Protein AF-A0A921NIU5-F1 (afdb_monomer)

Mean predicted aligned error: 7.01 Å

Foldseek 3Di:
DPPPDPPPPPDVVVVVVVVVVVVPDDFDWDWDDDPQKTKIKTKDKDWDWDFDQAAQALCPDPVLRVGVHPFHQQVLLRQQHGHGGILWTKIKMKMWMWIDHVQKIWIKIKMWMATCNLPPDDTPHDHFDPPQFDQLQDNTHMDTADTKMKGWDDDVPKIKMKIFFFAADDDFDDPDDPPFQRQQWAFSPSQVPHPPRDPSRTTRTATKIKMKIDPDPFKIKIKMFFQFDAAHAAHGRSRNRHGQPPTGPSWFSGFHDALVCVVLQVLCVVLVLHFDGDSNHTGAGADEAADDDRGDWMKMKMWGHDDFKIKIKIKIWFKGNFWDKDKFWAPDDPVSLVSQLVVSCVVPNPCSVVSSVSSGRRRMHMHTYIGGGWIKIKMKMWGQDPVRDTDIDMDIDTPDDDDDDPVVVVD

Organism: NCBI:txid1615674

pLDDT: mean 90.57, std 12.08, range [31.25, 98.75]

Secondary structure (DSSP, 8-state):
-----------HHHHHHHHHHHTT---EEEEEEETTEEEEEEEEEEEEEEE--SPPPGGGSBGGGTSSBS--TTHHHHHS--TT-EEEEEEEEEEEEEEEETTEEEEEEEEEEEEHHHHTSPPSSS----TT--GGGSSEEEEEEEEEEEEEEEETTEEEEEEEEEE----S--SS-SSSS--SS-BBHHHHHSTT--HHHHB--EEEEEEEEESSSSEEEEEEEES---PPBPPPTTSTT--TTTSTT--S--EES-GGGGGGHHHHHHTT----B-SS-EEPEE---BPPPSSSEEEEEEEEE-SSEEEEEEEEEE--SS-EEEEE-----HHHHHHHHHHHHHHSTT-HHHHHHHHHHHH-EEEEE----EEEEEEEEEEE-TTS-EEEEEEEE-TT---PPPGGG--

Structure (mmCIF, N/CA/C/O backbone):
data_AF-A0A921NIU5-F1
#
_entry.id   AF-A0A921NIU5-F1
#
loop_
_atom_site.group_PDB
_atom_site.id
_atom_site.type_symbol
_atom_site.label_atom_id
_atom_site.label_alt_id
_atom_site.label_comp_id
_atom_site.label_asym_id
_atom_site.label_entity_id
_atom_site.label_seq_id
_atom_site.pdbx_PDB_ins_code
_atom_site.Cartn_x
_atom_site.Cartn_y
_atom_site.Cartn_z
_atom_site.occupancy
_atom_site.B_iso_or_equiv
_atom_site.auth_seq_id
_atom_site.auth_comp_id
_atom_site.auth_asym_id
_atom_site.auth_atom_id
_atom_site.pdbx_PDB_model_num
ATOM 1 N N . MET A 1 1 ? -13.227 11.193 -39.107 1.00 36.66 1 MET A N 1
ATOM 2 C CA . MET A 1 1 ? -13.828 11.749 -37.877 1.00 36.66 1 MET A CA 1
ATOM 3 C C . MET A 1 1 ? -12.710 12.307 -37.023 1.00 36.66 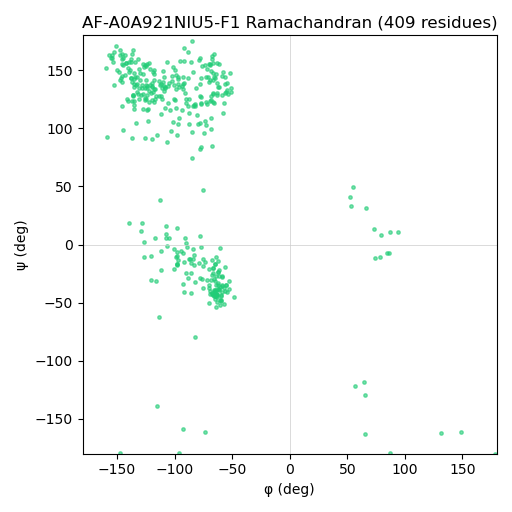1 MET A C 1
ATOM 5 O O . MET A 1 1 ? -11.956 11.543 -36.440 1.00 36.66 1 MET A O 1
ATOM 9 N N . THR A 1 2 ? -12.549 13.622 -37.013 1.00 35.38 2 THR A N 1
ATOM 10 C CA . THR A 1 2 ? -11.685 14.334 -36.071 1.00 35.38 2 THR A CA 1
ATOM 11 C C . THR A 1 2 ? -12.384 14.333 -34.712 1.00 35.38 2 THR A C 1
ATOM 13 O O . THR A 1 2 ? -13.397 15.004 -34.538 1.00 35.38 2 THR A O 1
ATOM 16 N N . LYS A 1 3 ? -11.901 13.522 -33.763 1.00 31.25 3 LYS A N 1
ATOM 17 C CA . LYS A 1 3 ? -12.318 13.632 -32.361 1.00 31.25 3 LYS A CA 1
ATOM 18 C C . LYS A 1 3 ? -11.672 14.893 -31.795 1.00 31.25 3 LYS A C 1
ATOM 20 O O . LYS A 1 3 ? -10.482 14.900 -31.501 1.00 31.25 3 LYS A O 1
ATOM 25 N N . THR A 1 4 ? -12.447 15.960 -31.669 1.00 37.03 4 THR A N 1
ATOM 26 C CA . THR A 1 4 ? -12.055 17.122 -30.872 1.00 37.03 4 THR A CA 1
ATOM 27 C C . THR A 1 4 ? -12.210 16.726 -29.406 1.00 37.03 4 THR A C 1
ATOM 29 O O . THR A 1 4 ? -13.319 16.727 -28.879 1.00 37.03 4 THR A O 1
ATOM 32 N N . ILE A 1 5 ? -11.122 16.300 -28.762 1.00 43.59 5 ILE A N 1
ATOM 33 C CA . ILE A 1 5 ? -11.118 16.035 -27.320 1.00 43.59 5 ILE A CA 1
ATOM 34 C C . ILE A 1 5 ? -11.024 17.398 -26.630 1.00 43.59 5 ILE A C 1
ATOM 36 O O . ILE A 1 5 ? -9.982 18.051 -26.654 1.00 43.59 5 ILE A O 1
ATOM 40 N N . MET A 1 6 ? -12.140 17.870 -26.074 1.00 37.22 6 MET A N 1
ATOM 41 C CA . MET A 1 6 ? -12.127 19.021 -25.174 1.00 37.22 6 MET A CA 1
ATOM 42 C C . MET A 1 6 ? -11.423 18.588 -23.887 1.00 37.22 6 MET A C 1
ATOM 44 O O . MET A 1 6 ? -11.989 17.818 -23.119 1.00 37.22 6 MET A O 1
ATOM 48 N N . ARG A 1 7 ? -10.203 19.085 -23.642 1.00 44.78 7 ARG A N 1
ATOM 49 C CA . ARG A 1 7 ? -9.603 19.040 -22.301 1.00 44.78 7 ARG A CA 1
ATOM 50 C C . ARG A 1 7 ? -10.565 19.775 -21.367 1.00 44.78 7 ARG A C 1
ATOM 52 O O . ARG A 1 7 ? -10.783 20.974 -21.546 1.00 44.78 7 ARG A O 1
ATOM 59 N N . ALA A 1 8 ? -11.199 19.072 -20.432 1.00 45.22 8 ALA A N 1
ATOM 60 C CA . ALA A 1 8 ? -12.084 19.701 -19.462 1.00 45.22 8 ALA A CA 1
ATOM 61 C C . ALA A 1 8 ? -11.216 20.553 -18.528 1.00 45.22 8 ALA A C 1
ATOM 63 O O . ALA A 1 8 ? -10.544 20.044 -17.630 1.00 45.22 8 ALA A O 1
ATOM 64 N N . ILE A 1 9 ? -11.175 21.864 -18.780 1.00 51.19 9 ILE A N 1
ATOM 65 C CA . ILE A 1 9 ? -10.364 22.792 -17.996 1.00 51.19 9 ILE A CA 1
ATOM 66 C C . ILE A 1 9 ? -11.094 23.064 -16.677 1.00 51.19 9 ILE A C 1
ATOM 68 O O . ILE A 1 9 ? -11.777 24.074 -16.516 1.00 51.19 9 ILE A O 1
ATOM 72 N N . PHE A 1 10 ? -10.940 22.164 -15.708 1.00 53.28 10 PHE A N 1
ATOM 73 C CA . PHE A 1 10 ? -11.134 22.511 -14.304 1.00 53.28 10 PHE A CA 1
ATOM 74 C C . PHE A 1 10 ? -10.008 23.478 -13.915 1.00 53.28 10 PHE A C 1
ATOM 76 O O . PHE A 1 10 ? -8.948 23.072 -13.446 1.00 53.28 10 PHE A O 1
ATOM 83 N N . THR A 1 11 ? -10.190 24.775 -14.180 1.00 64.69 11 THR A N 1
ATOM 84 C CA . THR A 1 11 ? -9.303 25.802 -13.622 1.00 64.69 11 THR A CA 1
ATOM 85 C C . THR A 1 11 ? -9.538 25.902 -12.110 1.00 64.69 11 THR A C 1
ATOM 87 O O . THR A 1 11 ? -10.647 25.620 -11.642 1.00 64.69 11 THR A O 1
ATOM 90 N N . PRO A 1 12 ? -8.555 26.370 -11.320 1.00 60.25 12 PRO A N 1
ATOM 91 C CA . PRO A 1 12 ? -8.748 26.614 -9.887 1.00 60.25 12 PRO A CA 1
ATOM 92 C C . PRO A 1 12 ? -9.970 27.501 -9.577 1.00 60.25 12 PRO A C 1
ATOM 94 O O . PRO A 1 12 ? -10.637 27.314 -8.565 1.00 60.25 12 PRO A O 1
ATOM 97 N N . GLN A 1 13 ? -10.311 28.425 -10.485 1.00 67.31 13 GLN A N 1
ATOM 98 C CA . GLN A 1 13 ? -11.495 29.287 -10.392 1.00 67.31 13 GLN A CA 1
ATOM 99 C C . GLN A 1 13 ? -12.811 28.514 -10.592 1.00 67.31 13 GLN A C 1
ATOM 101 O O . GLN A 1 13 ? -13.795 28.785 -9.903 1.00 67.31 13 GLN A O 1
ATOM 106 N N . ALA A 1 14 ? -12.832 27.524 -11.489 1.00 62.94 14 ALA A N 1
ATOM 107 C CA . ALA A 1 14 ? -13.989 26.656 -11.693 1.00 62.94 14 ALA A CA 1
ATOM 108 C C . ALA A 1 14 ? -14.214 25.730 -10.486 1.00 62.94 14 ALA A C 1
ATOM 110 O O . ALA A 1 14 ? -15.353 25.579 -10.048 1.00 62.94 14 ALA A O 1
ATOM 111 N N . LEU A 1 15 ? -13.142 25.190 -9.884 1.00 61.09 15 LEU A N 1
ATOM 112 C CA . LEU A 1 15 ? -13.256 24.417 -8.642 1.00 61.09 15 LEU A CA 1
ATOM 113 C C . LEU A 1 15 ? -13.735 25.294 -7.477 1.00 61.09 15 LEU A C 1
ATOM 115 O O . LEU A 1 15 ? -14.644 24.889 -6.766 1.00 61.09 15 LEU A O 1
ATOM 119 N N . ALA A 1 16 ? -13.195 26.505 -7.304 1.00 62.97 16 ALA A N 1
ATOM 120 C CA . ALA A 1 16 ? -13.666 27.434 -6.271 1.00 62.97 16 ALA A CA 1
ATOM 121 C C . ALA A 1 16 ? -15.166 27.750 -6.419 1.00 62.97 16 ALA A C 1
ATOM 123 O O . ALA A 1 16 ? -15.891 27.813 -5.429 1.00 62.97 16 ALA A O 1
ATOM 124 N N . THR A 1 17 ? -15.645 27.874 -7.660 1.00 65.38 17 THR A N 1
ATOM 125 C CA . THR A 1 17 ? -17.072 28.065 -7.959 1.00 65.38 17 THR A CA 1
ATOM 126 C C . THR A 1 17 ? -17.893 26.817 -7.618 1.00 65.38 17 THR A C 1
ATOM 128 O O . THR A 1 17 ? -18.952 26.927 -7.007 1.00 65.38 17 THR A O 1
ATOM 131 N N . ALA A 1 18 ? -17.394 25.621 -7.947 1.00 62.53 18 ALA A N 1
ATOM 132 C CA . ALA A 1 18 ? -18.043 24.357 -7.601 1.00 62.53 18 ALA A CA 1
ATOM 133 C C . ALA A 1 18 ? -18.094 24.116 -6.081 1.00 62.53 18 ALA A C 1
ATOM 135 O O . ALA A 1 18 ? -19.123 23.687 -5.570 1.00 62.53 18 ALA A O 1
ATOM 136 N N . VAL A 1 19 ? -17.028 24.454 -5.346 1.00 62.56 19 VAL A N 1
ATOM 137 C CA . VAL A 1 19 ? -16.985 24.403 -3.875 1.00 62.56 19 VAL A CA 1
ATOM 138 C C . VAL A 1 19 ? -17.981 25.398 -3.277 1.00 62.56 19 VAL A C 1
ATOM 140 O O . VAL A 1 19 ? -18.745 25.025 -2.393 1.00 62.56 19 VAL A O 1
ATOM 143 N N . ALA A 1 20 ? -18.051 26.626 -3.806 1.00 61.25 20 ALA A N 1
ATOM 144 C CA . ALA A 1 20 ? -19.026 27.626 -3.369 1.00 61.25 20 ALA A CA 1
ATOM 145 C C . ALA A 1 20 ? -20.486 27.188 -3.607 1.00 61.25 20 ALA A C 1
ATOM 147 O O . ALA A 1 20 ? -21.360 27.514 -2.808 1.00 61.25 20 ALA A O 1
ATOM 148 N N . LEU A 1 21 ? -20.751 26.420 -4.671 1.00 57.97 21 LEU A N 1
ATOM 149 C CA . LEU A 1 21 ? -22.062 25.813 -4.938 1.00 57.97 21 LEU A CA 1
ATOM 150 C C . LEU A 1 21 ? -22.323 24.555 -4.083 1.00 57.97 21 LEU A C 1
ATOM 152 O O . LEU A 1 21 ? -23.472 24.256 -3.765 1.00 57.97 21 LEU A O 1
ATOM 156 N N . GLY A 1 22 ? -21.269 23.831 -3.693 1.00 53.16 22 GLY A N 1
ATOM 157 C CA . GLY A 1 22 ? -21.322 22.607 -2.888 1.00 53.16 22 GLY A CA 1
ATOM 158 C C . GLY A 1 22 ? -21.529 22.826 -1.386 1.00 53.16 22 GLY A C 1
ATOM 159 O O . GLY A 1 22 ? -21.950 21.898 -0.700 1.00 53.16 22 GLY A O 1
ATOM 160 N N . CYS A 1 23 ? -21.333 24.047 -0.872 1.00 49.94 23 CYS A N 1
ATOM 161 C CA . CYS A 1 23 ? -21.585 24.401 0.534 1.00 49.94 23 CYS A CA 1
ATOM 162 C C . CYS A 1 23 ? -23.050 24.212 0.994 1.00 49.94 23 CYS A C 1
ATOM 164 O O . CYS A 1 23 ? -23.345 24.415 2.170 1.00 49.94 23 CYS A O 1
ATOM 166 N N . CYS A 1 24 ? -23.958 23.813 0.097 1.00 45.12 24 CYS A N 1
ATOM 167 C CA . CYS A 1 24 ? -25.368 23.552 0.387 1.00 45.12 24 CYS A CA 1
ATOM 168 C C . CYS A 1 24 ? -25.749 22.056 0.405 1.00 45.12 24 CYS A C 1
ATOM 170 O O . CYS A 1 24 ? -26.914 21.742 0.648 1.00 45.12 24 CYS A O 1
ATOM 172 N N . ALA A 1 25 ? -24.822 21.125 0.144 1.00 47.28 25 ALA A N 1
ATOM 173 C CA . ALA A 1 25 ? -25.120 19.694 0.202 1.00 47.28 25 ALA A CA 1
ATOM 174 C C . ALA A 1 25 ? -25.096 19.203 1.661 1.00 47.28 25 ALA A C 1
ATOM 176 O O . ALA A 1 25 ? -24.040 19.037 2.265 1.00 47.28 25 ALA A O 1
ATOM 177 N N . GLN A 1 26 ? -26.277 18.994 2.241 1.00 45.19 26 GLN A N 1
ATOM 178 C CA . GLN A 1 26 ? -26.422 18.356 3.549 1.00 45.19 26 GLN A CA 1
ATOM 179 C C . GLN A 1 26 ? -25.982 16.889 3.450 1.00 45.19 26 GLN A C 1
ATOM 181 O O . GLN A 1 26 ? -26.466 16.169 2.575 1.00 45.19 26 GLN A O 1
ATOM 186 N N . ALA A 1 27 ? -25.116 16.432 4.357 1.00 53.94 27 ALA A N 1
ATOM 187 C CA . ALA A 1 27 ? -24.922 15.002 4.577 1.00 53.94 27 ALA A CA 1
ATOM 188 C C . ALA A 1 27 ? -26.283 14.383 4.945 1.00 53.94 27 ALA A C 1
ATOM 190 O O . ALA A 1 27 ? -26.937 14.840 5.884 1.00 53.94 27 ALA A O 1
ATOM 191 N N . GLN A 1 28 ? -26.739 13.403 4.164 1.00 58.59 28 GLN A N 1
ATOM 192 C CA . GLN A 1 28 ? -27.990 12.690 4.417 1.00 58.59 28 GLN A CA 1
ATOM 193 C C . GLN A 1 28 ? -27.646 11.400 5.162 1.00 58.59 28 GLN A C 1
ATOM 195 O O . GLN A 1 28 ? -27.065 10.485 4.580 1.00 58.59 28 GLN A O 1
ATOM 200 N N . ALA A 1 29 ? -27.996 11.357 6.443 1.00 72.44 29 ALA A N 1
ATOM 201 C CA . ALA A 1 29 ? -28.081 10.131 7.222 1.00 72.44 29 ALA A CA 1
ATOM 202 C C . ALA A 1 29 ? -29.558 9.732 7.277 1.00 72.44 29 ALA A C 1
ATOM 204 O O . ALA A 1 29 ? -30.402 10.545 7.667 1.00 72.44 29 ALA A O 1
ATOM 205 N N . VAL A 1 30 ? -29.886 8.513 6.855 1.00 84.38 30 VAL A N 1
ATOM 206 C CA . VAL A 1 30 ? -31.256 7.993 6.922 1.00 84.38 30 VAL A CA 1
ATOM 207 C C . VAL A 1 30 ? -31.288 6.876 7.949 1.00 84.38 30 VAL A C 1
ATOM 209 O O . VAL A 1 30 ? -30.718 5.809 7.729 1.00 84.38 30 VAL A O 1
ATOM 212 N N . SER A 1 31 ? -31.980 7.119 9.059 1.00 87.38 31 SER A N 1
ATOM 213 C CA . SER A 1 31 ? -32.364 6.068 9.993 1.00 87.38 31 SER A CA 1
ATOM 214 C C . SER A 1 31 ? -33.744 5.525 9.631 1.00 87.38 31 SER A C 1
ATOM 216 O O . SER A 1 31 ? -34.653 6.267 9.250 1.00 87.38 31 SER A O 1
ATOM 218 N N . PHE A 1 32 ? -33.905 4.210 9.712 1.00 90.00 32 PHE A N 1
ATOM 219 C CA . PHE A 1 32 ? -35.156 3.530 9.403 1.00 90.00 32 PHE A CA 1
ATOM 220 C C . PHE A 1 32 ? -35.338 2.314 10.304 1.00 90.00 32 PHE A C 1
ATOM 222 O O . PHE A 1 32 ? -34.371 1.741 10.782 1.00 90.00 32 PHE A O 1
ATOM 229 N N . ASN A 1 33 ? -36.586 1.901 10.514 1.00 90.69 33 ASN A N 1
ATOM 230 C CA . ASN A 1 33 ? -36.903 0.710 11.296 1.00 90.69 33 ASN A CA 1
ATOM 231 C C . ASN A 1 33 ? -37.715 -0.268 10.443 1.00 90.69 33 ASN A C 1
ATOM 233 O O . ASN A 1 33 ? -38.694 0.131 9.807 1.00 90.69 33 ASN A O 1
ATOM 237 N N . ILE A 1 34 ? -37.327 -1.544 10.439 1.00 89.25 34 ILE A N 1
ATOM 238 C CA . ILE A 1 34 ? -38.062 -2.639 9.792 1.00 89.25 34 ILE A CA 1
ATOM 239 C C . ILE A 1 34 ? -38.439 -3.647 10.877 1.00 89.25 34 ILE A C 1
ATOM 241 O O . ILE A 1 34 ? -37.679 -4.559 11.199 1.00 89.25 34 ILE A O 1
ATOM 245 N N . GLY A 1 35 ? -39.620 -3.465 11.470 1.00 92.06 35 GLY A N 1
ATOM 246 C CA . GLY A 1 35 ? -40.017 -4.229 12.652 1.00 92.06 35 GLY A CA 1
ATOM 247 C C . GLY A 1 35 ? -39.099 -3.907 13.831 1.00 92.06 35 GLY A C 1
ATOM 248 O O . GLY A 1 35 ? -39.040 -2.762 14.263 1.00 92.06 35 GLY A O 1
ATOM 249 N N . GLU A 1 36 ? -38.385 -4.918 14.321 1.00 93.44 36 GLU A N 1
ATOM 250 C CA . GLU A 1 36 ? -37.409 -4.816 15.418 1.00 93.44 36 GLU A CA 1
ATOM 251 C C . GLU A 1 36 ? -35.982 -4.495 14.934 1.00 93.44 36 GLU A C 1
ATOM 253 O O . GLU A 1 36 ? -35.070 -4.371 15.748 1.00 93.44 36 GLU A O 1
ATOM 258 N N . ILE A 1 37 ? -35.767 -4.390 13.617 1.00 95.31 37 ILE A N 1
ATOM 259 C CA . ILE A 1 37 ? -34.461 -4.056 13.044 1.00 95.31 37 ILE A CA 1
ATOM 260 C C . ILE A 1 37 ? -34.330 -2.536 12.951 1.00 95.31 37 ILE A C 1
ATOM 262 O O . ILE A 1 37 ? -35.092 -1.899 12.219 1.00 95.31 37 ILE A O 1
ATOM 266 N N . GLU A 1 38 ? -33.335 -1.983 13.640 1.00 96.69 38 GLU A N 1
ATOM 267 C CA . GLU A 1 38 ? -32.892 -0.592 13.523 1.00 96.69 38 GLU A CA 1
ATOM 268 C C . GLU A 1 38 ? -31.849 -0.499 12.402 1.00 96.69 38 GLU A C 1
ATOM 270 O O . GLU A 1 38 ? -30.863 -1.233 12.399 1.00 96.69 38 GLU A O 1
ATOM 275 N N . GLY A 1 39 ? -32.064 0.373 11.422 1.00 96.19 39 GLY A N 1
ATOM 276 C CA . GLY A 1 39 ? -31.174 0.570 10.284 1.00 96.19 39 GLY A CA 1
ATOM 277 C C . GLY A 1 39 ? -30.649 1.998 10.210 1.00 96.19 39 GLY A C 1
ATOM 278 O O . GLY A 1 39 ? -31.408 2.951 10.393 1.00 96.19 39 GLY A O 1
ATOM 279 N N . GLN A 1 40 ? -29.367 2.147 9.892 1.00 96.19 40 GLN A N 1
ATOM 280 C CA . GLN A 1 40 ? -28.731 3.429 9.606 1.00 96.19 40 GLN A CA 1
ATOM 281 C C . GLN A 1 40 ? -27.977 3.342 8.283 1.00 96.19 40 GLN A C 1
ATOM 283 O O . GLN A 1 40 ? -27.178 2.432 8.069 1.00 96.19 40 GLN A O 1
ATOM 288 N N . PHE A 1 41 ? -28.242 4.294 7.391 1.00 95.56 41 PHE A N 1
ATOM 289 C CA . PHE A 1 41 ? -27.525 4.445 6.134 1.00 95.56 41 PHE A CA 1
ATOM 290 C C . PHE A 1 41 ? -26.916 5.841 6.034 1.00 95.56 41 PHE A C 1
ATOM 292 O O . PHE A 1 41 ? -27.645 6.835 5.965 1.00 95.56 41 PHE A O 1
ATOM 299 N N . ASP A 1 42 ? -25.588 5.895 5.974 1.00 93.88 42 ASP A N 1
ATOM 300 C CA . ASP A 1 42 ? -24.818 7.123 5.819 1.00 93.88 42 ASP A CA 1
ATOM 301 C C . ASP A 1 42 ? -24.156 7.160 4.443 1.00 93.88 42 ASP A C 1
ATOM 303 O O . ASP A 1 42 ? -23.555 6.187 3.988 1.00 93.88 42 ASP A O 1
ATOM 307 N N . SER A 1 43 ? -24.245 8.306 3.769 1.00 91.88 43 SER A N 1
ATOM 308 C CA . SER A 1 43 ? -23.716 8.489 2.418 1.00 91.88 43 SER A CA 1
ATOM 309 C C . SER A 1 43 ? -22.864 9.751 2.320 1.00 91.88 43 SER A C 1
ATOM 311 O O . SER A 1 43 ? -23.347 10.854 2.570 1.00 91.88 43 SER A O 1
ATOM 313 N N . SER A 1 44 ? -21.622 9.595 1.862 1.00 90.88 44 SER A N 1
ATOM 314 C CA . SER A 1 44 ? -20.691 10.682 1.544 1.00 90.88 44 SER A CA 1
ATOM 315 C C . SER A 1 44 ? -20.364 10.650 0.053 1.00 90.88 44 SER A C 1
ATOM 317 O O . SER A 1 44 ? -19.936 9.626 -0.479 1.00 90.88 44 SER A O 1
ATOM 319 N N . LEU A 1 45 ? -20.579 11.770 -0.636 1.00 91.44 45 LEU A N 1
ATOM 320 C CA . LEU A 1 45 ? -20.189 11.959 -2.032 1.00 91.44 45 LEU A CA 1
ATOM 321 C C . LEU A 1 45 ? -19.181 13.102 -2.101 1.00 91.44 45 LEU A C 1
ATOM 323 O O . LEU A 1 45 ? -19.409 14.163 -1.522 1.00 91.44 45 LEU A O 1
ATOM 327 N N . SER A 1 46 ? -18.088 12.911 -2.835 1.00 89.38 46 SER A N 1
ATOM 328 C CA . SER A 1 46 ? -17.056 13.934 -3.001 1.00 89.38 46 SER A CA 1
ATOM 329 C C . SER A 1 46 ? -16.621 14.077 -4.454 1.00 89.38 46 SER A C 1
ATOM 331 O O . SER A 1 46 ? -16.545 13.111 -5.213 1.00 89.38 46 SER A O 1
ATOM 333 N N . VAL A 1 47 ? -16.334 15.318 -4.839 1.00 91.56 47 VAL A N 1
ATOM 334 C CA . VAL A 1 47 ? -15.670 15.668 -6.095 1.00 91.56 47 VAL A CA 1
ATOM 335 C C . VAL A 1 47 ? -14.439 16.482 -5.731 1.00 91.56 47 VAL A C 1
ATOM 337 O O . VAL A 1 47 ? -14.521 17.389 -4.902 1.00 91.56 47 VAL A O 1
ATOM 340 N N . GLY A 1 48 ? -13.301 16.188 -6.346 1.00 91.31 48 GLY A N 1
ATOM 341 C CA . GLY A 1 48 ? -12.078 16.938 -6.099 1.00 91.31 48 GLY A CA 1
ATOM 342 C C . GLY A 1 48 ? -11.111 16.886 -7.269 1.00 91.31 48 GLY A C 1
ATOM 343 O O . GLY A 1 48 ? -11.219 16.045 -8.156 1.00 91.31 48 GLY A O 1
ATOM 344 N N . ALA A 1 49 ? -10.153 17.805 -7.270 1.00 94.44 49 ALA A N 1
ATOM 345 C CA . ALA A 1 49 ? -9.086 17.844 -8.258 1.00 94.44 49 ALA A CA 1
ATOM 346 C C . ALA A 1 49 ? -7.756 18.208 -7.593 1.00 94.44 49 ALA A C 1
ATOM 348 O O . ALA A 1 49 ? -7.728 18.795 -6.508 1.00 94.44 49 ALA A O 1
ATOM 349 N N . SER A 1 50 ? -6.644 17.837 -8.221 1.00 94.56 50 SER A N 1
ATOM 350 C CA . SER A 1 50 ? -5.296 18.196 -7.770 1.00 94.56 50 SER A CA 1
ATOM 351 C C . SER A 1 50 ? -4.391 18.547 -8.940 1.00 94.56 50 SER A C 1
ATOM 353 O O . SER A 1 50 ? -4.544 17.993 -10.027 1.00 94.56 50 SER A O 1
ATOM 355 N N . TRP A 1 51 ? -3.451 19.465 -8.702 1.00 94.44 51 TRP A N 1
ATOM 356 C CA . TRP A 1 51 ? -2.572 20.049 -9.718 1.00 94.44 51 TRP A CA 1
ATOM 357 C C . TRP A 1 51 ? -1.100 19.887 -9.358 1.00 94.44 51 TRP A C 1
ATOM 359 O O . TRP A 1 51 ? -0.703 20.071 -8.204 1.00 94.44 51 TRP A O 1
ATOM 369 N N . GLY A 1 52 ? -0.274 19.618 -10.367 1.00 92.88 52 GLY A N 1
ATOM 370 C CA . GLY A 1 52 ? 1.176 19.692 -10.240 1.00 92.88 52 GLY A CA 1
ATOM 371 C C . GLY A 1 52 ? 1.615 21.153 -10.172 1.00 92.88 52 GLY A C 1
ATOM 372 O O . GLY A 1 52 ? 1.335 21.931 -11.076 1.00 92.88 52 GLY A O 1
ATOM 373 N N . MET A 1 53 ? 2.316 21.566 -9.116 1.00 93.56 53 MET A N 1
ATOM 374 C CA . MET A 1 53 ? 2.696 22.983 -8.936 1.00 93.56 53 MET A CA 1
ATOM 375 C C . MET A 1 53 ? 4.120 23.313 -9.393 1.00 93.56 53 MET A C 1
ATOM 377 O O . MET A 1 53 ? 4.522 24.481 -9.414 1.00 93.56 53 MET A O 1
ATOM 381 N N . ARG A 1 54 ? 4.897 22.295 -9.765 1.00 91.88 54 ARG A N 1
ATOM 382 C CA . ARG A 1 54 ? 6.292 22.410 -10.191 1.00 91.88 54 ARG A CA 1
ATOM 383 C C . ARG A 1 54 ? 6.556 21.462 -11.349 1.00 91.88 54 ARG A C 1
ATOM 385 O O . ARG A 1 54 ? 5.905 20.429 -11.453 1.00 91.88 54 ARG A O 1
ATOM 392 N N . ASP A 1 55 ? 7.518 21.832 -12.180 1.00 91.81 55 ASP A N 1
ATOM 393 C CA . ASP A 1 55 ? 8.041 20.952 -13.218 1.00 91.81 55 ASP A CA 1
ATOM 394 C C . ASP A 1 55 ? 8.852 19.811 -12.595 1.00 91.81 55 ASP A C 1
ATOM 396 O O . ASP A 1 55 ? 9.388 19.950 -11.488 1.00 91.81 55 ASP A O 1
ATOM 400 N N . ALA A 1 56 ? 8.956 18.699 -13.326 1.00 92.31 56 ALA A N 1
ATOM 401 C CA . ALA A 1 56 ? 9.801 17.579 -12.943 1.00 92.31 56 ALA A CA 1
ATOM 402 C C . ALA A 1 56 ? 11.255 18.036 -12.752 1.00 92.31 56 ALA A C 1
ATOM 404 O O . ALA A 1 56 ? 11.845 18.699 -13.610 1.00 92.31 56 ALA A O 1
ATOM 405 N N . ASP A 1 57 ? 11.845 17.665 -11.616 1.00 93.69 57 ASP A N 1
ATOM 406 C CA . ASP A 1 57 ? 13.255 17.925 -11.357 1.00 93.69 57 ASP A CA 1
ATOM 407 C C . ASP A 1 57 ? 14.112 17.009 -12.237 1.00 93.69 57 ASP A C 1
ATOM 409 O O . ASP A 1 57 ? 14.025 15.784 -12.135 1.00 93.69 57 ASP A O 1
ATOM 413 N N . LYS A 1 58 ? 14.966 17.596 -13.083 1.00 94.50 58 LYS A N 1
ATOM 414 C CA . LYS A 1 58 ? 15.832 16.840 -13.998 1.00 94.50 58 LYS A CA 1
ATOM 415 C C . LYS A 1 58 ? 16.771 15.885 -13.269 1.00 94.50 58 LYS A C 1
ATOM 417 O O . LYS A 1 58 ? 17.119 14.860 -13.839 1.00 94.50 58 LYS A O 1
ATOM 422 N N . SER A 1 59 ? 17.156 16.175 -12.026 1.00 94.25 59 SER A N 1
ATOM 423 C CA . SER A 1 59 ? 17.983 15.266 -11.222 1.00 94.25 59 SER A CA 1
ATOM 424 C C . SER A 1 59 ? 17.274 13.963 -10.847 1.00 94.25 59 SER A C 1
ATOM 426 O O . SER A 1 59 ? 17.940 12.970 -10.564 1.00 94.25 59 SER A O 1
ATOM 428 N N . LEU A 1 60 ? 15.940 13.953 -10.903 1.00 90.69 60 LEU A N 1
ATOM 429 C CA . LEU A 1 60 ? 15.083 12.803 -10.621 1.00 90.69 60 LEU A CA 1
ATOM 430 C C . LEU A 1 60 ? 14.494 12.170 -11.888 1.00 90.69 60 LEU A C 1
ATOM 432 O O . LEU A 1 60 ? 13.649 11.291 -11.765 1.00 90.69 60 LEU A O 1
ATOM 436 N N . VAL A 1 61 ? 14.903 12.642 -13.069 1.00 94.00 61 VAL A N 1
ATOM 437 C CA . VAL A 1 61 ? 14.518 12.078 -14.366 1.00 94.00 61 VAL A CA 1
ATOM 438 C C . VAL A 1 61 ? 15.733 11.393 -14.976 1.00 94.00 61 VAL A C 1
ATOM 440 O O . VAL A 1 61 ? 16.816 11.984 -15.024 1.00 94.00 61 VAL A O 1
ATOM 443 N N . GLY A 1 62 ? 15.565 10.167 -15.460 1.00 91.94 62 GLY A N 1
ATOM 444 C CA . GLY A 1 62 ? 16.630 9.396 -16.086 1.00 91.94 62 GLY A CA 1
ATOM 445 C C . GLY A 1 62 ? 17.282 10.126 -17.266 1.00 91.94 62 GLY A C 1
ATOM 446 O O . GLY A 1 62 ? 16.625 10.811 -18.054 1.00 91.94 62 GLY A O 1
ATOM 447 N N . THR A 1 63 ? 18.595 9.950 -17.440 1.00 92.31 63 THR A N 1
ATOM 448 C CA . THR A 1 63 ? 19.334 10.504 -18.597 1.00 92.31 63 THR A CA 1
ATOM 449 C C . THR A 1 63 ? 18.742 10.082 -19.945 1.00 92.31 63 THR A C 1
ATOM 451 O O . THR A 1 63 ? 18.704 10.883 -20.879 1.00 92.31 63 THR A O 1
ATOM 454 N N . VAL A 1 64 ? 18.214 8.857 -20.034 1.00 91.19 64 VAL A N 1
ATOM 455 C CA . VAL A 1 64 ? 17.527 8.326 -21.225 1.00 91.19 64 VAL A CA 1
ATOM 456 C C . VAL A 1 64 ? 16.259 9.105 -21.592 1.00 91.19 64 VAL A C 1
ATOM 458 O O . VAL A 1 64 ? 15.889 9.137 -22.762 1.00 91.19 64 VAL A O 1
ATOM 461 N N . ASN A 1 65 ? 15.655 9.794 -20.621 1.00 93.50 65 ASN A N 1
ATOM 462 C CA . ASN A 1 65 ? 14.452 10.609 -20.775 1.00 93.50 65 ASN A CA 1
ATOM 463 C C . ASN A 1 65 ? 14.749 12.124 -20.714 1.00 93.50 65 ASN A C 1
ATOM 465 O O . ASN A 1 65 ? 13.847 12.944 -20.559 1.00 93.50 65 ASN A O 1
ATOM 469 N N . GLY A 1 66 ? 16.020 12.523 -20.867 1.00 93.12 66 GLY A N 1
ATOM 470 C CA . GLY A 1 66 ? 16.430 13.930 -20.966 1.00 93.12 66 GLY A CA 1
ATOM 471 C C . GLY A 1 66 ? 16.688 14.639 -19.631 1.00 93.12 66 GLY A C 1
ATOM 472 O O . GLY A 1 66 ? 16.848 15.866 -19.611 1.00 93.12 66 GLY A O 1
ATOM 473 N N . GLY A 1 67 ? 16.738 13.892 -18.525 1.00 95.06 67 GLY A N 1
ATOM 474 C CA . GLY A 1 67 ? 17.184 14.382 -17.223 1.00 95.06 67 GLY A CA 1
ATOM 475 C C . GLY A 1 67 ? 18.678 14.154 -16.964 1.00 95.06 67 GLY A C 1
ATOM 476 O O . GLY A 1 67 ? 19.483 13.995 -17.881 1.00 95.06 67 GLY A O 1
ATOM 477 N N . THR A 1 68 ? 19.058 14.162 -15.689 1.00 94.56 68 THR A N 1
ATOM 478 C CA . THR A 1 68 ? 20.423 13.918 -15.189 1.00 94.56 68 THR A CA 1
ATOM 479 C C . THR A 1 68 ? 20.470 12.818 -14.122 1.00 94.56 68 THR A C 1
ATOM 481 O O . THR A 1 68 ? 21.538 12.542 -13.575 1.00 94.56 68 THR A O 1
ATOM 484 N N . GLY A 1 69 ? 19.328 12.205 -13.805 1.00 88.88 69 GLY A N 1
ATOM 485 C CA . GLY A 1 69 ? 19.206 11.068 -12.900 1.00 88.88 69 GLY A CA 1
ATOM 486 C C . GLY A 1 69 ? 19.725 9.768 -13.519 1.00 88.88 69 GLY A C 1
ATOM 487 O O . GLY A 1 69 ? 19.768 9.602 -14.741 1.00 88.88 69 GLY A O 1
ATOM 488 N N . GLN A 1 70 ? 20.142 8.833 -12.664 1.00 81.94 70 GLN A N 1
ATOM 489 C CA . GLN A 1 70 ? 20.715 7.551 -13.097 1.00 81.94 70 GLN A CA 1
ATOM 490 C C . GLN A 1 70 ? 19.654 6.500 -13.450 1.00 81.94 70 GLN A C 1
ATOM 492 O O . GLN A 1 70 ? 19.879 5.690 -14.345 1.00 81.94 70 GLN A O 1
ATOM 497 N N . ALA A 1 71 ? 18.502 6.524 -12.778 1.00 83.12 71 ALA A N 1
ATOM 498 C CA . ALA A 1 71 ? 17.408 5.581 -12.988 1.00 83.12 71 ALA A CA 1
ATOM 499 C C . ALA A 1 71 ? 16.212 6.269 -13.656 1.00 83.12 71 ALA A C 1
ATOM 501 O O . ALA A 1 71 ? 15.973 7.449 -13.414 1.00 83.12 71 ALA A O 1
ATOM 502 N N . SER A 1 72 ? 15.459 5.511 -14.455 1.00 87.94 72 SER A N 1
ATOM 503 C CA . SER A 1 72 ? 14.208 5.949 -15.091 1.00 87.94 72 SER A CA 1
ATOM 504 C C . SER A 1 72 ? 12.956 5.313 -14.470 1.00 87.94 72 SER A C 1
ATOM 506 O O . SER A 1 72 ? 11.861 5.440 -14.998 1.00 87.94 72 SER A O 1
ATOM 508 N N . THR A 1 73 ? 13.102 4.602 -13.348 1.00 86.88 73 THR A N 1
ATOM 509 C CA . THR A 1 73 ? 12.060 3.778 -12.702 1.00 86.88 73 THR A CA 1
ATOM 510 C C . THR A 1 73 ? 11.014 4.569 -11.903 1.00 86.88 73 THR A C 1
ATOM 512 O O . THR A 1 73 ? 10.198 3.986 -11.183 1.00 86.88 73 THR A O 1
ATOM 515 N N . GLY A 1 74 ? 11.052 5.895 -11.996 1.00 88.50 74 GLY A N 1
ATOM 516 C CA . GLY A 1 74 ? 10.016 6.796 -11.495 1.00 88.50 74 GLY A CA 1
ATOM 517 C C . GLY A 1 74 ? 9.749 7.950 -12.461 1.00 88.50 74 GLY A C 1
ATOM 518 O O . GLY A 1 74 ? 9.245 8.995 -12.040 1.00 88.50 74 GLY A O 1
ATOM 519 N N . ASP A 1 75 ? 10.153 7.811 -13.721 1.00 93.06 75 ASP A N 1
ATOM 520 C CA . ASP A 1 75 ? 10.005 8.868 -14.712 1.00 93.06 75 ASP A CA 1
ATOM 521 C C . ASP A 1 75 ? 8.557 8.970 -15.186 1.00 93.06 75 ASP A C 1
ATOM 523 O O . ASP A 1 75 ? 8.118 10.080 -15.492 1.00 93.06 75 ASP A O 1
ATOM 527 N N . ASP A 1 76 ? 7.795 7.865 -15.196 1.00 94.06 76 ASP A N 1
ATOM 528 C CA . ASP A 1 76 ? 6.490 7.843 -15.859 1.00 94.06 76 ASP A CA 1
ATOM 529 C C . ASP A 1 76 ? 5.547 8.880 -15.238 1.00 94.06 76 ASP A C 1
ATOM 531 O O . ASP A 1 76 ? 5.020 9.751 -15.930 1.00 94.06 76 ASP A O 1
ATOM 535 N N . GLY A 1 77 ? 5.399 8.844 -13.911 1.00 93.38 77 GLY A N 1
ATOM 536 C CA . GLY A 1 77 ? 4.590 9.808 -13.165 1.00 93.38 77 GLY A CA 1
ATOM 537 C C . GLY A 1 77 ? 5.122 11.242 -13.226 1.00 93.38 77 GLY A C 1
ATOM 538 O O . GLY A 1 77 ? 4.340 12.186 -13.223 1.00 93.38 77 GLY A O 1
ATOM 539 N N . ARG A 1 78 ? 6.441 11.437 -13.323 1.00 92.88 78 ARG A N 1
ATOM 540 C CA . ARG A 1 78 ? 7.056 12.778 -13.373 1.00 92.88 78 ARG A CA 1
ATOM 541 C C . ARG A 1 78 ? 6.873 13.451 -14.729 1.00 92.88 78 ARG A C 1
ATOM 543 O O . ARG A 1 78 ? 6.704 14.663 -14.787 1.00 92.88 78 ARG A O 1
ATOM 550 N N . LEU A 1 79 ? 6.939 12.674 -15.806 1.00 95.06 79 LEU A N 1
ATOM 551 C CA . LEU A 1 79 ? 6.860 13.167 -17.180 1.00 95.06 79 LEU A CA 1
ATOM 552 C C . LEU A 1 79 ? 5.428 13.179 -17.725 1.00 95.06 79 LEU A C 1
ATOM 554 O O . LEU A 1 79 ? 5.169 13.842 -18.724 1.00 95.06 79 LEU A O 1
ATOM 558 N N . ASN A 1 80 ? 4.491 12.490 -17.068 1.00 95.00 80 ASN A N 1
ATOM 559 C CA . ASN A 1 80 ? 3.080 12.477 -17.455 1.00 95.00 80 ASN A CA 1
ATOM 560 C C . ASN A 1 80 ? 2.300 13.747 -17.097 1.00 95.00 80 ASN A C 1
ATOM 562 O O . ASN A 1 80 ? 1.219 13.938 -17.653 1.00 95.00 80 ASN A O 1
ATOM 566 N N . PHE A 1 81 ? 2.800 14.576 -16.175 1.00 94.06 81 PHE A N 1
ATOM 567 C CA . PHE A 1 81 ? 2.088 15.760 -15.692 1.00 94.06 81 PHE A CA 1
ATOM 568 C C . PHE A 1 81 ? 3.022 16.964 -15.619 1.00 94.06 81 PHE A C 1
ATOM 570 O O . PHE A 1 81 ? 4.040 16.938 -14.922 1.00 94.06 81 PHE A O 1
ATOM 577 N N . LYS A 1 82 ? 2.660 18.051 -16.300 1.00 92.25 82 LYS A N 1
ATOM 578 C CA . LYS A 1 82 ? 3.411 19.308 -16.237 1.00 92.25 82 LYS A CA 1
ATOM 579 C C . LYS A 1 82 ? 2.943 20.203 -15.101 1.00 92.25 82 LYS A C 1
ATOM 581 O O . LYS A 1 82 ? 1.853 20.065 -14.541 1.00 92.25 82 LYS A O 1
ATOM 586 N N . LYS A 1 83 ? 3.763 21.211 -14.803 1.00 94.38 83 LYS A N 1
ATOM 587 C CA . LYS A 1 83 ? 3.357 22.313 -13.937 1.00 94.38 83 LYS A CA 1
ATOM 588 C C . LYS A 1 83 ? 2.061 22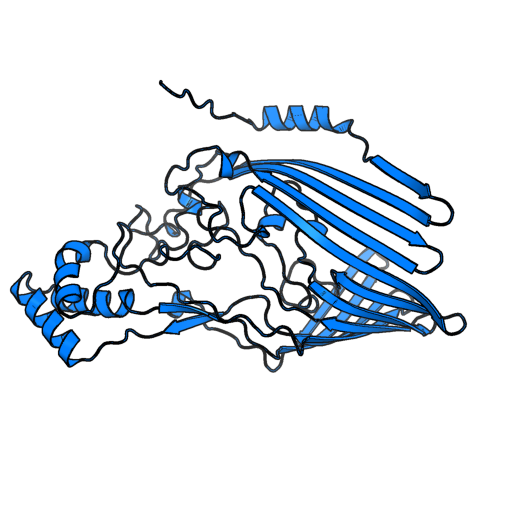.955 -14.445 1.00 94.38 83 LYS A C 1
ATOM 590 O O . LYS A 1 83 ? 1.970 23.382 -15.592 1.00 94.38 83 LYS A O 1
ATOM 595 N N . GLY A 1 84 ? 1.098 23.103 -13.546 1.00 92.44 84 GLY A N 1
ATOM 596 C CA . GLY A 1 84 ? -0.211 23.693 -13.797 1.00 92.44 84 GLY A CA 1
ATOM 597 C C . GLY A 1 84 ? -1.240 22.717 -14.364 1.00 92.44 84 GLY A C 1
ATOM 598 O O . GLY A 1 84 ? -2.411 23.084 -14.439 1.00 92.44 84 GLY A O 1
ATOM 599 N N . GLU A 1 85 ? -0.848 21.494 -14.725 1.00 92.81 85 GLU A N 1
ATOM 600 C CA . GLU A 1 85 ? -1.784 20.462 -15.166 1.00 92.81 85 GLU A CA 1
ATOM 601 C C . GLU A 1 85 ? -2.383 19.721 -13.970 1.00 92.81 85 GLU A C 1
ATOM 603 O O . GLU A 1 85 ? -1.763 19.577 -12.908 1.00 92.81 85 GLU A O 1
ATOM 608 N N . THR A 1 86 ? -3.627 19.279 -14.136 1.00 94.81 86 THR A N 1
ATOM 609 C CA . THR A 1 86 ? -4.275 18.386 -13.183 1.00 94.81 86 THR A CA 1
ATOM 610 C C . THR A 1 86 ? -3.641 17.011 -13.257 1.00 94.81 86 THR A C 1
ATOM 612 O O . THR A 1 86 ? -3.363 16.514 -14.340 1.00 94.81 86 THR A O 1
ATOM 615 N N . PHE A 1 87 ? -3.446 16.376 -12.106 1.00 94.94 87 PHE A N 1
ATOM 616 C CA . PHE A 1 87 ? -3.067 14.966 -12.051 1.00 94.94 87 PHE A CA 1
ATOM 617 C C . PHE A 1 87 ? -4.154 14.056 -11.480 1.00 94.94 87 PHE A C 1
ATOM 619 O O . PHE A 1 87 ? -4.003 12.839 -11.474 1.00 94.94 87 PHE A O 1
ATOM 626 N N . SER A 1 88 ? -5.246 14.645 -10.997 1.00 95.62 88 SER A N 1
ATOM 627 C CA . SER A 1 88 ? -6.439 13.932 -10.561 1.00 95.62 88 SER A CA 1
ATOM 628 C C . SER A 1 88 ? -7.647 14.847 -10.720 1.00 95.62 88 SER A C 1
ATOM 630 O O . SER A 1 88 ? -7.577 16.035 -10.383 1.00 95.62 88 SER A O 1
ATOM 632 N N . LYS A 1 89 ? -8.746 14.292 -11.230 1.00 95.50 89 LYS A N 1
ATOM 633 C CA . LYS A 1 89 ? -10.086 14.889 -11.281 1.00 95.50 89 LYS A CA 1
ATOM 634 C C . LYS A 1 89 ? -11.056 13.785 -10.895 1.00 95.50 89 LYS A C 1
ATOM 636 O O . LYS A 1 89 ? -11.476 13.012 -11.746 1.00 95.50 89 LYS A O 1
ATOM 641 N N . ILE A 1 90 ? -11.375 13.670 -9.616 1.00 94.75 90 ILE A N 1
ATOM 642 C CA . ILE A 1 90 ? -12.031 12.484 -9.079 1.00 94.75 90 ILE A CA 1
ATOM 643 C C . ILE A 1 90 ? -13.443 12.769 -8.584 1.00 94.75 90 ILE A C 1
ATOM 645 O O . ILE A 1 90 ? -13.700 13.789 -7.946 1.00 94.75 90 ILE A O 1
ATOM 649 N N . PHE A 1 91 ? -14.34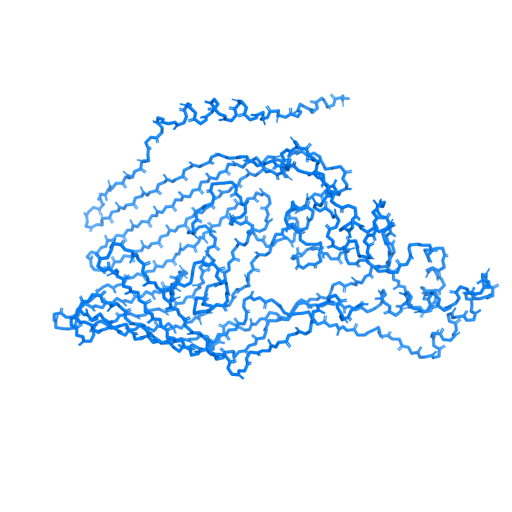1 11.826 -8.848 1.00 95.12 91 PHE A N 1
ATOM 650 C CA . PHE A 1 91 ? -15.599 11.654 -8.133 1.00 95.12 91 PHE A CA 1
ATOM 651 C C . PHE A 1 91 ? -15.520 10.385 -7.286 1.00 95.12 91 PHE A C 1
ATOM 653 O O . PHE A 1 91 ? -15.051 9.353 -7.769 1.00 95.12 91 PHE A O 1
ATOM 660 N N . LYS A 1 92 ? -15.984 10.450 -6.038 1.00 94.56 92 LYS A N 1
ATOM 661 C CA . LYS A 1 92 ? -16.037 9.310 -5.121 1.00 94.56 92 LYS A CA 1
ATOM 662 C C . LYS A 1 92 ? -17.373 9.263 -4.394 1.00 94.56 92 LYS A C 1
ATOM 664 O O . LYS A 1 92 ? -17.945 10.304 -4.072 1.00 94.56 92 LYS A O 1
ATOM 669 N N . GLY A 1 93 ? -17.824 8.054 -4.092 1.00 93.69 93 GLY A N 1
ATOM 670 C CA . GLY A 1 93 ? -18.926 7.806 -3.173 1.00 93.69 93 GLY A CA 1
ATOM 671 C C . GLY A 1 93 ? -18.540 6.767 -2.135 1.00 93.69 93 GLY A C 1
ATOM 672 O O . GLY A 1 93 ? -17.831 5.807 -2.444 1.00 93.69 93 GLY A O 1
ATOM 673 N N . LEU A 1 94 ? -18.994 6.982 -0.908 1.00 94.06 94 LEU A N 1
ATOM 674 C CA . LEU A 1 94 ? -18.770 6.112 0.232 1.00 94.06 94 LEU A CA 1
ATOM 675 C C . LEU A 1 94 ? -20.075 5.963 1.007 1.00 94.06 94 LEU A C 1
ATOM 677 O O . LEU A 1 94 ? -20.703 6.958 1.372 1.00 94.06 94 LEU A O 1
ATOM 681 N N . HIS A 1 95 ? -20.463 4.720 1.256 1.00 95.50 95 HIS A N 1
ATOM 682 C CA . HIS A 1 95 ? -21.735 4.383 1.871 1.00 95.50 95 HIS A CA 1
ATOM 683 C C . HIS A 1 95 ? -21.529 3.397 3.007 1.00 95.50 95 HIS A C 1
ATOM 685 O O . HIS A 1 95 ? -20.907 2.352 2.801 1.00 95.50 95 HIS A O 1
ATOM 691 N N . ASP A 1 96 ? -22.097 3.718 4.162 1.00 96.00 96 ASP A N 1
ATOM 692 C CA . ASP A 1 96 ? -22.077 2.893 5.361 1.00 96.00 96 ASP A CA 1
ATOM 693 C C . ASP A 1 96 ? -23.522 2.448 5.635 1.00 96.00 96 ASP A C 1
ATOM 695 O O . ASP A 1 96 ? -24.436 3.270 5.656 1.00 96.00 96 ASP A O 1
ATOM 699 N N . LEU A 1 97 ? -23.736 1.145 5.799 1.00 97.62 97 LEU A N 1
ATOM 700 C CA . LEU A 1 97 ? -25.010 0.550 6.186 1.00 97.62 97 LEU A CA 1
ATOM 701 C C . LEU A 1 97 ? -24.809 -0.246 7.470 1.00 97.62 97 LEU A C 1
ATOM 703 O O . LEU A 1 97 ? -24.032 -1.201 7.499 1.00 97.62 97 LEU A O 1
ATOM 707 N N . GLU A 1 98 ? -25.569 0.103 8.495 1.00 97.88 98 GLU A N 1
ATOM 708 C CA . GLU A 1 98 ? -25.678 -0.661 9.727 1.00 97.88 98 GLU A CA 1
ATOM 709 C C . GLU A 1 98 ? -27.110 -1.161 9.900 1.00 97.88 98 GLU A C 1
ATOM 711 O O . GLU A 1 98 ? -28.067 -0.408 9.722 1.00 97.88 98 GLU A O 1
ATOM 716 N N . LEU A 1 99 ? -27.254 -2.439 10.241 1.00 97.94 99 LEU A N 1
ATOM 717 C CA . LEU A 1 99 ? -28.521 -3.062 10.611 1.00 97.94 99 LEU A CA 1
ATOM 718 C C . LEU A 1 99 ? -28.348 -3.730 11.970 1.00 97.94 99 LEU A C 1
ATOM 720 O O . LEU A 1 99 ? -27.482 -4.589 12.123 1.00 97.94 99 LEU A O 1
ATOM 724 N N . LYS A 1 100 ? -29.185 -3.375 12.937 1.00 97.81 100 LYS A N 1
ATOM 725 C CA . LYS A 1 100 ? -29.087 -3.816 14.325 1.00 97.81 100 LYS A CA 1
ATOM 726 C C . LYS A 1 100 ? -30.385 -4.477 14.780 1.00 97.81 100 LYS A C 1
ATOM 728 O O . LYS A 1 100 ? -31.476 -3.993 14.499 1.00 97.81 100 LYS A O 1
ATOM 733 N N . TYR A 1 101 ? -30.250 -5.582 15.501 1.00 97.44 101 TYR A N 1
ATOM 734 C CA . TYR A 1 101 ? -31.325 -6.325 16.146 1.00 97.44 101 TYR A CA 1
ATOM 735 C C . TYR A 1 101 ? -30.906 -6.659 17.583 1.00 97.44 101 TYR A C 1
ATOM 737 O O . TYR A 1 101 ? -30.062 -7.533 17.811 1.00 97.44 101 TYR A O 1
ATOM 745 N N . GLY A 1 102 ? -31.468 -5.940 18.558 1.00 95.94 102 GLY A N 1
ATOM 746 C CA . GLY A 1 102 ? -31.036 -6.032 19.956 1.00 95.94 102 GLY A CA 1
ATOM 747 C C . GLY A 1 102 ? -29.543 -5.721 20.095 1.00 95.94 102 GLY A C 1
ATOM 748 O O . GLY A 1 102 ? -29.087 -4.660 19.672 1.00 95.94 102 GLY A O 1
ATOM 749 N N . ASP A 1 103 ? -28.775 -6.662 20.642 1.00 97.19 103 ASP A N 1
ATOM 750 C CA . ASP A 1 103 ? -27.327 -6.515 20.850 1.00 97.19 103 ASP A CA 1
ATOM 751 C C . ASP A 1 103 ? -26.465 -7.003 19.672 1.00 97.19 103 ASP A C 1
ATOM 753 O O . ASP A 1 103 ? -25.236 -6.976 19.740 1.00 97.19 103 ASP A O 1
ATOM 757 N N . THR A 1 104 ? -27.088 -7.469 18.587 1.00 98.44 104 THR A N 1
ATOM 758 C CA . THR A 1 104 ? -26.391 -7.983 17.399 1.00 98.44 104 THR A CA 1
ATOM 759 C C . THR A 1 104 ? -26.573 -7.030 16.232 1.00 98.44 104 THR A C 1
ATOM 761 O O . THR A 1 104 ? -27.678 -6.544 16.004 1.00 98.44 104 THR A O 1
ATOM 764 N N . GLY A 1 105 ? -25.526 -6.807 15.444 1.00 98.06 105 GLY A N 1
ATOM 765 C CA . GLY A 1 105 ? -25.631 -5.993 14.240 1.00 98.06 105 GLY A CA 1
ATOM 766 C C . GLY A 1 105 ? -24.735 -6.454 13.103 1.00 98.06 105 GLY A C 1
ATOM 767 O O . GLY A 1 105 ? -23.806 -7.241 13.279 1.00 98.06 105 GLY A O 1
ATOM 768 N N . VAL A 1 106 ? -25.048 -5.960 11.913 1.00 98.38 106 VAL A N 1
ATOM 769 C CA . VAL A 1 106 ? -24.282 -6.143 10.683 1.00 98.38 106 VAL A CA 1
ATOM 770 C C . VAL A 1 106 ? -23.873 -4.769 10.186 1.00 98.38 106 VAL A C 1
ATOM 772 O O . VAL A 1 106 ? -24.720 -3.887 10.053 1.00 98.38 106 VAL A O 1
ATOM 775 N N . PHE A 1 107 ? -22.592 -4.608 9.875 1.00 98.12 107 PHE A N 1
ATOM 776 C CA . PHE A 1 107 ? -22.044 -3.390 9.296 1.00 98.12 107 PHE A CA 1
ATOM 777 C C . PHE A 1 107 ? -21.443 -3.685 7.925 1.00 98.12 107 PHE A C 1
ATOM 779 O O . PHE A 1 107 ? -20.650 -4.618 7.780 1.00 98.12 107 PHE A O 1
ATOM 786 N N . VAL A 1 108 ? -21.801 -2.878 6.926 1.00 98.31 108 VAL A N 1
ATOM 787 C CA . VAL A 1 108 ? -21.260 -2.948 5.566 1.00 98.31 108 VAL A CA 1
ATOM 788 C C . VAL A 1 108 ? -20.864 -1.553 5.102 1.00 98.31 108 VAL A C 1
ATOM 790 O O . VAL A 1 108 ? -21.660 -0.623 5.170 1.00 98.31 108 VAL A O 1
ATOM 793 N N . ARG A 1 109 ? -19.655 -1.420 4.559 1.00 97.44 109 ARG A N 1
ATOM 794 C CA . ARG A 1 109 ? -19.152 -0.193 3.943 1.00 97.44 109 ARG A CA 1
ATOM 795 C C . ARG A 1 109 ? -18.718 -0.448 2.511 1.00 97.44 109 ARG A C 1
ATOM 797 O O . ARG A 1 109 ? -17.899 -1.328 2.251 1.00 97.44 109 ARG A O 1
ATOM 804 N N . GLY A 1 110 ? -19.206 0.365 1.582 1.00 96.31 110 GLY A N 1
ATOM 805 C CA . GLY A 1 110 ? -18.830 0.317 0.171 1.00 96.31 110 GLY A CA 1
ATOM 806 C C . GLY A 1 110 ? -18.296 1.655 -0.324 1.00 96.31 110 GLY A C 1
ATOM 807 O O . GLY A 1 110 ? -18.887 2.692 -0.037 1.00 96.31 110 GLY A O 1
ATOM 808 N N . LYS A 1 111 ? -17.209 1.629 -1.102 1.00 95.06 111 LYS A N 1
ATOM 809 C CA . LYS A 1 111 ? -16.679 2.793 -1.824 1.00 95.06 111 LYS A CA 1
ATOM 810 C C . LYS A 1 111 ? -16.695 2.571 -3.331 1.00 95.06 111 LYS A C 1
ATOM 812 O O . LYS A 1 111 ? -16.500 1.451 -3.800 1.00 95.06 111 LYS A O 1
ATOM 817 N N . TYR A 1 112 ? -16.837 3.644 -4.095 1.00 96.12 112 TYR A N 1
ATOM 818 C CA . TYR A 1 112 ? -16.565 3.666 -5.530 1.00 96.12 112 TYR A CA 1
ATOM 819 C C . TYR A 1 112 ? -15.928 4.990 -5.935 1.00 96.12 112 TYR A C 1
ATOM 821 O O . TYR A 1 112 ? -16.086 6.005 -5.256 1.00 96.12 112 TYR A O 1
ATOM 829 N N . TRP A 1 113 ? -15.195 4.987 -7.044 1.00 96.44 113 TRP A N 1
ATOM 830 C CA . TRP A 1 113 ? -14.534 6.183 -7.549 1.00 96.44 113 TRP A CA 1
ATOM 831 C C . TRP A 1 113 ? -14.323 6.146 -9.060 1.00 96.44 113 TRP A C 1
ATOM 833 O O . TRP A 1 113 ? -14.248 5.082 -9.679 1.00 96.44 113 TRP A O 1
ATOM 843 N N . TYR A 1 114 ? -14.180 7.334 -9.641 1.00 97.25 114 TYR A N 1
ATOM 844 C CA . TYR A 1 114 ? -13.819 7.535 -11.038 1.00 97.25 114 TYR A CA 1
ATOM 845 C C . TYR A 1 114 ? -12.953 8.787 -11.176 1.00 97.25 114 TYR A C 1
ATOM 847 O O . TYR A 1 114 ? -13.401 9.882 -10.830 1.00 97.25 114 TYR A O 1
ATOM 855 N N . ASP A 1 115 ? -11.720 8.630 -11.658 1.00 97.19 115 ASP A N 1
ATOM 856 C CA . ASP A 1 115 ? -10.809 9.741 -11.938 1.00 97.19 115 ASP A CA 1
ATOM 857 C C . ASP A 1 115 ? -10.766 10.055 -13.439 1.00 97.19 115 ASP A C 1
ATOM 859 O O . ASP A 1 115 ? -10.157 9.328 -14.224 1.00 97.19 115 ASP A O 1
ATOM 863 N N . PHE A 1 116 ? -11.408 11.153 -13.833 1.00 96.31 116 PHE A N 1
ATOM 864 C CA . PHE A 1 116 ? -11.505 11.603 -15.222 1.00 96.31 116 PHE A CA 1
ATOM 865 C C . PHE A 1 116 ? -10.130 11.940 -15.820 1.00 96.31 116 PHE A C 1
ATOM 867 O O . PHE A 1 116 ? -9.891 11.664 -16.993 1.00 96.31 116 PHE A O 1
ATOM 874 N N . GLU A 1 117 ? -9.204 12.484 -15.020 1.00 95.38 117 GLU A N 1
ATOM 875 C CA . GLU A 1 117 ? -7.855 12.833 -15.489 1.00 95.38 117 GLU A CA 1
ATOM 876 C C . GLU A 1 117 ? -7.066 11.583 -15.882 1.00 95.38 117 GLU A C 1
ATOM 878 O O . GLU A 1 117 ? -6.335 11.583 -16.868 1.00 95.38 117 GLU A O 1
ATOM 883 N N . LEU A 1 118 ? -7.218 10.505 -15.113 1.00 95.50 118 LEU A N 1
ATOM 884 C CA . LEU A 1 118 ? -6.453 9.279 -15.316 1.00 95.50 118 LEU A CA 1
ATOM 885 C C . LEU A 1 118 ? -7.142 8.283 -16.265 1.00 95.50 118 LEU A C 1
ATOM 887 O O . LEU A 1 118 ? -6.459 7.441 -16.847 1.00 95.50 118 LEU A O 1
ATOM 891 N N . LYS A 1 119 ? -8.475 8.345 -16.409 1.00 95.31 119 LYS A N 1
ATOM 892 C CA . LYS A 1 119 ? -9.260 7.436 -17.266 1.00 95.31 119 LYS A CA 1
ATOM 893 C C . LYS A 1 119 ? -9.474 7.944 -18.683 1.00 95.31 119 LYS A C 1
ATOM 895 O O . LYS A 1 119 ? -9.433 7.132 -19.608 1.00 95.31 119 LYS A O 1
ATOM 900 N N . ASP A 1 120 ? -9.738 9.239 -18.836 1.00 94.44 120 ASP A N 1
ATOM 901 C CA . ASP A 1 120 ? -10.288 9.781 -20.081 1.00 94.44 120 ASP A CA 1
ATOM 902 C C . ASP A 1 120 ? -9.303 10.678 -20.836 1.00 94.44 120 ASP A C 1
ATOM 904 O O . ASP A 1 120 ? -9.454 10.869 -22.044 1.00 94.44 120 ASP A O 1
ATOM 908 N N . GLU A 1 121 ? -8.302 11.233 -20.150 1.00 92.88 121 GLU A N 1
ATOM 909 C CA . GLU A 1 121 ? -7.345 12.162 -20.747 1.00 92.88 121 GLU A CA 1
ATOM 910 C C . GLU A 1 121 ? -6.012 11.487 -21.110 1.00 92.88 121 GLU A C 1
ATOM 912 O O . GLU A 1 121 ? -5.414 10.749 -20.325 1.00 92.88 121 GLU A O 1
ATOM 917 N N . ASP A 1 122 ? -5.490 11.813 -22.293 1.00 90.56 122 ASP A N 1
ATOM 918 C CA . ASP A 1 122 ? -4.211 11.288 -22.777 1.00 90.56 122 ASP A CA 1
ATOM 919 C C . ASP A 1 122 ? -3.024 11.783 -21.941 1.00 90.56 122 ASP A C 1
ATOM 921 O O . ASP A 1 122 ? -3.019 12.908 -21.441 1.00 90.56 122 ASP A O 1
ATOM 925 N N . ARG A 1 123 ? -1.992 10.944 -21.822 1.00 92.25 123 ARG A N 1
ATOM 926 C CA . ARG A 1 123 ? -0.751 11.262 -21.102 1.00 92.25 123 ARG A CA 1
ATOM 927 C C . ARG A 1 123 ? 0.372 11.624 -22.064 1.00 92.25 123 ARG A C 1
ATOM 929 O O . ARG A 1 123 ? 0.479 11.043 -23.142 1.00 92.25 123 ARG A O 1
ATOM 936 N N . GLU A 1 124 ? 1.232 12.552 -21.653 1.00 89.38 124 GLU A N 1
ATOM 937 C CA . GLU A 1 124 ? 2.324 13.034 -22.505 1.00 89.38 124 GLU A CA 1
ATOM 938 C C . GLU A 1 124 ? 3.450 12.019 -22.711 1.00 89.38 124 GLU A C 1
ATOM 940 O O . GLU A 1 124 ? 4.096 12.038 -23.759 1.00 89.38 124 GLU A O 1
ATOM 945 N N . PHE A 1 125 ? 3.694 11.148 -21.728 1.00 93.12 125 PHE A N 1
ATOM 946 C CA . PHE A 1 125 ? 4.833 10.238 -21.754 1.00 93.12 125 PHE A CA 1
ATOM 947 C C . PHE A 1 125 ? 4.410 8.772 -21.879 1.00 93.12 125 PHE A C 1
ATOM 949 O O . PHE A 1 125 ? 4.709 8.138 -22.893 1.00 93.12 125 PHE A O 1
ATOM 956 N N . LYS A 1 126 ? 3.671 8.229 -20.903 1.00 91.94 126 LYS A N 1
ATOM 957 C CA . LYS A 1 126 ? 3.145 6.856 -20.955 1.00 91.94 126 LYS A CA 1
ATOM 958 C C . LYS A 1 126 ? 1.684 6.772 -20.513 1.00 91.94 126 LYS A C 1
ATOM 960 O O . LYS A 1 126 ? 1.318 7.379 -19.505 1.00 91.94 126 LYS A O 1
ATOM 965 N N . PRO A 1 127 ? 0.844 5.989 -21.220 1.00 92.88 127 PRO A N 1
ATOM 966 C CA . PRO A 1 127 ? -0.545 5.796 -20.827 1.00 92.88 127 PRO A CA 1
ATOM 967 C C . PRO A 1 127 ? -0.638 5.052 -19.492 1.00 92.88 127 PRO A C 1
ATOM 969 O O . PRO A 1 127 ? 0.132 4.131 -19.218 1.00 92.88 127 PRO A O 1
ATOM 972 N N . ILE A 1 128 ? -1.630 5.424 -18.686 1.00 94.25 128 ILE A N 1
ATOM 973 C CA . ILE A 1 128 ? -1.957 4.750 -17.428 1.00 94.25 128 ILE A CA 1
ATOM 974 C C . ILE A 1 128 ? -3.028 3.698 -17.724 1.00 94.25 128 ILE A C 1
ATOM 976 O O . ILE A 1 128 ? -3.950 3.932 -18.501 1.00 94.25 128 ILE A O 1
ATOM 980 N N . SER A 1 129 ? -2.893 2.510 -17.137 1.00 92.81 129 SER A N 1
ATOM 981 C CA . SER A 1 129 ? -3.799 1.381 -17.369 1.00 92.81 129 SER A CA 1
ATOM 982 C C . SER A 1 129 ? -4.382 0.860 -16.052 1.00 92.81 129 SER A C 1
ATOM 984 O O . SER A 1 129 ? -3.760 0.954 -15.001 1.00 92.81 129 SER A O 1
ATOM 986 N N . ASP A 1 130 ? -5.565 0.256 -16.092 1.00 95.06 130 ASP A N 1
ATOM 987 C CA . ASP A 1 130 ? -6.144 -0.454 -14.936 1.00 95.06 130 ASP A CA 1
ATOM 988 C C . ASP A 1 130 ? -5.974 -1.978 -15.038 1.00 95.06 130 ASP A C 1
ATOM 990 O O . ASP A 1 130 ? -6.335 -2.728 -14.128 1.00 95.06 130 ASP A O 1
ATOM 994 N N . HIS A 1 131 ? -5.422 -2.457 -16.154 1.00 94.06 131 HIS A N 1
ATOM 995 C CA . HIS A 1 131 ? -5.245 -3.879 -16.417 1.00 94.06 131 HIS A CA 1
ATOM 996 C C . HIS A 1 131 ? -4.226 -4.506 -15.458 1.00 94.06 131 HIS A C 1
ATOM 998 O O . HIS A 1 131 ? -3.107 -4.010 -15.326 1.00 94.06 131 HIS A O 1
ATOM 1004 N N . ASN A 1 132 ? -4.612 -5.622 -14.830 1.00 93.81 132 ASN A N 1
ATOM 1005 C CA . ASN A 1 132 ? -3.817 -6.352 -13.834 1.00 93.81 132 ASN A CA 1
ATOM 1006 C C . ASN A 1 132 ? -3.309 -5.477 -12.673 1.00 93.81 132 ASN A C 1
ATOM 1008 O O . ASN A 1 132 ? -2.222 -5.711 -12.151 1.00 93.81 132 ASN A O 1
ATOM 1012 N N . ARG A 1 133 ? -4.091 -4.467 -12.276 1.00 94.31 133 ARG A N 1
ATOM 1013 C CA . ARG A 1 133 ? -3.828 -3.634 -11.098 1.00 94.31 133 ARG A CA 1
ATOM 1014 C C . ARG A 1 133 ? -4.652 -4.110 -9.907 1.00 94.31 133 ARG A C 1
ATOM 1016 O O . ARG A 1 133 ? -5.799 -4.529 -10.084 1.00 94.31 133 ARG A O 1
ATOM 1023 N N . LYS A 1 134 ? -4.091 -3.995 -8.697 1.00 95.00 134 LYS A N 1
ATOM 1024 C CA . LYS A 1 134 ? -4.874 -4.093 -7.455 1.00 95.00 134 LYS A CA 1
ATOM 1025 C C . LYS A 1 134 ? -6.009 -3.085 -7.525 1.00 95.00 134 LYS A C 1
ATOM 1027 O O . LYS A 1 134 ? -5.808 -1.966 -7.991 1.00 95.00 134 LYS A O 1
ATOM 1032 N N . GLU A 1 135 ? -7.193 -3.485 -7.070 1.00 95.31 135 GLU A N 1
ATOM 1033 C CA . GLU A 1 135 ? -8.402 -2.680 -7.242 1.00 95.31 135 GLU A CA 1
ATOM 1034 C C . GLU A 1 135 ? -8.204 -1.262 -6.684 1.00 95.31 135 GLU A C 1
ATOM 1036 O O . GLU A 1 135 ? -8.544 -0.311 -7.368 1.00 95.31 135 GLU A O 1
ATOM 1041 N N . GLY A 1 136 ? -7.546 -1.098 -5.527 1.00 94.19 136 GLY A N 1
ATOM 1042 C CA . GLY A 1 136 ? -7.306 0.218 -4.912 1.00 94.19 136 GLY A CA 1
ATOM 1043 C C . GLY A 1 136 ? -6.413 1.142 -5.744 1.00 94.19 136 GLY A C 1
ATOM 1044 O O . GLY A 1 136 ? -6.596 2.352 -5.708 1.00 94.19 136 GLY A O 1
ATOM 1045 N N . ALA A 1 137 ? -5.526 0.589 -6.575 1.00 95.56 137 ALA A N 1
ATOM 1046 C CA . ALA A 1 137 ? -4.606 1.348 -7.422 1.00 95.56 137 ALA A CA 1
ATOM 1047 C C . ALA A 1 137 ? -5.237 1.800 -8.752 1.00 95.56 137 ALA A C 1
ATOM 1049 O O . ALA A 1 137 ? -4.664 2.619 -9.472 1.00 95.56 137 ALA A O 1
ATOM 1050 N N . LYS A 1 138 ? -6.409 1.269 -9.119 1.00 96.56 138 LYS A N 1
ATOM 1051 C CA . LYS A 1 138 ? -7.071 1.615 -10.383 1.00 96.56 138 LYS A CA 1
ATOM 1052 C C . LYS A 1 138 ? -7.562 3.060 -10.384 1.00 96.56 138 LYS A C 1
ATOM 1054 O O . LYS A 1 138 ? -7.976 3.604 -9.358 1.00 96.56 138 LYS A O 1
ATOM 1059 N N . SER A 1 139 ? -7.584 3.668 -11.562 1.00 95.81 139 SER A N 1
ATOM 1060 C CA . SER A 1 139 ? -8.096 5.022 -11.791 1.00 95.81 139 SER A CA 1
ATOM 1061 C C . SER A 1 139 ? -9.623 5.113 -11.655 1.00 95.81 139 SER A C 1
ATOM 1063 O O . SER A 1 139 ? -10.162 6.182 -11.382 1.00 95.81 139 SER A O 1
ATOM 1065 N N . SER A 1 140 ? -10.328 3.989 -11.779 1.00 96.38 140 SER A N 1
ATOM 1066 C CA . SER A 1 140 ? -11.757 3.860 -11.471 1.00 96.38 140 SER A CA 1
ATOM 1067 C C . SER A 1 140 ? -12.055 2.475 -10.912 1.00 96.38 140 SER A C 1
ATOM 1069 O O . SER A 1 140 ? -11.462 1.502 -11.383 1.00 96.38 140 SER A O 1
ATOM 1071 N N . GLY A 1 141 ? -12.997 2.369 -9.980 1.00 95.88 141 GLY A N 1
ATOM 1072 C CA . GLY A 1 141 ? -13.332 1.087 -9.367 1.00 95.88 141 GLY A CA 1
ATOM 1073 C C . GLY A 1 141 ? -14.409 1.181 -8.296 1.00 95.88 141 GLY A C 1
ATOM 1074 O O . GLY A 1 141 ? -14.933 2.258 -8.002 1.00 95.88 141 GLY A O 1
ATOM 1075 N N . ALA A 1 142 ? -14.734 0.028 -7.717 1.00 96.38 142 ALA A N 1
ATOM 1076 C CA . ALA A 1 142 ? -15.644 -0.093 -6.585 1.00 96.38 142 ALA A CA 1
ATOM 1077 C C . ALA A 1 142 ? -15.206 -1.241 -5.670 1.00 96.38 142 ALA A C 1
ATOM 1079 O O . ALA A 1 142 ? -14.718 -2.269 -6.134 1.00 96.38 142 ALA A O 1
ATOM 1080 N N . GLN A 1 143 ? -15.370 -1.066 -4.360 1.00 95.00 143 GLN A N 1
ATOM 1081 C CA . GLN A 1 143 ? -14.927 -2.020 -3.347 1.00 95.00 143 GLN A CA 1
ATOM 1082 C C . GLN A 1 143 ? -15.856 -2.033 -2.141 1.00 95.00 143 GLN A C 1
ATOM 1084 O O . GLN A 1 143 ? -16.266 -0.982 -1.652 1.00 95.00 143 GLN A O 1
ATOM 1089 N N . ILE A 1 144 ? -16.088 -3.226 -1.595 1.00 95.75 144 ILE A N 1
ATOM 1090 C CA . ILE A 1 144 ? -16.555 -3.374 -0.217 1.00 95.75 144 ILE A CA 1
ATOM 1091 C C . ILE A 1 144 ? -15.337 -3.273 0.698 1.00 95.75 144 ILE A C 1
ATOM 1093 O O . ILE A 1 144 ? -14.393 -4.064 0.578 1.00 95.75 144 ILE A O 1
ATOM 1097 N N . LEU A 1 145 ? -15.355 -2.276 1.574 1.00 94.94 145 LEU A N 1
ATOM 1098 C CA . LEU A 1 145 ? -14.335 -2.054 2.584 1.00 94.94 145 LEU A CA 1
ATOM 1099 C C . LEU A 1 145 ? -14.631 -2.957 3.778 1.00 94.94 145 LEU A C 1
ATOM 1101 O O . LEU A 1 145 ? -14.018 -4.013 3.890 1.00 94.94 145 LEU A O 1
ATOM 1105 N N . ASP A 1 146 ? -15.572 -2.566 4.633 1.00 97.00 146 ASP A N 1
ATOM 1106 C CA . ASP A 1 146 ? -15.961 -3.317 5.823 1.00 97.00 146 ASP A CA 1
ATOM 1107 C C . ASP A 1 146 ? -17.210 -4.161 5.534 1.00 97.00 146 ASP A C 1
ATOM 1109 O O . ASP A 1 146 ? -18.113 -3.736 4.814 1.00 97.00 146 ASP A O 1
ATOM 1113 N N . ALA A 1 147 ? -17.261 -5.364 6.094 1.00 98.25 147 ALA A N 1
ATOM 1114 C CA . ALA A 1 147 ? -18.406 -6.265 6.058 1.00 98.25 147 ALA A CA 1
ATOM 1115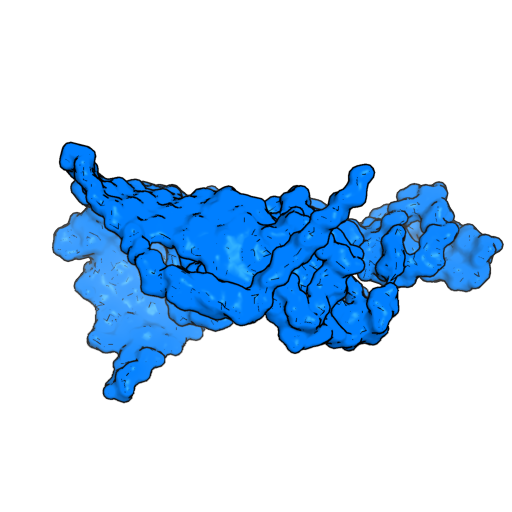 C C . ALA A 1 147 ? -18.278 -7.259 7.218 1.00 98.25 147 ALA A C 1
ATOM 1117 O O . ALA A 1 147 ? -17.613 -8.290 7.090 1.00 98.25 147 ALA A O 1
ATOM 1118 N N . PHE A 1 148 ? -18.876 -6.944 8.365 1.00 98.56 148 PHE A N 1
ATOM 1119 C CA . PHE A 1 148 ? -18.760 -7.771 9.564 1.00 98.56 148 PHE A CA 1
ATOM 1120 C C . PHE A 1 148 ? -20.062 -7.835 10.357 1.00 98.56 148 PHE A C 1
ATOM 1122 O O . PHE A 1 148 ? -20.912 -6.949 10.285 1.00 98.56 148 PHE A O 1
ATOM 1129 N N . VAL A 1 149 ? -20.188 -8.904 11.137 1.00 98.69 149 VAL A N 1
ATOM 1130 C CA . VAL A 1 149 ? -21.225 -9.068 12.156 1.00 98.69 149 VAL A CA 1
ATOM 1131 C C . VAL A 1 149 ? -20.599 -8.788 13.511 1.00 98.69 149 VAL A C 1
ATOM 1133 O O . VAL A 1 149 ? -19.461 -9.196 13.763 1.00 98.69 149 VAL A O 1
ATOM 1136 N N . TYR A 1 150 ? -21.331 -8.112 14.386 1.00 98.62 150 TYR A N 1
ATOM 1137 C CA . TYR A 1 150 ? -20.931 -7.888 15.764 1.00 98.62 150 TYR A CA 1
ATOM 1138 C C . TYR A 1 150 ? -22.016 -8.334 16.740 1.00 98.62 150 TYR A C 1
ATOM 1140 O O . TYR A 1 150 ? -23.203 -8.332 16.413 1.00 98.62 150 TYR A O 1
ATOM 1148 N N . HIS A 1 151 ? -21.598 -8.698 17.948 1.00 98.56 151 HIS A N 1
ATOM 1149 C CA . HIS A 1 151 ? -22.489 -8.962 19.069 1.00 98.56 151 HIS A CA 1
ATOM 1150 C C . HIS A 1 151 ? -21.915 -8.329 20.332 1.00 98.56 151 HIS A C 1
ATOM 1152 O O . HIS A 1 151 ? -20.773 -8.607 20.712 1.00 98.56 151 HIS A O 1
ATOM 1158 N N . ASN A 1 152 ? -22.711 -7.477 20.964 1.00 98.31 152 ASN A N 1
ATOM 1159 C CA . ASN A 1 152 ? -22.392 -6.864 22.241 1.00 98.31 152 ASN A CA 1
ATOM 1160 C C . ASN A 1 152 ? -22.969 -7.719 23.369 1.00 98.31 152 ASN A C 1
ATOM 1162 O O . ASN A 1 152 ? -24.027 -8.324 23.233 1.00 98.31 152 ASN A O 1
ATOM 1166 N N . TYR A 1 153 ? -22.258 -7.791 24.483 1.00 97.81 153 TYR A N 1
ATOM 1167 C CA . TYR A 1 153 ? -22.677 -8.557 25.649 1.00 97.81 153 TYR A CA 1
ATOM 1168 C C . TYR A 1 153 ? -22.112 -7.915 26.916 1.00 97.81 153 TYR A C 1
ATOM 1170 O O . TYR A 1 153 ? -21.256 -7.033 26.850 1.00 97.81 153 TYR A O 1
ATOM 1178 N N . SER A 1 154 ? -22.565 -8.381 28.078 1.00 97.31 154 SER A N 1
ATOM 1179 C CA . SER A 1 154 ? -22.045 -7.933 29.372 1.00 97.31 154 SER A CA 1
ATOM 1180 C C . SER A 1 154 ? -21.702 -9.127 30.256 1.00 97.31 154 SER A C 1
ATOM 1182 O O . SER A 1 154 ? -22.482 -10.074 30.369 1.00 97.31 154 SER A O 1
ATOM 1184 N N . LEU A 1 155 ? -20.534 -9.083 30.899 1.00 95.62 155 LEU A N 1
ATOM 1185 C CA . LEU A 1 155 ? -20.139 -10.018 31.954 1.00 95.62 155 LEU A CA 1
ATOM 1186 C C . LEU A 1 155 ? -20.287 -9.314 33.305 1.00 95.62 155 LEU A C 1
ATOM 1188 O O . LEU A 1 155 ? -19.425 -8.538 33.716 1.00 95.62 155 LEU A O 1
ATOM 1192 N N . GLY A 1 156 ? -21.410 -9.555 33.983 1.00 94.19 156 GLY A N 1
ATOM 1193 C CA . GLY A 1 156 ? -21.840 -8.676 35.073 1.00 94.19 156 GLY A CA 1
ATOM 1194 C C . GLY A 1 156 ? -22.171 -7.291 34.513 1.00 94.19 156 GLY A C 1
ATOM 1195 O O . GLY A 1 156 ? -22.876 -7.198 33.512 1.00 94.19 156 GLY A O 1
ATOM 1196 N N . ASP A 1 157 ? -21.607 -6.242 35.109 1.00 93.88 157 ASP A N 1
ATOM 1197 C CA . ASP A 1 157 ? -21.772 -4.854 34.645 1.00 93.88 157 ASP A CA 1
ATOM 1198 C C . ASP A 1 157 ? -20.688 -4.420 33.637 1.00 93.88 157 ASP A C 1
ATOM 1200 O O . ASP A 1 157 ? -20.618 -3.253 33.254 1.00 93.88 157 ASP A O 1
ATOM 1204 N N . LEU A 1 158 ? -19.812 -5.342 33.217 1.00 97.38 158 LEU A N 1
ATOM 1205 C CA . LEU A 1 158 ? -18.664 -5.041 32.364 1.00 97.38 158 LEU A CA 1
ATOM 1206 C C . LEU A 1 158 ? -18.970 -5.360 30.892 1.00 97.38 158 LEU A C 1
ATOM 1208 O O . LEU A 1 158 ? -19.186 -6.535 30.565 1.00 97.38 158 LEU A O 1
ATOM 1212 N N . PRO A 1 159 ? -18.956 -4.360 29.994 1.00 97.25 159 PRO A N 1
ATOM 1213 C CA . PRO A 1 159 ? -19.298 -4.565 28.594 1.00 97.25 159 PRO A CA 1
ATOM 1214 C C . PRO A 1 159 ? -18.207 -5.335 27.840 1.00 97.25 159 PRO A C 1
ATOM 1216 O O . PRO A 1 159 ? -17.012 -5.250 28.140 1.00 97.25 159 PRO A O 1
ATOM 1219 N N . GLY A 1 160 ? -18.637 -6.067 26.820 1.00 97.56 160 GLY A N 1
ATOM 1220 C CA . GLY A 1 160 ? -17.791 -6.752 25.859 1.00 97.56 160 GLY A CA 1
ATOM 1221 C C . GLY A 1 160 ? -18.413 -6.756 24.464 1.00 97.56 160 GLY A C 1
ATOM 1222 O O . GLY A 1 160 ? -19.612 -6.536 24.284 1.00 97.56 160 GLY A O 1
ATOM 1223 N N . THR A 1 161 ? -17.582 -6.985 23.454 1.00 98.38 161 THR A N 1
ATOM 1224 C CA . THR A 1 161 ? -18.012 -7.080 22.058 1.00 98.38 161 THR A CA 1
ATOM 1225 C C . THR A 1 161 ? -17.175 -8.103 21.308 1.00 98.38 161 THR A C 1
ATOM 1227 O O . THR A 1 161 ? -15.958 -8.193 21.491 1.00 98.38 161 THR A O 1
ATOM 1230 N N . VAL A 1 162 ? -17.827 -8.879 20.450 1.00 98.75 162 VAL A N 1
ATOM 1231 C CA . VAL A 1 162 ? -17.170 -9.753 19.475 1.00 98.75 162 VAL A CA 1
ATOM 1232 C C . VAL A 1 162 ? -17.555 -9.325 18.070 1.00 98.75 162 VAL A C 1
ATOM 1234 O O . VAL A 1 162 ? -18.701 -8.959 17.816 1.00 98.75 162 VAL A O 1
ATOM 1237 N N . ARG A 1 163 ? -16.596 -9.379 17.144 1.00 98.62 163 ARG A N 1
ATOM 1238 C CA . ARG A 1 163 ? -16.783 -9.044 15.730 1.00 98.62 163 ARG A CA 1
ATOM 1239 C C . ARG A 1 163 ? -16.174 -10.121 14.847 1.00 98.62 163 ARG A C 1
ATOM 1241 O O . ARG A 1 163 ? -15.056 -10.568 15.102 1.00 98.62 163 ARG A O 1
ATOM 1248 N N . ALA A 1 164 ? -16.873 -10.492 13.783 1.00 98.69 164 ALA A N 1
ATOM 1249 C CA . ALA A 1 164 ? -16.400 -11.456 12.799 1.00 98.69 164 ALA A CA 1
ATOM 1250 C C . ALA A 1 164 ? -16.702 -10.972 11.379 1.00 98.69 164 ALA A C 1
ATOM 1252 O O . ALA A 1 164 ? -17.840 -10.626 11.060 1.00 98.69 164 ALA A O 1
ATOM 1253 N N . GLY A 1 165 ? -15.680 -10.974 10.527 1.00 98.38 165 GLY A N 1
ATOM 1254 C CA . GLY A 1 165 ? -15.781 -10.564 9.128 1.00 98.38 165 GLY A CA 1
ATOM 1255 C C . GLY A 1 165 ? -14.683 -9.587 8.735 1.00 98.38 165 GLY A C 1
ATOM 1256 O O . GLY A 1 165 ? -13.656 -9.481 9.411 1.00 98.38 165 GLY A O 1
ATOM 1257 N N . LYS A 1 166 ? -14.903 -8.886 7.627 1.00 97.75 166 LYS A N 1
ATOM 1258 C CA . LYS A 1 166 ? -13.958 -7.948 7.031 1.00 97.75 166 LYS A CA 1
ATOM 1259 C C . LYS A 1 166 ? -14.022 -6.613 7.773 1.00 97.75 166 LYS A C 1
ATOM 1261 O O . LYS A 1 166 ? -15.045 -5.936 7.723 1.00 97.75 166 LYS A O 1
ATOM 1266 N N . GLN A 1 167 ? -12.966 -6.261 8.498 1.00 96.62 167 GLN A N 1
ATOM 1267 C CA . GLN A 1 167 ? -12.963 -5.100 9.396 1.00 96.62 167 GLN A CA 1
ATOM 1268 C C . GLN A 1 167 ? -11.557 -4.516 9.578 1.00 96.62 167 GLN A C 1
ATOM 1270 O O . GLN A 1 167 ? -10.554 -5.150 9.244 1.00 96.62 167 GLN A O 1
ATOM 1275 N N . VAL A 1 168 ? -11.497 -3.302 10.122 1.00 94.00 168 VAL A N 1
ATOM 1276 C CA . VAL A 1 168 ? -10.265 -2.626 10.550 1.00 94.00 168 VAL A CA 1
ATOM 1277 C C . VAL A 1 168 ? -10.164 -2.658 12.073 1.00 94.00 168 VAL A C 1
ATOM 1279 O O . VAL A 1 168 ? -11.146 -2.419 12.783 1.00 94.00 168 VAL A O 1
ATOM 1282 N N . VAL A 1 169 ? -8.959 -2.906 12.586 1.00 92.38 169 VAL A N 1
ATOM 1283 C CA . VAL A 1 169 ? -8.640 -2.797 14.018 1.00 92.38 169 VAL A CA 1
ATOM 1284 C C . VAL A 1 169 ? -7.494 -1.816 14.196 1.00 92.38 169 VAL A C 1
ATOM 1286 O O . VAL A 1 169 ? -6.354 -2.131 13.871 1.00 92.38 169 VAL A O 1
ATOM 1289 N N . SER A 1 170 ? -7.786 -0.621 14.703 1.00 87.69 170 SER A N 1
ATOM 1290 C CA . SER A 1 170 ? -6.779 0.424 14.914 1.00 87.69 170 SER A CA 1
ATOM 1291 C C . SER A 1 170 ? -6.222 0.370 16.335 1.00 87.69 170 SER A C 1
ATOM 1293 O O . SER A 1 170 ? -6.947 0.612 17.303 1.00 87.69 170 SER A O 1
ATOM 1295 N N . TRP A 1 171 ? -4.925 0.082 16.446 1.00 92.62 171 TRP A N 1
ATOM 1296 C CA . TRP A 1 171 ? -4.149 0.113 17.690 1.00 92.62 171 TRP A CA 1
ATOM 1297 C C . TRP A 1 171 ? -3.009 1.133 17.597 1.00 92.62 171 TRP A C 1
ATOM 1299 O O . TRP A 1 171 ? -2.436 1.311 16.522 1.00 92.62 171 TRP A O 1
ATOM 1309 N N . GLY A 1 172 ? -2.642 1.740 18.729 1.00 89.50 172 GLY A N 1
ATOM 1310 C CA . GLY A 1 172 ? -1.613 2.782 18.806 1.00 89.50 172 GLY A CA 1
ATOM 1311 C C . GLY A 1 172 ? -2.130 4.203 18.565 1.00 89.50 172 GLY A C 1
ATOM 1312 O O . GLY A 1 172 ? -3.315 4.419 18.331 1.00 89.50 172 GLY A O 1
ATOM 1313 N N . GLU A 1 173 ? -1.201 5.156 18.611 1.00 88.00 173 GLU A N 1
ATOM 1314 C CA . GLU A 1 173 ? -1.433 6.608 18.588 1.00 88.00 173 GLU A CA 1
ATOM 1315 C C . GLU A 1 173 ? -0.749 7.309 17.401 1.00 88.00 173 GLU A C 1
ATOM 1317 O O . GLU A 1 173 ? -0.964 8.501 17.169 1.00 88.00 173 GLU A O 1
ATOM 1322 N N . SER A 1 174 ? 0.125 6.614 16.65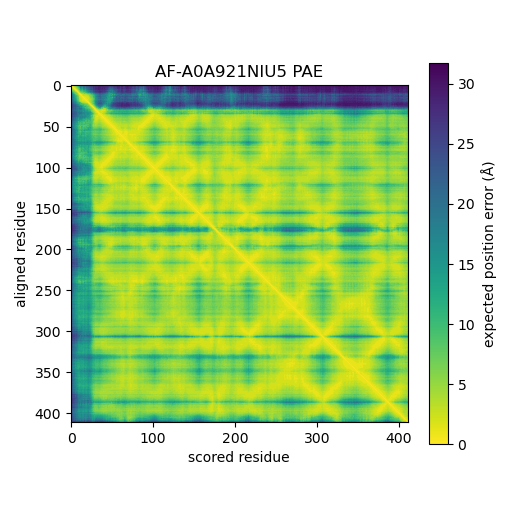8 1.00 80.00 174 SER A N 1
ATOM 1323 C CA . SER A 1 174 ? 0.881 7.243 15.568 1.00 80.00 174 SER A CA 1
ATOM 1324 C C . SER A 1 174 ? -0.022 7.677 14.415 1.00 80.00 174 SER A C 1
ATOM 1326 O O . SER A 1 174 ? -0.693 6.871 13.770 1.00 80.00 174 SER A O 1
ATOM 1328 N N . THR A 1 175 ? 0.042 8.971 14.111 1.00 68.56 175 THR A N 1
ATOM 1329 C CA . THR A 1 175 ? -0.673 9.622 13.006 1.00 68.56 175 THR A CA 1
ATOM 1330 C C . THR A 1 175 ? 0.205 9.866 11.775 1.00 68.56 175 THR A C 1
ATOM 1332 O O . THR A 1 175 ? -0.321 10.012 10.675 1.00 68.56 175 THR A O 1
ATOM 1335 N N . PHE A 1 176 ? 1.536 9.891 11.933 1.00 62.66 176 PHE A N 1
ATOM 1336 C CA . PHE A 1 176 ? 2.485 10.250 10.864 1.00 62.66 176 PHE A CA 1
ATOM 1337 C C . PHE A 1 176 ? 3.486 9.146 10.515 1.00 62.66 176 PHE A C 1
ATOM 1339 O O . PHE A 1 176 ? 3.946 9.071 9.376 1.00 62.66 176 PHE A O 1
ATOM 1346 N N . ILE A 1 177 ? 3.854 8.303 11.482 1.00 67.69 177 ILE A N 1
ATOM 1347 C CA . ILE A 1 177 ? 4.845 7.244 11.282 1.00 67.69 177 ILE A CA 1
ATOM 1348 C C . ILE A 1 177 ? 4.090 5.949 10.995 1.00 67.69 177 ILE A C 1
ATOM 1350 O O . ILE A 1 177 ? 3.512 5.336 11.895 1.00 67.69 177 ILE A O 1
ATOM 1354 N N . GLY A 1 178 ? 4.082 5.554 9.722 1.00 71.38 178 GLY A N 1
ATOM 1355 C CA . GLY A 1 178 ? 3.550 4.263 9.294 1.00 71.38 178 GLY A CA 1
ATOM 1356 C C . GLY A 1 178 ? 4.382 3.096 9.828 1.00 71.38 178 GLY A C 1
ATOM 1357 O O . GLY A 1 178 ? 5.525 3.273 10.246 1.00 71.38 178 GLY A O 1
ATOM 1358 N N . ASN A 1 179 ? 3.815 1.887 9.785 1.00 73.44 179 ASN A N 1
ATOM 1359 C CA . ASN A 1 179 ? 4.496 0.669 10.231 1.00 73.44 179 ASN A CA 1
ATOM 1360 C C . ASN A 1 179 ? 4.996 0.796 11.685 1.00 73.44 179 ASN A C 1
ATOM 1362 O O . ASN A 1 179 ? 6.152 0.513 11.995 1.00 73.44 179 ASN A O 1
ATOM 1366 N N . SER A 1 180 ? 4.120 1.229 12.596 1.00 86.38 180 SER A N 1
ATOM 1367 C CA . SER A 1 180 ? 4.320 1.201 14.054 1.00 86.38 180 SER A CA 1
ATOM 1368 C C . SER A 1 180 ? 3.289 0.262 14.701 1.00 86.38 180 SER A C 1
ATOM 1370 O O . SER A 1 180 ? 3.040 -0.800 14.135 1.00 86.38 180 SER A O 1
ATOM 1372 N N . ILE A 1 181 ? 2.676 0.579 15.844 1.00 92.00 181 ILE A N 1
ATOM 1373 C CA . ILE A 1 181 ? 1.718 -0.327 16.505 1.00 92.00 181 ILE A CA 1
ATOM 1374 C C . ILE A 1 181 ? 0.537 -0.663 15.578 1.00 92.00 181 ILE A C 1
ATOM 1376 O O . ILE A 1 181 ? 0.115 -1.814 15.529 1.00 92.00 181 ILE A O 1
ATOM 1380 N N . ASN A 1 182 ? 0.091 0.272 14.735 1.00 89.38 182 ASN A N 1
ATOM 1381 C CA . ASN A 1 182 ? -0.945 0.034 13.724 1.00 89.38 182 ASN A CA 1
ATOM 1382 C C . ASN A 1 182 ? -0.439 -0.762 12.493 1.00 89.38 182 ASN A C 1
ATOM 1384 O O . ASN A 1 182 ? -0.662 -0.371 11.351 1.00 89.38 182 ASN A O 1
ATOM 1388 N N . SER A 1 183 ? 0.292 -1.863 12.705 1.00 90.00 183 SER A N 1
ATOM 1389 C CA . SER A 1 183 ? 0.771 -2.762 11.632 1.00 90.00 183 SER A CA 1
ATOM 1390 C C . SER A 1 183 ? -0.272 -3.804 11.197 1.00 90.00 183 SER A C 1
ATOM 1392 O O . SER A 1 183 ? -0.025 -4.583 10.278 1.00 90.00 183 SER A O 1
ATOM 1394 N N . ILE A 1 184 ? -1.428 -3.832 11.865 1.00 90.88 184 ILE A N 1
ATOM 1395 C CA . ILE A 1 184 ? -2.499 -4.819 11.664 1.00 90.88 184 ILE A CA 1
ATOM 1396 C C . ILE A 1 184 ? -3.133 -4.658 10.280 1.00 90.88 184 ILE A C 1
ATOM 1398 O O . ILE A 1 184 ? -3.381 -5.651 9.589 1.00 90.88 184 ILE A O 1
ATOM 1402 N N . ASN A 1 185 ? -3.382 -3.405 9.886 1.00 92.00 185 ASN A N 1
ATOM 1403 C CA . ASN A 1 185 ? -4.170 -3.066 8.708 1.00 92.00 185 ASN A CA 1
ATOM 1404 C C . ASN A 1 185 ? -3.253 -2.703 7.530 1.00 92.00 185 ASN A C 1
ATOM 1406 O O . ASN A 1 185 ? -2.431 -1.790 7.661 1.00 92.00 185 ASN A O 1
ATOM 1410 N N . PRO A 1 186 ? -3.394 -3.369 6.373 1.00 93.31 186 PRO A N 1
ATOM 1411 C CA . PRO A 1 186 ? -2.830 -2.865 5.131 1.00 93.31 186 PRO A CA 1
ATOM 1412 C C . PRO A 1 186 ? -3.436 -1.501 4.773 1.00 93.31 186 PRO A C 1
ATOM 1414 O O . PRO A 1 186 ? -4.546 -1.161 5.193 1.00 93.31 186 PRO A O 1
ATOM 1417 N N . ILE A 1 187 ? -2.703 -0.709 3.990 1.00 92.69 187 ILE A N 1
ATOM 1418 C CA . ILE A 1 187 ? -3.145 0.629 3.579 1.00 92.69 187 ILE A CA 1
ATOM 1419 C C . ILE A 1 187 ? -3.293 0.735 2.063 1.00 92.69 187 ILE A C 1
ATOM 1421 O O . ILE A 1 187 ? -2.540 0.129 1.306 1.00 92.69 187 ILE A O 1
ATOM 1425 N N . ASP A 1 188 ? -4.249 1.538 1.618 1.00 94.19 188 ASP A N 1
ATOM 1426 C CA . ASP A 1 188 ? -4.426 1.950 0.231 1.00 94.19 188 ASP A CA 1
ATOM 1427 C C . ASP A 1 188 ? -3.783 3.332 0.058 1.00 94.19 188 ASP A C 1
ATOM 1429 O O . ASP A 1 188 ? -4.379 4.373 0.353 1.00 94.19 188 ASP A O 1
ATOM 1433 N N . VAL A 1 189 ? -2.521 3.344 -0.383 1.00 93.19 189 VAL A N 1
ATOM 1434 C CA . VAL A 1 189 ? -1.746 4.584 -0.558 1.00 93.19 189 VAL A CA 1
ATOM 1435 C C . VAL A 1 189 ? -2.377 5.468 -1.635 1.00 93.19 189 VAL A C 1
ATOM 1437 O O . VAL A 1 189 ? -2.403 6.692 -1.489 1.00 93.19 189 VAL A O 1
ATOM 1440 N N . SER A 1 190 ? -2.957 4.846 -2.669 1.00 91.69 190 SER A N 1
ATOM 1441 C CA . SER A 1 190 ? -3.665 5.560 -3.734 1.00 91.69 190 SER A CA 1
ATOM 1442 C C . SER A 1 190 ? -4.882 6.291 -3.177 1.00 91.69 190 SER A C 1
ATOM 1444 O O . SER A 1 190 ? -5.106 7.455 -3.505 1.00 91.69 190 SER A O 1
ATOM 1446 N N . ALA A 1 191 ? -5.655 5.649 -2.294 1.00 92.31 191 ALA A N 1
ATOM 1447 C CA . ALA A 1 191 ? -6.808 6.277 -1.657 1.00 92.31 191 ALA A CA 1
ATOM 1448 C C . ALA A 1 191 ? -6.431 7.523 -0.843 1.00 92.31 191 ALA A C 1
ATOM 1450 O O . ALA A 1 191 ? -7.092 8.548 -0.995 1.00 92.31 191 ALA A O 1
ATOM 1451 N N . PHE A 1 192 ? -5.348 7.478 -0.058 1.00 89.75 192 PHE A N 1
ATOM 1452 C CA . PHE A 1 192 ? -4.882 8.625 0.737 1.00 89.75 192 PHE A CA 1
ATOM 1453 C C . PHE A 1 192 ? -4.371 9.808 -0.096 1.00 89.75 192 PHE A C 1
ATOM 1455 O O . PHE A 1 192 ? -4.366 10.942 0.383 1.00 89.75 192 PHE A O 1
ATOM 1462 N N . ARG A 1 193 ? -3.929 9.561 -1.333 1.00 90.75 193 ARG A N 1
ATOM 1463 C CA . ARG A 1 193 ? -3.408 10.592 -2.246 1.00 90.75 193 ARG A CA 1
ATOM 1464 C C . ARG A 1 193 ? -4.471 11.174 -3.178 1.00 90.75 193 ARG A C 1
ATOM 1466 O O . ARG A 1 193 ? -4.196 12.150 -3.876 1.00 90.75 193 ARG A O 1
ATOM 1473 N N . ARG A 1 194 ? -5.685 10.613 -3.184 1.00 90.50 194 ARG A N 1
ATOM 1474 C CA . ARG A 1 194 ? -6.821 11.167 -3.928 1.00 90.50 194 ARG A CA 1
ATOM 1475 C C . ARG A 1 194 ? -7.352 12.434 -3.244 1.00 90.50 194 ARG A C 1
ATOM 1477 O O . ARG A 1 194 ? -7.415 12.488 -2.016 1.00 90.50 194 ARG A O 1
ATOM 1484 N N . PRO A 1 195 ? -7.803 13.438 -4.014 1.00 89.56 195 PRO A N 1
ATOM 1485 C CA . PRO A 1 195 ? -8.512 14.590 -3.466 1.00 89.56 195 PRO A CA 1
ATOM 1486 C C . PRO A 1 195 ? -9.675 14.175 -2.549 1.00 89.56 195 PRO A C 1
ATOM 1488 O O . PRO A 1 195 ? -10.460 13.291 -2.896 1.00 89.56 195 PRO A O 1
ATOM 1491 N N . GLY A 1 196 ? -9.794 14.827 -1.387 1.00 83.62 196 GLY A N 1
ATOM 1492 C CA . GLY A 1 196 ? -10.870 14.558 -0.424 1.00 83.62 196 GLY A CA 1
ATOM 1493 C C . GLY A 1 196 ? -10.800 13.169 0.219 1.00 83.62 196 GLY A C 1
ATOM 1494 O O . GLY A 1 196 ? -11.840 12.565 0.453 1.00 83.62 196 GLY A O 1
ATOM 1495 N N . ALA A 1 197 ? -9.601 12.612 0.415 1.00 81.56 197 ALA A N 1
ATOM 1496 C CA . ALA A 1 197 ? -9.410 11.328 1.085 1.00 81.56 197 ALA A CA 1
ATOM 1497 C C . ALA A 1 197 ? -9.874 11.358 2.550 1.00 81.56 197 ALA A C 1
ATOM 1499 O O . ALA A 1 197 ? -9.456 12.217 3.326 1.00 81.56 197 ALA A O 1
ATOM 1500 N N . GLU A 1 198 ? -10.683 10.375 2.933 1.00 81.06 198 GLU A N 1
ATOM 1501 C CA . GLU A 1 198 ? -11.029 10.089 4.322 1.00 81.06 198 GLU A CA 1
ATOM 1502 C C . GLU A 1 198 ? -10.184 8.922 4.861 1.00 81.06 198 GLU A C 1
ATOM 1504 O O . GLU A 1 198 ? -9.822 8.003 4.123 1.00 81.06 198 GLU A O 1
ATOM 1509 N N . ILE A 1 199 ? -9.903 8.904 6.172 1.00 81.44 199 ILE A N 1
ATOM 1510 C CA . ILE A 1 199 ? -9.098 7.831 6.796 1.00 81.44 199 ILE A CA 1
ATOM 1511 C C . ILE A 1 199 ? -9.709 6.450 6.538 1.00 81.44 199 ILE A C 1
ATOM 1513 O O . ILE A 1 199 ? -8.994 5.498 6.223 1.00 81.44 199 ILE A O 1
ATOM 1517 N N . LYS A 1 200 ? -11.040 6.357 6.604 1.00 83.62 200 LYS A N 1
ATOM 1518 C CA . LYS A 1 200 ? -11.779 5.113 6.367 1.00 83.62 200 LYS A CA 1
ATOM 1519 C C . LYS A 1 200 ? -11.677 4.580 4.935 1.00 83.62 200 LYS A C 1
ATOM 1521 O O . LYS A 1 200 ? -11.964 3.412 4.723 1.00 83.62 200 LYS A O 1
ATOM 1526 N N . GLU A 1 201 ? -11.251 5.385 3.960 1.00 87.81 201 GLU A N 1
ATOM 1527 C CA . GLU A 1 201 ? -11.017 4.911 2.588 1.00 87.81 201 GLU A CA 1
ATOM 1528 C C . GLU A 1 201 ? -9.622 4.310 2.389 1.00 87.81 201 GLU A C 1
ATOM 1530 O O . GLU A 1 201 ? -9.427 3.538 1.443 1.00 87.81 201 GLU A O 1
ATOM 1535 N N . GLY A 1 202 ? -8.663 4.710 3.229 1.00 88.06 202 GLY A N 1
ATOM 1536 C CA . GLY A 1 202 ? -7.250 4.371 3.096 1.00 88.06 202 GLY A CA 1
ATOM 1537 C C . GLY A 1 202 ? -6.791 3.190 3.949 1.00 88.06 202 GLY A C 1
ATOM 1538 O O . GLY A 1 202 ? -5.711 2.663 3.704 1.00 88.06 202 GLY A O 1
ATOM 1539 N N . LEU A 1 203 ? -7.586 2.737 4.920 1.00 91.12 203 LEU A N 1
ATOM 1540 C CA . LEU A 1 203 ? -7.335 1.483 5.638 1.00 91.12 203 LEU A CA 1
ATOM 1541 C C . LEU A 1 203 ? -8.044 0.338 4.911 1.00 91.12 203 LEU A C 1
ATOM 1543 O O . LEU A 1 203 ? -9.246 0.417 4.667 1.00 91.12 203 LEU A O 1
ATOM 1547 N N . ILE A 1 204 ? -7.301 -0.710 4.554 1.00 94.00 204 ILE A N 1
ATOM 1548 C CA . ILE A 1 204 ? -7.831 -1.887 3.860 1.00 94.00 204 ILE A CA 1
ATOM 1549 C C . ILE A 1 204 ? -8.327 -2.874 4.919 1.00 94.00 204 ILE A C 1
ATOM 1551 O O . ILE A 1 204 ? -7.510 -3.408 5.675 1.00 94.00 204 ILE A O 1
ATOM 1555 N N . PRO A 1 205 ? -9.640 -3.137 5.005 1.00 95.06 205 PRO A N 1
ATOM 1556 C CA . PRO A 1 205 ? -10.160 -4.046 6.015 1.00 95.06 205 PRO A CA 1
ATOM 1557 C C . PRO A 1 205 ? -9.891 -5.491 5.585 1.00 95.06 205 PRO A C 1
ATOM 1559 O O . PRO A 1 205 ? -9.975 -5.810 4.397 1.00 95.06 205 PRO A O 1
ATOM 1562 N N . VAL A 1 206 ? -9.586 -6.376 6.533 1.00 96.06 206 VAL A N 1
ATOM 1563 C CA . VAL A 1 206 ? -9.298 -7.797 6.254 1.00 96.06 206 VAL A CA 1
ATOM 1564 C C . VAL A 1 206 ? -10.192 -8.702 7.090 1.00 96.06 206 VAL A C 1
ATOM 1566 O O . VAL A 1 206 ? -10.691 -8.294 8.142 1.00 96.06 206 VAL A O 1
ATOM 1569 N N . ASN A 1 207 ? -10.432 -9.926 6.616 1.00 97.94 207 ASN A N 1
ATOM 1570 C CA . ASN A 1 207 ? -11.252 -10.887 7.346 1.00 97.94 207 ASN A CA 1
ATOM 1571 C C . ASN A 1 207 ? -10.572 -11.292 8.659 1.00 97.94 207 ASN A C 1
ATOM 1573 O O . ASN A 1 207 ? -9.451 -11.799 8.665 1.00 97.94 207 ASN A O 1
ATOM 1577 N N . MET A 1 208 ? -11.248 -11.073 9.786 1.00 98.00 208 MET A N 1
ATOM 1578 C CA . MET A 1 208 ? -10.721 -11.410 11.106 1.00 98.00 208 MET A CA 1
ATOM 1579 C C . MET A 1 208 ? -11.819 -11.670 12.134 1.00 98.00 208 MET A C 1
ATOM 1581 O O . MET A 1 208 ? -12.965 -11.232 11.992 1.00 98.00 208 MET A O 1
ATOM 1585 N N . LEU A 1 209 ? -11.418 -12.352 13.202 1.00 98.62 209 LEU A N 1
ATOM 1586 C CA . LEU A 1 209 ? -12.132 -12.401 14.468 1.00 98.62 209 LEU A CA 1
ATOM 1587 C C . LEU A 1 209 ? -11.527 -11.356 15.401 1.00 98.62 209 LEU A C 1
ATOM 1589 O O . LEU A 1 209 ? -10.306 -11.257 15.507 1.00 98.62 209 LEU A O 1
ATOM 1593 N N . PHE A 1 210 ? -12.372 -10.606 16.093 1.00 98.62 210 PHE A N 1
ATOM 1594 C CA . PHE A 1 210 ? -11.968 -9.620 17.087 1.00 98.62 210 PHE A CA 1
ATOM 1595 C C . PHE A 1 210 ? -12.848 -9.749 18.327 1.00 98.62 210 PHE A C 1
ATOM 1597 O O . PHE A 1 210 ? -14.053 -9.975 18.214 1.00 98.62 210 PHE A O 1
ATOM 1604 N N . ALA A 1 211 ? -12.256 -9.569 19.501 1.00 98.56 211 ALA A N 1
ATOM 1605 C CA . ALA A 1 211 ? -12.964 -9.499 20.768 1.00 98.56 211 ALA A CA 1
ATOM 1606 C C . ALA A 1 211 ? -12.387 -8.376 21.632 1.00 98.56 211 ALA A C 1
ATOM 1608 O O . ALA A 1 211 ? -11.175 -8.162 21.652 1.00 98.56 211 ALA A O 1
ATOM 1609 N N . SER A 1 212 ? -13.254 -7.688 22.367 1.00 98.31 212 SER A N 1
ATOM 1610 C CA . SER A 1 212 ? -12.882 -6.717 23.393 1.00 98.31 212 SER A CA 1
ATOM 1611 C C . SER A 1 212 ? -13.735 -6.948 24.632 1.00 98.31 212 SER A C 1
ATOM 1613 O O . SER A 1 212 ? -14.940 -7.172 24.522 1.00 98.31 212 SER A O 1
ATOM 1615 N N . GLN A 1 213 ? -13.106 -6.934 25.802 1.00 98.38 213 GLN A N 1
ATOM 1616 C CA . GLN A 1 213 ? -13.756 -7.164 27.085 1.00 98.38 213 GLN A CA 1
ATOM 1617 C C . GLN A 1 213 ? -13.188 -6.216 28.136 1.00 98.38 213 GLN A C 1
ATOM 1619 O O . GLN A 1 213 ? -11.991 -6.254 28.438 1.00 98.38 213 GLN A O 1
ATOM 1624 N N . SER A 1 214 ? -14.059 -5.433 28.768 1.00 98.19 214 SER A N 1
ATOM 1625 C CA . SER A 1 214 ? -13.702 -4.717 29.989 1.00 98.19 214 SER A CA 1
ATOM 1626 C C . SER A 1 214 ? -13.511 -5.712 31.135 1.00 98.19 214 SER A C 1
ATOM 1628 O O . SER A 1 214 ? -14.392 -6.511 31.441 1.00 98.19 214 SER A O 1
ATOM 1630 N N . LEU A 1 215 ? -12.338 -5.692 31.761 1.00 97.12 215 LEU A N 1
ATOM 1631 C CA . LEU A 1 215 ? -12.030 -6.457 32.971 1.00 97.12 215 LEU A CA 1
ATOM 1632 C C . LEU A 1 215 ? -12.387 -5.672 34.238 1.00 97.12 215 LEU A C 1
ATOM 1634 O O . LEU A 1 215 ? -12.691 -6.266 35.269 1.00 97.12 215 LEU A O 1
ATOM 1638 N N . THR A 1 216 ? -12.337 -4.340 34.160 1.00 96.62 216 THR A N 1
ATOM 1639 C CA . THR A 1 216 ? -12.796 -3.393 35.185 1.00 96.62 216 THR A CA 1
ATOM 1640 C C . THR A 1 216 ? -13.331 -2.129 34.499 1.00 96.62 216 THR A C 1
ATOM 1642 O O . THR A 1 216 ? -13.260 -2.011 33.278 1.00 96.62 216 THR A O 1
ATOM 1645 N N . ASN A 1 217 ? -13.789 -1.138 35.272 1.00 93.44 217 ASN A N 1
ATOM 1646 C CA . ASN A 1 217 ? -14.200 0.174 34.745 1.00 93.44 217 ASN A CA 1
ATOM 1647 C C . ASN A 1 217 ? -13.056 0.980 34.096 1.00 93.44 217 ASN A C 1
ATOM 1649 O O . ASN A 1 217 ? -13.306 2.017 33.495 1.00 93.44 217 ASN A O 1
ATOM 1653 N N . GLN A 1 218 ? -11.808 0.538 34.257 1.00 96.50 218 GLN A N 1
ATOM 1654 C CA . GLN A 1 218 ? -10.609 1.224 33.770 1.00 96.50 218 GLN A CA 1
ATOM 1655 C C . GLN A 1 218 ? -9.724 0.325 32.907 1.00 96.50 218 GLN A C 1
ATOM 1657 O O . GLN A 1 218 ? -8.774 0.814 32.310 1.00 96.50 218 GLN A O 1
ATOM 1662 N N . LEU A 1 219 ? -9.977 -0.984 32.866 1.00 97.44 219 LEU A N 1
ATOM 1663 C CA . LEU A 1 219 ? -9.093 -1.952 32.230 1.00 97.44 219 LEU A CA 1
ATOM 1664 C C . LEU A 1 219 ? -9.856 -2.757 31.187 1.00 97.44 219 LEU A C 1
ATOM 1666 O O . LEU A 1 219 ? -10.837 -3.416 31.524 1.00 97.44 219 LEU A O 1
ATOM 1670 N N . THR A 1 220 ? -9.355 -2.771 29.958 1.00 98.38 220 THR A N 1
ATOM 1671 C CA . THR A 1 220 ? -9.930 -3.512 28.833 1.00 98.38 220 THR A CA 1
ATOM 1672 C C . THR A 1 220 ? -8.862 -4.373 28.176 1.00 98.38 220 THR A C 1
ATOM 1674 O O . THR A 1 220 ? -7.732 -3.931 27.969 1.00 98.38 220 THR A O 1
ATOM 1677 N N . VAL A 1 221 ? -9.221 -5.611 27.841 1.00 98.50 221 VAL A N 1
ATOM 1678 C CA . VAL A 1 221 ? -8.401 -6.503 27.017 1.00 98.50 221 VAL A CA 1
ATOM 1679 C C . VAL A 1 221 ? -9.042 -6.645 25.650 1.00 98.50 221 VAL A C 1
ATOM 1681 O O . VAL A 1 221 ? -10.244 -6.877 25.542 1.00 98.50 221 VAL A O 1
ATOM 1684 N N . GLU A 1 222 ? -8.220 -6.554 24.613 1.00 98.50 222 GLU A N 1
ATOM 1685 C CA . GLU A 1 222 ? -8.617 -6.794 23.232 1.00 98.50 222 GLU A CA 1
ATOM 1686 C C . GLU A 1 222 ? -7.775 -7.909 22.629 1.00 98.50 222 GLU A C 1
ATOM 1688 O O . GLU A 1 222 ? -6.612 -8.101 22.989 1.00 98.50 222 GLU A O 1
ATOM 1693 N N . GLY A 1 223 ? -8.347 -8.623 21.672 1.00 98.50 223 GLY A N 1
ATOM 1694 C CA . GLY A 1 223 ? -7.631 -9.623 20.904 1.00 98.50 223 GLY A CA 1
ATOM 1695 C C . GLY A 1 223 ? -8.191 -9.756 19.502 1.00 98.50 223 GLY A C 1
ATOM 1696 O O . GLY A 1 223 ? -9.383 -9.550 19.271 1.00 98.50 223 GLY A O 1
ATOM 1697 N N . PHE A 1 224 ? -7.325 -10.123 18.563 1.00 98.38 224 PHE A N 1
ATOM 1698 C CA . PHE A 1 224 ? -7.738 -10.447 17.204 1.00 98.38 224 PHE A CA 1
ATOM 1699 C C . PHE A 1 224 ? -7.017 -11.681 16.668 1.00 98.38 224 PHE A C 1
ATOM 1701 O O . PHE A 1 224 ? -5.903 -12.007 17.086 1.00 98.38 224 PHE A O 1
ATOM 1708 N N . TYR A 1 225 ? -7.645 -12.319 15.686 1.00 98.44 225 TYR A N 1
ATOM 1709 C CA . TYR A 1 225 ? -7.049 -13.336 14.830 1.00 98.44 225 TYR A CA 1
ATOM 1710 C C . TYR A 1 225 ? -7.456 -13.060 13.380 1.00 98.44 225 TYR A C 1
ATOM 1712 O O . TYR A 1 225 ? -8.646 -13.093 13.060 1.00 98.44 225 TYR A O 1
ATOM 1720 N N . GLN A 1 226 ? -6.491 -12.766 12.508 1.00 97.81 226 GLN A N 1
ATOM 1721 C CA . GLN A 1 226 ? -6.760 -12.542 11.086 1.00 97.81 226 GLN A CA 1
ATOM 1722 C C . GLN A 1 226 ? -6.869 -13.882 10.356 1.00 97.81 226 GLN A C 1
ATOM 1724 O O . GLN A 1 226 ? -6.079 -14.800 10.571 1.00 97.81 226 GLN A O 1
ATOM 1729 N N . LEU A 1 227 ? -7.893 -13.977 9.513 1.00 97.62 227 LEU A N 1
ATOM 1730 C CA . LEU A 1 227 ? -8.224 -15.140 8.693 1.00 97.62 227 LEU A CA 1
ATOM 1731 C C . LEU A 1 227 ? -7.723 -14.989 7.252 1.00 97.62 227 LEU A C 1
ATOM 1733 O O . LEU A 1 227 ? -7.790 -15.947 6.492 1.00 97.62 227 LEU A O 1
ATOM 1737 N N . GLU A 1 228 ? -7.272 -13.791 6.890 1.00 97.12 228 GLU A N 1
ATOM 1738 C CA . GLU A 1 228 ? -6.791 -13.424 5.564 1.00 97.12 228 GLU A CA 1
ATOM 1739 C C . GLU A 1 228 ? -5.613 -12.459 5.696 1.00 97.12 228 GLU A C 1
ATOM 1741 O O . GLU A 1 228 ? -5.565 -11.610 6.599 1.00 97.12 228 GLU A O 1
ATOM 1746 N N . TRP A 1 229 ? -4.663 -12.576 4.775 1.00 97.25 229 TRP A N 1
ATOM 1747 C CA . TRP A 1 229 ? -3.610 -11.602 4.574 1.00 97.25 229 TRP A CA 1
ATOM 1748 C C . TRP A 1 229 ? -3.868 -10.790 3.300 1.00 97.25 229 TRP A C 1
ATOM 1750 O O . TRP A 1 229 ? -4.181 -11.338 2.253 1.00 97.25 229 TRP A O 1
ATOM 1760 N N . ASP A 1 230 ? -3.670 -9.473 3.376 1.00 96.06 230 ASP A N 1
ATOM 1761 C CA . ASP A 1 230 ? -3.580 -8.615 2.194 1.00 96.06 230 ASP A CA 1
ATOM 1762 C C . ASP A 1 230 ? -2.354 -7.692 2.278 1.00 96.06 230 ASP A C 1
ATOM 1764 O O . ASP A 1 230 ? -1.807 -7.439 3.357 1.00 96.06 230 ASP A O 1
ATOM 1768 N N . GLN A 1 231 ? -1.914 -7.182 1.134 1.00 95.38 231 GLN A N 1
ATOM 1769 C CA . GLN A 1 231 ? -0.780 -6.268 1.015 1.00 95.38 231 GLN A CA 1
ATOM 1770 C C . GLN A 1 231 ? -1.227 -4.805 1.004 1.00 95.38 231 GLN A C 1
ATOM 1772 O O . GLN A 1 231 ? -2.354 -4.463 0.647 1.00 95.38 231 GLN A O 1
ATOM 1777 N N . THR A 1 232 ? -0.304 -3.912 1.347 1.00 95.00 232 THR A N 1
ATOM 1778 C CA . THR A 1 232 ? -0.463 -2.478 1.103 1.00 95.00 232 THR A CA 1
ATOM 1779 C C . THR A 1 232 ? -0.545 -2.218 -0.398 1.00 95.00 232 THR A C 1
ATOM 1781 O O . THR A 1 232 ? 0.328 -2.626 -1.163 1.00 95.00 232 THR A O 1
ATOM 1784 N N . VAL A 1 233 ? -1.573 -1.487 -0.820 1.00 94.94 233 VAL A N 1
ATOM 1785 C CA . VAL A 1 233 ? -1.758 -1.104 -2.219 1.00 94.94 233 VAL A CA 1
ATOM 1786 C C . VAL A 1 233 ? -0.950 0.155 -2.511 1.00 94.94 233 VAL A C 1
ATOM 1788 O O . VAL A 1 233 ? -1.170 1.211 -1.916 1.00 94.94 233 VAL A O 1
ATOM 1791 N N . LEU A 1 234 ? -0.011 0.033 -3.447 1.00 93.75 234 LEU A N 1
ATOM 1792 C CA . LEU A 1 234 ? 0.821 1.132 -3.931 1.00 93.75 234 LEU A CA 1
ATOM 1793 C C . LEU A 1 234 ? 0.135 1.902 -5.061 1.00 93.75 234 LEU A C 1
ATOM 1795 O O . LEU A 1 234 ? -0.704 1.357 -5.779 1.00 93.75 234 LEU A O 1
ATOM 1799 N N . ASP A 1 235 ? 0.540 3.159 -5.249 1.00 94.44 235 ASP A N 1
ATOM 1800 C CA . ASP A 1 235 ? 0.144 3.936 -6.421 1.00 94.44 235 ASP A CA 1
ATOM 1801 C C . ASP A 1 235 ? 0.527 3.241 -7.715 1.00 94.44 235 ASP A C 1
ATOM 1803 O O . ASP A 1 235 ? 1.626 2.714 -7.887 1.00 94.44 235 ASP A O 1
ATOM 1807 N N . ASN A 1 236 ? -0.403 3.300 -8.650 1.00 94.88 236 ASN A N 1
ATOM 1808 C CA . ASN A 1 236 ? -0.246 2.742 -9.969 1.00 94.88 236 ASN A CA 1
ATOM 1809 C C . ASN A 1 236 ? 0.895 3.430 -10.752 1.00 94.88 236 ASN A C 1
ATOM 1811 O O . ASN A 1 236 ? 1.028 4.656 -10.707 1.00 94.88 236 ASN A O 1
ATOM 1815 N N . CYS A 1 237 ? 1.709 2.670 -11.495 1.00 93.88 237 CYS A N 1
ATOM 1816 C CA . CYS A 1 237 ? 2.774 3.248 -12.319 1.00 93.88 237 CYS A CA 1
ATOM 1817 C C . CYS A 1 237 ? 2.225 4.238 -13.355 1.00 93.88 237 CYS A C 1
ATOM 1819 O O . CYS A 1 237 ? 1.118 4.077 -13.879 1.00 93.88 237 CYS A O 1
ATOM 1821 N N . GLY A 1 238 ? 3.002 5.291 -13.613 1.00 93.44 238 GLY A N 1
ATOM 1822 C CA . GLY A 1 238 ? 2.590 6.419 -14.450 1.00 93.44 238 GLY A CA 1
ATOM 1823 C C . GLY A 1 238 ? 1.672 7.446 -13.783 1.00 93.44 238 GLY A C 1
ATOM 1824 O O . GLY A 1 238 ? 1.483 8.517 -14.358 1.00 93.44 238 GLY A O 1
ATOM 1825 N N . THR A 1 239 ? 1.123 7.180 -12.592 1.00 95.06 239 THR A N 1
ATOM 1826 C CA . THR A 1 239 ? 0.401 8.204 -11.811 1.00 95.06 239 THR A CA 1
ATOM 1827 C C . THR A 1 239 ? 1.376 9.154 -11.111 1.00 95.06 239 THR A C 1
ATOM 1829 O O . THR A 1 239 ? 2.540 8.819 -10.912 1.00 95.06 239 THR A O 1
ATOM 1832 N N . PHE A 1 240 ? 0.911 10.341 -10.712 1.00 94.50 240 PHE A N 1
ATOM 1833 C CA . PHE A 1 240 ? 1.768 11.431 -10.216 1.00 94.50 240 PHE A CA 1
ATOM 1834 C C . PHE A 1 240 ? 2.682 11.049 -9.041 1.00 94.50 240 PHE A C 1
ATOM 1836 O O . PHE A 1 240 ? 3.811 11.526 -8.952 1.00 94.50 240 PHE A O 1
ATOM 1843 N N . PHE A 1 241 ? 2.208 10.176 -8.149 1.00 92.44 241 PHE A N 1
ATOM 1844 C CA . PHE A 1 241 ? 2.978 9.689 -7.001 1.00 92.44 241 PHE A CA 1
ATOM 1845 C C . PHE A 1 241 ? 3.446 8.230 -7.145 1.00 92.44 241 PHE A C 1
ATOM 1847 O O . PHE A 1 241 ? 3.994 7.662 -6.194 1.00 92.44 241 PHE A O 1
ATOM 1854 N N . GLY A 1 242 ? 3.210 7.628 -8.313 1.00 90.56 242 GLY A N 1
ATOM 1855 C CA . GLY A 1 242 ? 3.523 6.242 -8.628 1.00 90.56 242 GLY A CA 1
ATOM 1856 C C . GLY A 1 242 ? 5.018 5.983 -8.763 1.00 90.56 242 GLY A C 1
ATOM 1857 O O . GLY A 1 242 ? 5.774 6.811 -9.268 1.00 90.56 242 GLY A O 1
ATOM 1858 N N . GLY A 1 243 ? 5.435 4.801 -8.314 1.00 89.44 243 GLY A N 1
ATOM 1859 C CA . GLY A 1 243 ? 6.707 4.204 -8.710 1.00 89.44 243 GLY A CA 1
ATOM 1860 C C . GLY A 1 243 ? 6.469 3.211 -9.840 1.00 89.44 243 GLY A C 1
ATOM 1861 O O . GLY A 1 243 ? 5.461 2.502 -9.840 1.00 89.44 243 GLY A O 1
ATOM 1862 N N . ASP A 1 244 ? 7.400 3.106 -10.785 1.00 89.44 244 ASP A N 1
ATOM 1863 C CA . ASP A 1 244 ? 7.091 2.421 -12.041 1.00 89.44 244 ASP A CA 1
ATOM 1864 C C . ASP A 1 244 ? 7.241 0.900 -11.960 1.00 89.44 244 ASP A C 1
ATOM 1866 O O . ASP A 1 244 ? 6.836 0.190 -12.870 1.00 89.44 244 ASP A O 1
ATOM 1870 N N . VAL A 1 245 ? 7.792 0.385 -10.860 1.00 90.19 245 VAL A N 1
ATOM 1871 C CA . VAL A 1 245 ? 8.317 -0.988 -10.768 1.00 90.19 245 VAL A CA 1
ATOM 1872 C C . VAL A 1 245 ? 7.559 -1.859 -9.759 1.00 90.19 245 VAL A C 1
ATOM 1874 O O . VAL A 1 245 ? 7.456 -3.076 -9.945 1.00 90.19 245 VAL A O 1
ATOM 1877 N N . ALA A 1 246 ? 7.041 -1.249 -8.689 1.00 89.75 246 ALA A N 1
ATOM 1878 C CA . ALA A 1 246 ? 6.549 -1.962 -7.509 1.00 89.75 246 ALA A CA 1
ATOM 1879 C C . ALA A 1 246 ? 5.047 -2.281 -7.557 1.00 89.75 246 ALA A C 1
ATOM 1881 O O . ALA A 1 246 ? 4.638 -3.340 -7.098 1.00 89.75 246 ALA A O 1
ATOM 1882 N N . ALA A 1 247 ? 4.210 -1.431 -8.152 1.00 92.25 247 ALA A N 1
ATOM 1883 C CA . ALA A 1 247 ? 2.777 -1.717 -8.235 1.00 92.25 247 ALA A CA 1
ATOM 1884 C C . ALA A 1 247 ? 2.486 -2.924 -9.143 1.00 92.25 247 ALA A C 1
ATOM 1886 O O . ALA A 1 247 ? 3.141 -3.107 -10.173 1.00 92.25 247 ALA A O 1
ATOM 1887 N N . ASP A 1 248 ? 1.512 -3.753 -8.765 1.00 92.31 248 ASP A N 1
ATOM 1888 C CA . ASP A 1 248 ? 1.097 -4.920 -9.553 1.00 92.31 248 ASP A CA 1
ATOM 1889 C C . ASP A 1 248 ? 0.788 -4.544 -11.005 1.00 92.31 248 ASP A C 1
ATOM 1891 O O . ASP A 1 248 ? 0.381 -3.427 -11.314 1.00 92.31 248 ASP A O 1
ATOM 1895 N N . GLY A 1 249 ? 1.043 -5.460 -11.938 1.00 91.06 249 GLY A N 1
ATOM 1896 C CA . GLY A 1 249 ? 0.849 -5.215 -13.370 1.00 91.06 249 GLY A CA 1
ATOM 1897 C C . GLY A 1 249 ? 1.898 -4.302 -14.027 1.00 91.06 249 GLY A C 1
ATOM 1898 O O . GLY A 1 249 ? 1.965 -4.262 -15.256 1.00 91.06 249 GLY A O 1
ATOM 1899 N N . CYS A 1 250 ? 2.759 -3.611 -13.272 1.00 91.50 250 CYS A N 1
ATOM 1900 C CA . CYS A 1 250 ? 3.873 -2.816 -13.804 1.00 91.50 250 CYS A CA 1
ATOM 1901 C C . CYS A 1 250 ? 5.112 -3.700 -14.057 1.00 91.50 250 CYS A C 1
ATOM 1903 O O . CYS A 1 250 ? 6.066 -3.721 -13.287 1.00 91.50 250 CYS A O 1
ATOM 1905 N N . THR A 1 251 ? 5.067 -4.499 -15.129 1.00 88.31 251 THR A N 1
ATOM 1906 C CA . THR A 1 251 ? 6.007 -5.624 -15.354 1.00 88.31 251 THR A CA 1
ATOM 1907 C C . THR A 1 251 ? 7.190 -5.324 -16.277 1.00 88.31 251 THR A C 1
ATOM 1909 O O . THR A 1 251 ? 8.171 -6.066 -16.257 1.00 88.31 251 THR A O 1
ATOM 1912 N N . ASN A 1 252 ? 7.118 -4.255 -17.077 1.00 86.44 252 ASN A N 1
ATOM 1913 C CA . ASN A 1 252 ? 8.117 -3.925 -18.109 1.00 86.44 252 ASN A CA 1
ATOM 1914 C C . ASN A 1 252 ? 8.848 -2.597 -17.865 1.00 86.44 252 ASN A C 1
ATOM 1916 O O . ASN A 1 252 ? 9.620 -2.153 -18.711 1.00 86.44 252 ASN A O 1
ATOM 1920 N N . ASN A 1 253 ? 8.587 -1.966 -16.725 1.00 88.94 253 ASN A N 1
ATOM 1921 C CA . ASN A 1 253 ? 9.023 -0.608 -16.421 1.00 88.94 253 ASN A CA 1
ATOM 1922 C C . ASN A 1 253 ? 10.341 -0.556 -15.635 1.00 88.94 253 ASN A C 1
ATOM 1924 O O . ASN A 1 253 ? 10.893 0.521 -15.425 1.00 88.94 253 ASN A O 1
ATOM 1928 N N . TYR A 1 254 ? 10.874 -1.708 -15.216 1.00 91.75 254 TYR A N 1
ATOM 1929 C CA . TYR A 1 254 ? 12.222 -1.760 -14.671 1.00 91.75 254 TYR A CA 1
ATOM 1930 C C . TYR A 1 254 ? 13.235 -1.889 -15.804 1.00 91.75 254 TYR A C 1
ATOM 1932 O O . TYR A 1 254 ? 13.495 -2.984 -16.303 1.00 91.75 254 TYR A O 1
ATOM 1940 N N . THR A 1 255 ? 13.811 -0.763 -16.214 1.00 91.75 255 THR A N 1
ATOM 1941 C CA . THR A 1 255 ? 14.836 -0.717 -17.257 1.00 91.75 255 THR A CA 1
ATOM 1942 C C . THR A 1 255 ? 16.195 -0.318 -16.699 1.00 91.75 255 THR A C 1
ATOM 1944 O O . THR A 1 255 ? 16.294 0.595 -15.884 1.00 91.75 255 THR A O 1
ATOM 1947 N N . VAL A 1 256 ? 17.247 -0.995 -17.158 1.00 89.94 256 VAL A N 1
ATOM 1948 C CA . VAL A 1 256 ? 18.642 -0.755 -16.760 1.00 89.94 256 VAL A CA 1
ATOM 1949 C C . VAL A 1 256 ? 19.575 -0.779 -17.969 1.00 89.94 256 VAL A C 1
ATOM 1951 O O . VAL A 1 256 ? 19.240 -1.307 -19.031 1.00 89.94 256 VAL A O 1
ATOM 1954 N N . GLY A 1 257 ? 20.787 -0.253 -17.807 1.00 88.31 257 GLY A N 1
ATOM 1955 C CA . GLY A 1 257 ? 21.785 -0.237 -18.876 1.00 88.31 257 GLY A CA 1
ATOM 1956 C C . GLY A 1 257 ? 21.374 0.633 -20.068 1.00 88.31 257 GLY A C 1
ATOM 1957 O O . GLY A 1 257 ? 20.501 1.489 -19.969 1.00 88.31 257 GLY A O 1
ATOM 1958 N N . SER A 1 258 ? 22.035 0.440 -21.212 1.00 89.25 258 SER A N 1
ATOM 1959 C CA . SER A 1 258 ? 21.836 1.301 -22.383 1.00 89.25 258 SER A CA 1
ATOM 1960 C C . SER A 1 258 ? 20.886 0.681 -23.416 1.00 89.25 258 SER A C 1
ATOM 1962 O O . SER A 1 258 ? 21.106 -0.464 -23.828 1.00 89.25 258 SER A O 1
ATOM 1964 N N . PRO A 1 259 ? 19.905 1.436 -23.954 1.00 92.50 259 PRO A N 1
ATOM 1965 C CA . PRO A 1 259 ? 19.074 0.979 -25.072 1.00 92.50 259 PRO A CA 1
ATOM 1966 C C . PRO A 1 259 ? 19.879 0.766 -26.367 1.00 92.50 259 PRO A C 1
ATOM 1968 O O . PRO A 1 259 ? 19.425 0.051 -27.263 1.00 92.50 259 PRO A O 1
ATOM 1971 N N . ALA A 1 260 ? 21.099 1.317 -26.461 1.00 93.19 260 ALA A N 1
ATOM 1972 C CA . ALA A 1 260 ? 21.993 1.149 -27.608 1.00 93.19 260 ALA A CA 1
ATOM 1973 C C . ALA A 1 260 ? 22.416 -0.312 -27.843 1.00 93.19 260 ALA A C 1
ATOM 1975 O O . ALA A 1 260 ? 22.905 -0.636 -28.923 1.00 93.19 260 ALA A O 1
ATOM 1976 N N . ILE A 1 261 ? 22.193 -1.212 -26.876 1.00 94.75 261 ILE A N 1
ATOM 1977 C CA . ILE A 1 261 ? 22.476 -2.642 -27.038 1.00 94.75 261 ILE A CA 1
ATOM 1978 C C . ILE A 1 261 ? 21.477 -3.365 -27.952 1.00 94.75 261 ILE A C 1
ATOM 1980 O O . ILE A 1 261 ? 21.747 -4.479 -28.405 1.00 94.75 261 ILE A O 1
ATOM 1984 N N . ARG A 1 262 ? 20.326 -2.744 -28.251 1.00 95.88 262 ARG A N 1
ATOM 1985 C CA . ARG A 1 262 ? 19.228 -3.353 -29.019 1.00 95.88 262 ARG A CA 1
ATOM 1986 C C . ARG A 1 262 ? 19.668 -4.041 -30.321 1.00 95.88 262 ARG A C 1
ATOM 1988 O O . ARG A 1 262 ? 19.229 -5.171 -30.526 1.00 95.88 262 ARG A O 1
ATOM 1995 N N . PRO A 1 263 ? 20.539 -3.464 -31.176 1.00 96.31 263 PRO A N 1
ATOM 1996 C CA . PRO A 1 263 ? 20.955 -4.117 -32.421 1.00 96.31 263 PRO A CA 1
ATOM 1997 C C . PRO A 1 263 ? 21.703 -5.442 -32.211 1.00 96.31 263 PRO A C 1
ATOM 1999 O O . PRO A 1 263 ? 21.711 -6.287 -33.100 1.00 96.31 263 PRO A O 1
ATOM 2002 N N . LEU A 1 264 ? 22.317 -5.639 -31.040 1.00 95.94 264 LEU A N 1
ATOM 2003 C CA . LEU A 1 264 ? 23.085 -6.837 -30.696 1.00 95.94 264 LEU A CA 1
ATOM 2004 C C . LEU A 1 264 ? 22.282 -7.856 -29.875 1.00 95.94 264 LEU A C 1
ATOM 2006 O O . LEU A 1 264 ? 22.718 -8.995 -29.722 1.00 95.94 264 LEU A O 1
ATOM 2010 N N . GLN A 1 265 ? 21.092 -7.495 -29.388 1.00 96.44 265 GLN A N 1
ATOM 2011 C CA . GLN A 1 265 ? 20.203 -8.400 -28.654 1.00 96.44 265 GLN A CA 1
ATOM 2012 C C . GLN A 1 265 ? 19.907 -9.722 -29.406 1.00 96.44 265 GLN A C 1
ATOM 2014 O O . GLN A 1 265 ? 19.924 -10.771 -28.749 1.00 96.44 265 GLN A O 1
ATOM 2019 N N . PRO A 1 266 ? 19.721 -9.746 -30.748 1.00 97.44 266 PRO A N 1
ATOM 2020 C CA . PRO A 1 266 ? 19.531 -10.993 -31.493 1.00 97.44 266 PRO A CA 1
ATOM 2021 C C . PRO A 1 266 ? 20.686 -11.994 -31.357 1.00 97.44 266 PRO A C 1
ATOM 2023 O O . PRO A 1 266 ? 20.452 -13.199 -31.420 1.00 97.44 266 PRO A O 1
ATOM 2026 N N . VAL A 1 267 ? 21.916 -11.528 -31.107 1.00 96.81 267 VAL A N 1
ATOM 2027 C CA . VAL A 1 267 ? 23.064 -12.411 -30.848 1.00 96.81 267 VAL A CA 1
ATOM 2028 C C . VAL A 1 267 ? 22.821 -13.218 -29.577 1.00 96.81 267 VAL A C 1
ATOM 2030 O O . VAL A 1 267 ? 22.929 -14.438 -29.602 1.00 96.81 267 VAL A O 1
ATOM 2033 N N . ALA A 1 268 ? 22.421 -12.573 -28.476 1.00 96.25 268 ALA A N 1
ATOM 2034 C CA . ALA A 1 268 ? 22.096 -13.276 -27.234 1.00 96.25 268 ALA A CA 1
ATOM 2035 C C . ALA A 1 268 ? 20.901 -14.231 -27.415 1.00 96.25 268 ALA A C 1
ATOM 2037 O O . ALA A 1 268 ? 20.920 -15.357 -26.910 1.00 96.25 268 ALA A O 1
ATOM 2038 N N . ALA A 1 269 ? 19.890 -13.829 -28.195 1.00 96.69 269 ALA A N 1
ATOM 2039 C CA . ALA A 1 269 ? 18.746 -14.681 -28.521 1.00 96.69 269 ALA A CA 1
ATOM 2040 C C . ALA A 1 269 ? 19.142 -15.953 -29.289 1.00 96.69 269 ALA A C 1
ATOM 2042 O O . ALA A 1 269 ? 18.613 -17.021 -28.984 1.00 96.69 269 ALA A O 1
ATOM 2043 N N . ALA A 1 270 ? 20.111 -15.872 -30.209 1.00 96.69 270 ALA A N 1
ATOM 2044 C CA . ALA A 1 270 ? 20.625 -17.031 -30.944 1.00 96.69 270 ALA A CA 1
ATOM 2045 C C . ALA A 1 270 ? 21.260 -18.097 -30.028 1.00 96.69 270 ALA A C 1
ATOM 2047 O O . ALA A 1 270 ? 21.310 -19.272 -30.383 1.00 96.69 270 ALA A O 1
ATOM 2048 N N . PHE A 1 271 ? 21.687 -17.709 -28.822 1.00 95.38 271 PHE A N 1
ATOM 2049 C CA . PHE A 1 271 ? 22.182 -18.616 -27.783 1.00 95.38 271 PHE A CA 1
ATOM 2050 C C . PHE A 1 271 ? 21.120 -18.979 -26.727 1.00 95.38 271 PHE A C 1
ATOM 2052 O O . PHE A 1 271 ? 21.460 -19.483 -25.656 1.00 95.38 271 PHE A O 1
ATOM 2059 N N . GLY A 1 272 ? 19.836 -18.712 -26.990 1.00 94.81 272 GLY A N 1
ATOM 2060 C CA . GLY A 1 272 ? 18.738 -18.966 -26.050 1.00 94.81 272 GLY A CA 1
ATOM 2061 C C . GLY A 1 272 ? 18.679 -17.984 -24.874 1.00 94.81 272 GLY A C 1
ATOM 2062 O O . GLY A 1 272 ? 17.975 -18.229 -23.899 1.00 94.81 272 GLY A O 1
ATOM 2063 N N . GLN A 1 273 ? 19.406 -16.867 -24.950 1.00 95.94 273 GLN A N 1
ATOM 2064 C CA . GLN A 1 273 ? 19.519 -15.863 -23.889 1.00 95.94 273 GLN A CA 1
ATOM 2065 C C . GLN A 1 273 ? 18.862 -14.534 -24.289 1.00 95.94 273 GLN A C 1
ATOM 2067 O O . GLN A 1 273 ? 19.365 -13.455 -23.993 1.00 95.94 273 GLN A O 1
ATOM 2072 N N . GLY A 1 274 ? 17.728 -14.602 -24.989 1.00 93.94 274 GLY A N 1
ATOM 2073 C CA . GLY A 1 274 ? 16.977 -13.418 -25.404 1.00 93.94 274 GLY A CA 1
ATOM 2074 C C . GLY A 1 274 ? 16.400 -12.635 -24.217 1.00 93.94 274 GLY A C 1
ATOM 2075 O O . GLY A 1 274 ? 15.942 -13.222 -23.234 1.00 93.94 274 GLY A O 1
ATOM 2076 N N . PHE A 1 275 ? 16.386 -11.309 -24.336 1.00 95.31 275 PHE A N 1
ATOM 2077 C CA . PHE A 1 275 ? 15.895 -10.370 -23.327 1.00 95.31 275 PHE A CA 1
ATOM 2078 C C . PHE A 1 275 ? 15.181 -9.189 -24.000 1.00 95.31 275 PHE A C 1
ATOM 2080 O O . PHE A 1 275 ? 15.322 -8.980 -25.204 1.00 95.31 275 PHE A O 1
ATOM 2087 N N . GLY A 1 276 ? 14.383 -8.444 -23.231 1.00 95.38 276 GLY A N 1
ATOM 2088 C CA . GLY A 1 276 ? 13.638 -7.285 -23.732 1.00 95.38 276 GLY A CA 1
ATOM 2089 C C . GLY A 1 276 ? 14.451 -5.994 -23.644 1.00 95.38 276 GLY A C 1
ATOM 2090 O O . GLY A 1 276 ? 15.193 -5.802 -22.684 1.00 95.38 276 GLY A O 1
ATOM 2091 N N . VAL A 1 277 ? 14.299 -5.107 -24.630 1.00 95.50 277 VAL A N 1
ATOM 2092 C CA . VAL A 1 277 ? 14.932 -3.778 -24.646 1.00 95.50 277 VAL A CA 1
ATOM 2093 C C . VAL A 1 277 ? 13.899 -2.740 -25.081 1.00 95.50 277 VAL A C 1
ATOM 2095 O O . VAL A 1 277 ? 13.379 -2.828 -26.193 1.00 95.50 277 VAL A O 1
ATOM 2098 N N . THR A 1 278 ? 13.613 -1.756 -24.231 1.00 93.25 278 THR A N 1
ATOM 2099 C CA . THR A 1 278 ? 12.795 -0.577 -24.561 1.00 93.25 278 THR A CA 1
ATOM 2100 C C . THR A 1 278 ? 13.694 0.593 -24.951 1.00 93.25 278 THR A C 1
ATOM 2102 O O . THR A 1 278 ? 14.918 0.457 -25.041 1.00 93.25 278 THR A O 1
ATOM 2105 N N . ASN A 1 279 ? 13.100 1.748 -25.260 1.00 91.50 279 ASN A N 1
ATOM 2106 C CA . ASN A 1 279 ? 13.860 2.973 -25.526 1.00 91.50 279 ASN A CA 1
ATOM 2107 C C . ASN A 1 279 ? 14.574 3.504 -24.273 1.00 91.50 279 ASN A C 1
ATOM 2109 O O . ASN A 1 279 ? 15.475 4.319 -24.409 1.00 91.50 279 ASN A O 1
ATOM 2113 N N . GLU A 1 280 ? 14.220 2.997 -23.094 1.00 91.62 280 GLU A N 1
ATOM 2114 C CA . GLU A 1 280 ? 14.787 3.402 -21.806 1.00 91.62 280 GLU A CA 1
ATOM 2115 C C . GLU A 1 280 ? 15.883 2.441 -21.328 1.00 91.62 280 GLU A C 1
ATOM 2117 O O . GLU A 1 280 ? 16.689 2.805 -20.481 1.00 91.62 280 GLU A O 1
ATOM 2122 N N . GLY A 1 281 ? 15.969 1.230 -21.892 1.00 93.00 281 GLY A N 1
ATOM 2123 C CA . GLY A 1 281 ? 17.043 0.289 -21.577 1.00 93.00 281 GLY A CA 1
ATOM 2124 C C . GLY A 1 281 ? 16.635 -1.175 -21.671 1.00 93.00 281 GLY A C 1
ATOM 2125 O O . GLY A 1 281 ? 15.652 -1.544 -22.314 1.00 93.00 281 GLY A O 1
ATOM 2126 N N . VAL A 1 282 ? 17.431 -2.029 -21.039 1.00 94.62 282 VAL A N 1
ATOM 2127 C CA . VAL A 1 282 ? 17.199 -3.469 -20.906 1.00 94.62 282 VAL A CA 1
ATOM 2128 C C . VAL A 1 282 ? 16.165 -3.714 -19.815 1.00 94.62 282 VAL A C 1
ATOM 2130 O O . VAL A 1 282 ? 16.334 -3.236 -18.700 1.00 94.62 282 VAL A O 1
ATOM 2133 N N . ILE A 1 283 ? 15.119 -4.480 -20.116 1.00 94.31 283 ILE A N 1
ATOM 2134 C CA . ILE A 1 283 ? 14.051 -4.792 -19.160 1.00 94.31 283 ILE A CA 1
ATOM 2135 C C . ILE A 1 283 ? 14.534 -5.857 -18.173 1.00 94.31 283 ILE A C 1
ATOM 2137 O O . ILE A 1 283 ? 14.822 -6.982 -18.588 1.00 94.31 283 ILE A O 1
ATOM 2141 N N . VAL A 1 284 ? 14.538 -5.539 -16.880 1.00 93.19 284 VAL A N 1
ATOM 2142 C CA . VAL A 1 284 ? 14.608 -6.526 -15.795 1.00 93.19 284 VAL A CA 1
ATOM 2143 C C . VAL A 1 284 ? 13.193 -7.030 -15.542 1.00 93.19 284 VAL A C 1
ATOM 2145 O O . VAL A 1 284 ? 12.285 -6.257 -15.246 1.00 93.19 284 VAL A O 1
ATOM 2148 N N . ARG A 1 285 ? 12.965 -8.334 -15.703 1.00 92.56 285 ARG A N 1
ATOM 2149 C CA . ARG A 1 285 ? 11.603 -8.882 -15.642 1.00 92.56 285 ARG A CA 1
ATOM 2150 C C . ARG A 1 285 ? 11.120 -9.001 -14.201 1.00 92.56 285 ARG A C 1
ATOM 2152 O O . ARG A 1 285 ? 11.843 -9.521 -13.356 1.00 92.56 285 ARG A O 1
ATOM 2159 N N . ARG A 1 286 ? 9.862 -8.645 -13.947 1.00 92.88 286 ARG A N 1
ATOM 2160 C CA . ARG A 1 286 ? 9.195 -9.006 -12.692 1.00 92.88 286 ARG A CA 1
ATOM 2161 C C . ARG A 1 286 ? 8.770 -10.477 -12.723 1.00 92.88 286 ARG A C 1
ATOM 2163 O O . ARG A 1 286 ? 8.140 -10.917 -13.685 1.00 92.88 286 ARG A O 1
ATOM 2170 N N . ALA A 1 287 ? 9.158 -11.248 -11.716 1.00 92.88 287 ALA A N 1
ATOM 2171 C CA . ALA A 1 287 ? 8.620 -12.577 -11.442 1.00 92.88 287 ALA A CA 1
ATOM 2172 C C . ALA A 1 287 ? 7.337 -12.464 -10.597 1.00 92.88 287 ALA A C 1
ATOM 2174 O O . ALA A 1 287 ? 6.940 -11.369 -10.216 1.00 92.88 287 ALA A O 1
ATOM 2175 N N . GLY A 1 288 ? 6.664 -13.586 -10.335 1.00 92.94 288 GLY A N 1
ATOM 2176 C CA . GLY A 1 288 ? 5.546 -13.590 -9.390 1.00 92.94 288 GLY A CA 1
ATOM 2177 C C . GLY A 1 288 ? 6.028 -13.204 -7.992 1.00 92.94 288 GLY A C 1
ATOM 2178 O O . GLY A 1 288 ? 7.080 -13.684 -7.558 1.00 92.94 288 GLY A O 1
ATOM 2179 N N . ASP A 1 289 ? 5.269 -12.341 -7.325 1.00 94.56 289 ASP A N 1
ATOM 2180 C CA . ASP A 1 289 ? 5.538 -11.961 -5.943 1.00 94.56 289 ASP A CA 1
ATOM 2181 C C . ASP A 1 289 ? 5.321 -13.152 -4.998 1.00 94.56 289 ASP A C 1
ATOM 2183 O O . ASP A 1 289 ? 4.664 -14.142 -5.335 1.00 94.56 289 ASP A O 1
ATOM 2187 N N . ARG A 1 290 ? 5.920 -13.064 -3.813 1.00 96.00 290 ARG A N 1
ATOM 2188 C CA . ARG A 1 290 ? 5.780 -14.035 -2.730 1.00 96.00 290 ARG A CA 1
ATOM 2189 C C . ARG A 1 290 ? 4.906 -13.427 -1.648 1.00 96.00 290 ARG A C 1
ATOM 2191 O O . ARG A 1 290 ? 5.399 -12.770 -0.731 1.00 96.00 290 ARG A O 1
ATOM 2198 N N . ASP A 1 291 ? 3.607 -13.627 -1.817 1.00 96.81 291 ASP A N 1
ATOM 2199 C CA . ASP A 1 291 ? 2.602 -13.239 -0.835 1.00 96.81 291 ASP A CA 1
ATOM 2200 C C . ASP A 1 291 ? 2.787 -14.032 0.465 1.00 96.81 291 ASP A C 1
ATOM 2202 O O . ASP A 1 291 ? 3.195 -15.199 0.446 1.00 96.81 291 ASP A O 1
ATOM 2206 N N . ALA A 1 292 ? 2.475 -13.393 1.591 1.00 97.44 292 ALA A N 1
ATOM 2207 C CA . ALA A 1 292 ? 2.441 -14.073 2.875 1.00 97.44 292 ALA A CA 1
ATOM 2208 C C . ALA A 1 292 ? 1.170 -14.923 3.000 1.00 97.44 292 ALA A C 1
ATOM 2210 O O . ALA A 1 292 ? 0.130 -14.622 2.415 1.00 97.44 292 ALA A O 1
ATOM 2211 N N . ARG A 1 293 ? 1.241 -15.977 3.806 1.00 97.75 293 ARG A N 1
ATOM 2212 C CA . ARG A 1 293 ? 0.101 -16.837 4.130 1.00 97.75 293 ARG A CA 1
ATOM 2213 C C . ARG A 1 293 ? -1.007 -16.086 4.876 1.00 97.75 293 ARG A C 1
ATOM 2215 O O . ARG A 1 293 ? -0.760 -15.150 5.625 1.00 97.75 293 ARG A O 1
ATOM 2222 N N . ASP A 1 294 ? -2.231 -16.588 4.786 1.00 97.88 294 ASP A N 1
ATOM 2223 C CA . ASP A 1 294 ? -3.370 -15.991 5.494 1.00 97.88 294 ASP A CA 1
ATOM 2224 C C . ASP A 1 294 ? -3.316 -16.185 7.022 1.00 97.88 294 ASP A C 1
ATOM 2226 O O . ASP A 1 294 ? -3.723 -15.318 7.799 1.00 97.88 294 ASP A O 1
ATOM 2230 N N . SER A 1 295 ? -2.795 -17.329 7.470 1.00 96.75 295 SER A N 1
ATOM 2231 C CA . SER A 1 295 ? -2.868 -17.786 8.862 1.00 96.75 295 SER A CA 1
ATOM 2232 C C . SER A 1 295 ? -1.678 -17.374 9.731 1.00 96.75 295 SER A C 1
ATOM 2234 O O . SER A 1 295 ? -0.555 -17.261 9.254 1.00 96.75 295 SER A O 1
ATOM 2236 N N . GLY A 1 296 ? -1.875 -17.343 11.051 1.00 97.00 296 GLY A N 1
ATOM 2237 C CA . GLY A 1 296 ? -0.790 -17.112 12.017 1.00 97.00 296 GLY A CA 1
ATOM 2238 C C . GLY A 1 296 ? -0.644 -15.650 12.431 1.00 97.00 296 GLY A C 1
ATOM 2239 O O . GLY A 1 296 ? 0.319 -15.294 13.103 1.00 97.00 296 GLY A O 1
ATOM 2240 N N . GLN A 1 297 ? -1.618 -14.818 12.074 1.00 97.88 297 GLN A N 1
ATOM 2241 C CA . GLN A 1 297 ? -1.646 -13.401 12.389 1.00 97.88 297 GLN A CA 1
ATOM 2242 C C . GLN A 1 297 ? -2.630 -13.138 13.529 1.00 97.88 297 GLN A C 1
ATOM 2244 O O . GLN A 1 297 ? -3.831 -13.375 13.399 1.00 97.88 297 GLN A O 1
ATOM 2249 N N . PHE A 1 298 ? -2.124 -12.680 14.666 1.00 98.25 298 PHE A N 1
ATOM 2250 C CA . PHE A 1 298 ? -2.921 -12.477 15.871 1.00 98.25 298 PHE A CA 1
ATOM 2251 C C . PHE A 1 298 ? -2.279 -11.437 16.775 1.00 98.25 298 PHE A C 1
ATOM 2253 O O . PHE A 1 298 ? -1.077 -11.176 16.696 1.00 98.25 298 PHE A O 1
ATOM 2260 N N . GLY A 1 299 ? -3.070 -10.880 17.680 1.00 98.12 299 GLY A N 1
ATOM 2261 C CA . GLY A 1 299 ? -2.564 -9.943 18.665 1.00 98.12 299 GLY A CA 1
ATOM 2262 C C . GLY A 1 299 ? -3.441 -9.863 19.894 1.00 98.12 299 GLY A C 1
ATOM 2263 O O . GLY A 1 299 ? -4.603 -10.270 19.877 1.00 98.12 299 GLY A O 1
ATOM 2264 N N . ALA A 1 300 ? -2.863 -9.306 20.949 1.00 98.50 300 ALA A N 1
ATOM 2265 C CA . ALA A 1 300 ? -3.552 -8.930 22.167 1.00 98.50 300 ALA A CA 1
ATOM 2266 C C . ALA A 1 300 ? -3.143 -7.511 22.572 1.00 98.50 300 ALA A C 1
ATOM 2268 O O . ALA A 1 300 ? -1.979 -7.125 22.422 1.00 98.50 300 ALA A O 1
ATOM 2269 N N . ALA A 1 301 ? -4.095 -6.761 23.112 1.00 98.31 301 ALA A N 1
ATOM 2270 C CA . ALA A 1 301 ? -3.861 -5.446 23.676 1.00 98.31 301 ALA A CA 1
ATOM 2271 C C . ALA A 1 301 ? -4.468 -5.340 25.075 1.00 98.31 301 ALA A C 1
ATOM 2273 O O . ALA A 1 301 ? -5.500 -5.942 25.370 1.00 98.31 301 ALA A O 1
ATOM 2274 N N . LEU A 1 302 ? -3.818 -4.554 25.926 1.00 98.31 302 LEU A N 1
ATOM 2275 C CA . LEU A 1 302 ? -4.328 -4.122 27.219 1.00 98.31 302 LEU A CA 1
ATOM 2276 C C . LEU A 1 302 ? -4.450 -2.602 27.182 1.00 98.31 302 LEU A C 1
ATOM 2278 O O . LEU A 1 302 ? -3.455 -1.917 26.949 1.00 98.31 302 LEU A O 1
ATOM 2282 N N . ARG A 1 303 ? -5.653 -2.090 27.427 1.00 97.44 303 ARG A N 1
ATOM 2283 C CA . ARG A 1 303 ? -5.938 -0.660 27.549 1.00 97.44 303 ARG A CA 1
ATOM 2284 C C . ARG A 1 303 ? -6.280 -0.342 28.991 1.00 97.44 303 ARG A C 1
ATOM 2286 O O . ARG A 1 303 ? -7.167 -0.974 29.565 1.00 97.44 303 ARG A O 1
ATOM 2293 N N . TRP A 1 304 ? -5.564 0.608 29.573 1.00 97.75 304 TRP A N 1
ATOM 2294 C CA . TRP A 1 304 ? -5.771 1.062 30.938 1.00 97.75 304 TRP A CA 1
ATOM 2295 C C . TRP A 1 304 ? -6.025 2.567 30.960 1.00 97.75 304 TRP A C 1
ATOM 2297 O O . TRP A 1 304 ? -5.147 3.357 30.623 1.00 97.75 304 TRP A O 1
ATOM 2307 N N . LEU A 1 305 ? -7.226 2.951 31.377 1.00 96.62 305 LEU A N 1
ATOM 2308 C CA . LEU A 1 305 ? -7.610 4.330 31.623 1.00 96.62 305 LEU A CA 1
ATOM 2309 C C . LEU A 1 305 ? -7.241 4.700 33.065 1.00 96.62 305 LEU A C 1
ATOM 2311 O O . LEU A 1 305 ? -7.900 4.275 34.017 1.00 96.62 305 LEU A O 1
ATOM 2315 N N . GLY A 1 306 ? -6.158 5.463 33.218 1.00 92.75 306 GLY A N 1
ATOM 2316 C CA . GLY A 1 306 ? -5.834 6.164 34.459 1.00 92.75 306 GLY A CA 1
ATOM 2317 C C . GLY A 1 306 ? -6.750 7.375 34.668 1.00 92.75 306 GLY A C 1
ATOM 2318 O O . GLY A 1 306 ? -7.805 7.471 34.051 1.00 92.75 306 GLY A O 1
ATOM 2319 N N . ASP A 1 307 ? -6.347 8.316 35.522 1.00 88.56 307 ASP A N 1
ATOM 2320 C CA . ASP A 1 307 ? -7.193 9.476 35.849 1.00 88.56 307 ASP A CA 1
ATOM 2321 C C . ASP A 1 307 ? -7.452 10.374 34.621 1.00 88.56 307 ASP A C 1
ATOM 2323 O O . ASP A 1 307 ? -8.600 10.591 34.249 1.00 88.56 307 ASP A O 1
ATOM 2327 N N . ASP A 1 308 ? -6.383 10.817 33.945 1.00 90.31 308 ASP A N 1
ATOM 2328 C CA . ASP A 1 308 ? -6.438 11.692 32.754 1.00 90.31 308 ASP A CA 1
ATOM 2329 C C . ASP A 1 308 ? -5.603 11.145 31.578 1.00 90.31 308 ASP A C 1
ATOM 2331 O O . ASP A 1 308 ? -5.258 11.860 30.630 1.00 90.31 308 ASP A O 1
ATOM 2335 N N . THR A 1 309 ? -5.156 9.892 31.674 1.00 95.88 309 THR A N 1
ATOM 2336 C CA . THR A 1 309 ? -4.242 9.275 30.703 1.00 95.88 309 THR A CA 1
ATOM 2337 C C . THR A 1 309 ? -4.693 7.867 30.363 1.00 95.88 309 THR A C 1
ATOM 2339 O O . THR A 1 309 ? -4.886 7.044 31.256 1.00 95.88 309 THR A O 1
ATOM 2342 N N . GLU A 1 310 ? -4.800 7.575 29.072 1.00 96.69 310 GLU A N 1
ATOM 2343 C CA . GLU A 1 310 ? -4.949 6.214 28.571 1.00 96.69 310 GLU A CA 1
ATOM 2344 C C . GLU A 1 310 ? -3.567 5.630 28.276 1.00 96.69 310 GLU A C 1
ATOM 2346 O O . GLU A 1 310 ? -2.747 6.257 27.605 1.00 96.69 310 GLU A O 1
ATOM 2351 N N . TYR A 1 311 ? -3.313 4.423 28.774 1.00 97.69 311 TYR A N 1
ATOM 2352 C CA . TYR A 1 311 ? -2.121 3.637 28.488 1.00 97.69 311 TYR A CA 1
ATOM 2353 C C . TYR A 1 311 ? -2.494 2.391 27.691 1.00 97.69 311 TYR A C 1
ATOM 2355 O O . TYR A 1 311 ? -3.454 1.693 28.021 1.00 97.69 311 TYR A O 1
ATOM 2363 N N . GLY A 1 312 ? -1.693 2.069 26.680 1.00 97.94 312 GLY A N 1
ATOM 2364 C CA . GLY A 1 312 ? -1.842 0.862 25.875 1.00 97.94 312 GLY A CA 1
ATOM 2365 C C . GLY A 1 312 ? -0.604 -0.023 25.952 1.00 97.94 312 GLY A C 1
ATOM 2366 O O . GLY A 1 312 ? 0.515 0.474 25.846 1.00 97.94 312 GLY A O 1
ATOM 2367 N N . LEU A 1 313 ? -0.789 -1.335 26.091 1.00 98.31 313 LEU A N 1
ATOM 2368 C CA . LEU A 1 313 ? 0.247 -2.350 25.885 1.00 98.31 313 LEU A CA 1
ATOM 2369 C C . LEU A 1 313 ? -0.204 -3.309 24.791 1.00 98.31 313 LEU A C 1
ATOM 2371 O O . LEU A 1 313 ? -1.357 -3.731 24.780 1.00 98.31 313 LEU A O 1
ATOM 2375 N N . TYR A 1 314 ? 0.707 -3.677 23.896 1.00 98.12 314 TYR A N 1
ATOM 2376 C CA . TYR A 1 314 ? 0.371 -4.412 22.681 1.00 98.12 314 TYR A CA 1
ATOM 2377 C C . TYR A 1 314 ? 1.363 -5.537 22.420 1.00 98.12 314 TYR A C 1
ATOM 2379 O O . TYR A 1 314 ? 2.579 -5.365 22.545 1.00 98.12 314 TYR A O 1
ATOM 2387 N N . PHE A 1 315 ? 0.838 -6.669 21.971 1.00 98.25 315 PHE A N 1
ATOM 2388 C CA . PHE A 1 315 ? 1.603 -7.742 21.361 1.00 98.25 315 PHE A CA 1
ATOM 2389 C C . PHE A 1 315 ? 0.902 -8.201 20.086 1.00 98.25 315 PHE A C 1
ATOM 2391 O O . PHE A 1 315 ? -0.313 -8.390 20.083 1.00 98.25 315 PHE A O 1
ATOM 2398 N N . MET A 1 316 ? 1.656 -8.431 19.014 1.00 97.69 316 MET A N 1
ATOM 2399 C CA . MET A 1 316 ? 1.132 -9.098 17.822 1.00 97.69 316 MET A CA 1
ATOM 2400 C C . MET A 1 316 ? 2.200 -9.918 17.100 1.00 97.69 316 MET A C 1
ATOM 2402 O O . MET A 1 316 ? 3.377 -9.550 17.082 1.00 97.69 316 MET A O 1
ATOM 2406 N N . ASN A 1 317 ? 1.765 -11.006 16.469 1.00 98.12 317 ASN A N 1
ATOM 2407 C CA . ASN A 1 317 ? 2.472 -11.676 15.385 1.00 98.12 317 ASN A CA 1
ATOM 2408 C C . ASN A 1 317 ? 1.734 -11.336 14.089 1.00 98.12 317 ASN A C 1
ATOM 2410 O O . ASN A 1 317 ? 0.539 -11.604 13.988 1.00 98.12 317 ASN A O 1
ATOM 2414 N N . TYR A 1 318 ? 2.411 -10.728 13.121 1.00 97.00 318 TYR A N 1
ATOM 2415 C CA . TYR A 1 318 ? 1.814 -10.324 11.846 1.00 97.00 318 TYR A CA 1
ATOM 2416 C C . TYR A 1 318 ? 2.741 -10.668 10.681 1.00 97.00 318 TYR A C 1
ATOM 2418 O O . TYR A 1 318 ? 3.904 -11.028 10.874 1.00 97.00 318 TYR A O 1
ATOM 2426 N N . HIS A 1 319 ? 2.232 -10.591 9.457 1.00 97.38 319 HIS A N 1
ATOM 2427 C CA . HIS A 1 319 ? 3.064 -10.692 8.260 1.00 97.38 319 HIS A CA 1
ATOM 2428 C C . HIS A 1 319 ? 3.135 -9.328 7.597 1.00 97.38 319 HIS A C 1
ATOM 2430 O O . HIS A 1 319 ? 2.172 -8.558 7.632 1.00 97.38 319 HIS A O 1
ATOM 2436 N N . SER A 1 320 ? 4.291 -9.002 7.028 1.00 95.69 320 SER A N 1
ATOM 2437 C CA . SER A 1 320 ? 4.538 -7.673 6.487 1.00 95.69 320 SER A CA 1
ATOM 2438 C C . SER A 1 320 ? 3.473 -7.297 5.460 1.00 95.69 320 SER A C 1
ATOM 2440 O O . SER A 1 320 ? 3.183 -8.066 4.552 1.00 95.69 320 SER A O 1
ATOM 2442 N N . ARG A 1 321 ? 2.903 -6.097 5.589 1.00 94.38 321 ARG A N 1
ATOM 2443 C CA . ARG A 1 321 ? 2.013 -5.501 4.576 1.00 94.38 321 ARG A CA 1
ATOM 2444 C C . ARG A 1 321 ? 2.802 -4.766 3.498 1.00 94.38 321 ARG A C 1
ATOM 2446 O O . ARG A 1 321 ? 2.268 -4.444 2.446 1.00 94.38 321 ARG A O 1
ATOM 2453 N N . THR A 1 322 ? 4.074 -4.481 3.774 1.00 92.62 322 THR A N 1
ATOM 2454 C CA . THR A 1 322 ? 5.001 -3.798 2.872 1.00 92.62 322 THR A CA 1
ATOM 2455 C C . THR A 1 322 ? 6.047 -4.780 2.350 1.00 92.62 322 THR A C 1
ATOM 2457 O O . THR A 1 322 ? 6.601 -5.542 3.148 1.00 92.62 322 THR A O 1
ATOM 2460 N N . PRO A 1 323 ? 6.360 -4.758 1.052 1.00 92.62 323 PRO A N 1
ATOM 2461 C CA . PRO A 1 323 ? 7.277 -5.725 0.473 1.00 92.62 323 PRO A CA 1
ATOM 2462 C C . PRO A 1 323 ? 8.743 -5.385 0.746 1.00 92.62 323 PRO A C 1
ATOM 2464 O O . PRO A 1 323 ? 9.107 -4.225 0.945 1.00 92.62 323 PRO A O 1
ATOM 2467 N N . THR A 1 324 ? 9.596 -6.401 0.656 1.00 92.50 324 THR A N 1
ATOM 2468 C CA . THR A 1 324 ? 11.022 -6.259 0.342 1.00 92.50 324 THR A CA 1
ATOM 2469 C C . THR A 1 324 ? 11.277 -6.746 -1.085 1.00 92.50 324 THR A C 1
ATOM 2471 O O . THR A 1 324 ? 10.495 -7.509 -1.649 1.00 92.50 324 THR A O 1
ATOM 2474 N N . VAL A 1 325 ? 12.353 -6.282 -1.715 1.00 92.12 325 VAL A N 1
ATOM 2475 C CA . VAL A 1 325 ? 12.711 -6.678 -3.083 1.00 92.12 325 VAL A CA 1
ATOM 2476 C C . VAL A 1 325 ? 13.620 -7.904 -3.058 1.00 92.12 325 VAL A C 1
ATOM 2478 O O . VAL A 1 325 ? 14.715 -7.864 -2.502 1.00 92.12 325 VAL A O 1
ATOM 2481 N N . GLY A 1 326 ? 13.202 -8.985 -3.704 1.00 91.56 326 GLY A N 1
ATOM 2482 C CA . GLY A 1 326 ? 14.045 -10.139 -3.999 1.00 91.56 326 GLY A CA 1
ATOM 2483 C C . GLY A 1 326 ? 14.525 -10.131 -5.448 1.00 91.56 326 GLY A C 1
ATOM 2484 O O . GLY A 1 326 ? 13.855 -9.598 -6.333 1.00 91.56 326 GLY A O 1
ATOM 2485 N N . THR A 1 327 ? 15.680 -10.746 -5.714 1.00 91.50 327 THR A N 1
ATOM 2486 C CA . THR A 1 327 ? 16.216 -10.900 -7.073 1.00 91.50 327 THR A CA 1
ATOM 2487 C C . THR A 1 327 ? 16.552 -12.355 -7.381 1.00 91.50 327 THR A C 1
ATOM 2489 O O . THR A 1 327 ? 16.944 -13.136 -6.514 1.00 91.50 327 THR A O 1
ATOM 2492 N N . LEU A 1 328 ? 16.375 -12.734 -8.644 1.00 92.38 328 LEU A N 1
ATOM 2493 C CA . LEU A 1 328 ? 16.786 -14.013 -9.206 1.00 92.38 328 LEU A CA 1
ATOM 2494 C C . LEU A 1 328 ? 17.847 -13.743 -10.266 1.00 92.38 328 LEU A C 1
ATOM 2496 O O . LEU A 1 328 ? 17.653 -12.930 -11.174 1.00 92.38 328 LEU A O 1
ATOM 2500 N N . THR A 1 329 ? 18.976 -14.433 -10.154 1.00 90.19 329 THR A N 1
ATOM 2501 C CA . THR A 1 329 ? 20.063 -14.314 -11.122 1.00 90.19 329 THR A CA 1
ATOM 2502 C C . THR A 1 329 ? 19.669 -14.921 -12.467 1.00 90.19 329 THR A C 1
ATOM 2504 O O . THR A 1 329 ? 18.821 -15.812 -12.559 1.00 90.19 329 THR A O 1
ATOM 2507 N N . ALA A 1 330 ? 20.300 -14.442 -13.540 1.00 90.19 330 ALA A N 1
ATOM 2508 C CA . ALA A 1 330 ? 20.099 -15.013 -14.863 1.00 90.19 330 ALA A CA 1
ATOM 2509 C C . ALA A 1 330 ? 20.460 -16.502 -14.892 1.00 90.19 330 ALA A C 1
ATOM 2511 O O . ALA A 1 330 ? 21.575 -16.896 -14.549 1.00 90.19 330 ALA A O 1
ATOM 2512 N N . ASN A 1 331 ? 19.543 -17.320 -15.404 1.00 88.19 331 ASN A N 1
ATOM 2513 C CA . ASN A 1 331 ? 19.809 -18.728 -15.673 1.00 88.19 331 ASN A CA 1
ATOM 2514 C C . ASN A 1 331 ? 20.638 -18.882 -16.966 1.00 88.19 331 ASN A C 1
ATOM 2516 O O . ASN A 1 331 ? 20.098 -19.067 -18.062 1.00 88.19 331 ASN A O 1
ATOM 2520 N N . THR A 1 332 ? 21.958 -18.739 -16.834 1.00 87.94 332 THR A N 1
ATOM 2521 C CA . THR A 1 332 ? 22.948 -18.871 -17.913 1.00 87.94 332 THR A CA 1
ATOM 2522 C C . THR A 1 332 ? 24.271 -19.428 -17.378 1.00 87.94 332 THR A C 1
ATOM 2524 O O . THR A 1 332 ? 24.485 -19.500 -16.171 1.00 87.94 332 THR A O 1
ATOM 2527 N N . ASN A 1 333 ? 25.176 -19.836 -18.271 1.00 90.19 333 ASN A N 1
ATOM 2528 C CA . ASN A 1 333 ? 26.492 -20.369 -17.909 1.00 90.19 333 ASN A CA 1
ATOM 2529 C C . ASN A 1 333 ? 27.638 -19.591 -18.575 1.00 90.19 333 ASN A C 1
ATOM 2531 O O . ASN A 1 333 ? 27.478 -19.000 -19.647 1.00 90.19 333 ASN A O 1
ATOM 2535 N N . LEU A 1 334 ? 28.819 -19.635 -17.948 1.00 91.75 334 LEU A N 1
ATOM 2536 C CA . LEU A 1 334 ? 29.999 -18.871 -18.376 1.00 91.75 334 LEU A CA 1
ATOM 2537 C C . LEU A 1 334 ? 30.441 -19.196 -19.810 1.00 91.75 334 LEU A C 1
ATOM 2539 O O . LEU A 1 334 ? 30.843 -18.298 -20.544 1.00 91.75 334 LEU A O 1
ATOM 2543 N N . ALA A 1 335 ? 30.310 -20.452 -20.246 1.00 95.06 335 ALA A N 1
ATOM 2544 C CA . ALA A 1 335 ? 30.646 -20.852 -21.613 1.00 95.06 335 ALA A CA 1
ATOM 2545 C C . ALA A 1 335 ? 29.723 -20.191 -22.654 1.00 95.06 335 ALA A C 1
ATOM 2547 O O . ALA A 1 335 ? 30.163 -19.776 -23.725 1.00 95.06 335 ALA A O 1
ATOM 2548 N N . THR A 1 336 ? 28.432 -20.063 -22.347 1.00 95.25 336 THR A N 1
ATOM 2549 C CA . THR A 1 336 ? 27.460 -19.381 -23.212 1.00 95.25 336 THR A CA 1
ATOM 2550 C C . THR A 1 336 ? 27.724 -17.886 -23.254 1.00 95.25 336 THR A C 1
ATOM 2552 O O . THR A 1 336 ? 27.761 -17.317 -24.342 1.00 95.25 336 THR A O 1
ATOM 2555 N N . ILE A 1 337 ? 28.019 -17.272 -22.107 1.00 95.12 337 ILE A N 1
ATOM 2556 C CA . ILE A 1 337 ? 28.419 -15.863 -22.047 1.00 95.12 337 ILE A CA 1
ATOM 2557 C C . ILE A 1 337 ? 29.696 -15.608 -22.862 1.00 95.12 337 ILE A C 1
ATOM 2559 O O . ILE A 1 337 ? 29.722 -14.680 -23.665 1.00 95.12 337 ILE A O 1
ATOM 2563 N N . GLY A 1 338 ? 30.717 -16.465 -22.758 1.00 96.69 338 GLY A N 1
ATOM 2564 C CA . GLY A 1 338 ? 31.938 -16.345 -23.565 1.00 96.69 338 GLY A CA 1
ATOM 2565 C C . GLY A 1 338 ? 31.671 -16.399 -25.076 1.00 96.69 338 GLY A C 1
ATOM 2566 O O . GLY A 1 338 ? 32.220 -15.603 -25.837 1.00 96.69 338 GLY A O 1
ATOM 2567 N N . ARG A 1 339 ? 30.764 -17.281 -25.522 1.00 96.94 339 ARG A N 1
ATOM 2568 C CA . ARG A 1 339 ? 30.340 -17.352 -26.933 1.00 96.94 339 ARG A CA 1
ATOM 2569 C C . ARG A 1 339 ? 29.592 -16.097 -27.383 1.00 96.94 339 ARG A C 1
ATOM 2571 O O . ARG A 1 339 ? 29.858 -15.610 -28.482 1.00 96.94 339 ARG A O 1
ATOM 2578 N N . ILE A 1 340 ? 28.714 -15.553 -26.538 1.00 96.50 340 ILE A N 1
ATOM 2579 C CA . ILE A 1 340 ? 28.010 -14.289 -26.797 1.00 96.50 340 ILE A CA 1
ATOM 2580 C C . ILE A 1 340 ? 29.019 -13.147 -26.964 1.00 96.50 340 ILE A C 1
ATOM 2582 O O . ILE A 1 340 ? 28.952 -12.431 -27.960 1.00 96.50 340 ILE A O 1
ATOM 2586 N N . ILE A 1 341 ? 29.985 -13.020 -26.047 1.00 97.56 341 ILE A N 1
ATOM 2587 C CA . ILE A 1 341 ? 31.030 -11.983 -26.095 1.00 97.56 341 ILE A CA 1
ATOM 2588 C C . ILE A 1 341 ? 31.817 -12.066 -27.404 1.00 97.56 341 ILE A C 1
ATOM 2590 O O . ILE A 1 341 ? 31.952 -11.063 -28.103 1.00 97.56 341 ILE A O 1
ATOM 2594 N N . ASN A 1 342 ? 32.314 -13.255 -27.751 1.00 97.56 342 ASN A N 1
ATOM 2595 C CA . ASN A 1 342 ? 33.132 -13.447 -28.949 1.00 97.56 342 ASN A CA 1
ATOM 2596 C C . ASN A 1 342 ? 32.344 -13.151 -30.230 1.00 97.56 342 ASN A C 1
ATOM 2598 O O . ASN A 1 342 ? 32.849 -12.467 -31.118 1.00 97.56 342 ASN A O 1
ATOM 2602 N N . THR A 1 343 ? 31.094 -13.612 -30.305 1.00 97.25 343 THR A N 1
ATOM 2603 C CA . THR A 1 343 ? 30.228 -13.379 -31.471 1.00 97.25 343 THR A CA 1
ATOM 2604 C C . THR A 1 343 ? 29.892 -11.897 -31.618 1.00 97.25 343 THR A C 1
ATOM 2606 O O . THR A 1 343 ? 29.994 -11.345 -32.710 1.00 97.25 343 THR A O 1
ATOM 2609 N N . ALA A 1 344 ? 29.548 -11.223 -30.520 1.00 96.88 344 ALA A N 1
ATOM 2610 C CA . ALA A 1 344 ? 29.268 -9.793 -30.531 1.00 96.88 344 ALA A CA 1
ATOM 2611 C C . ALA A 1 344 ? 30.501 -8.970 -30.918 1.00 96.88 344 ALA A C 1
ATOM 2613 O O . ALA A 1 344 ? 30.390 -8.083 -31.756 1.00 96.88 344 ALA A O 1
ATOM 2614 N N . ASN A 1 345 ? 31.685 -9.302 -30.395 1.00 97.62 345 ASN A N 1
ATOM 2615 C CA . ASN A 1 345 ? 32.930 -8.620 -30.757 1.00 97.62 345 ASN A CA 1
ATOM 2616 C C . ASN A 1 345 ? 33.337 -8.840 -32.220 1.00 97.62 345 ASN A C 1
ATOM 2618 O O . ASN A 1 345 ? 33.952 -7.953 -32.805 1.00 97.62 345 ASN A O 1
ATOM 2622 N N . ALA A 1 346 ? 32.989 -9.983 -32.817 1.00 96.81 346 ALA A N 1
ATOM 2623 C CA . ALA A 1 346 ? 33.212 -10.225 -34.241 1.00 96.81 346 ALA A CA 1
ATOM 2624 C C . ALA A 1 346 ? 32.317 -9.346 -35.136 1.00 96.81 346 ALA A C 1
ATOM 2626 O O . ALA A 1 346 ? 32.727 -8.980 -36.233 1.00 96.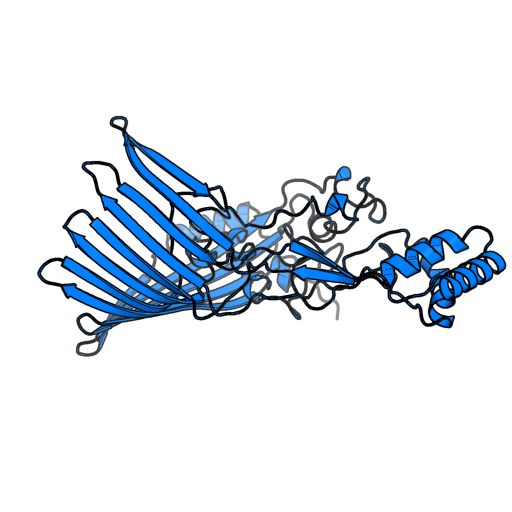81 346 ALA A O 1
ATOM 2627 N N . LEU A 1 347 ? 31.114 -8.994 -34.669 1.00 95.38 347 LEU A N 1
ATOM 2628 C CA . LEU A 1 347 ? 30.181 -8.116 -35.387 1.00 95.38 347 LEU A CA 1
ATOM 2629 C C . LEU A 1 347 ? 30.450 -6.628 -35.116 1.00 95.38 347 LEU A C 1
ATOM 2631 O O . LEU A 1 347 ? 30.381 -5.806 -36.024 1.00 95.38 347 LEU A O 1
ATOM 2635 N N . ALA A 1 348 ? 30.742 -6.286 -33.863 1.00 95.12 348 ALA A N 1
ATOM 2636 C CA . ALA A 1 348 ? 30.992 -4.935 -33.385 1.00 95.12 348 ALA A CA 1
ATOM 2637 C C . ALA A 1 348 ? 32.077 -4.974 -32.289 1.00 95.12 348 ALA A C 1
ATOM 2639 O O . ALA A 1 348 ? 31.770 -5.276 -31.128 1.00 95.12 348 ALA A O 1
ATOM 2640 N N . PRO A 1 349 ? 33.349 -4.689 -32.624 1.00 96.19 349 PRO A N 1
ATOM 2641 C CA . PRO A 1 349 ? 34.456 -4.758 -31.672 1.00 96.19 349 PRO A CA 1
ATOM 2642 C C . PRO A 1 349 ? 34.215 -3.923 -30.406 1.00 96.19 349 PRO A C 1
ATOM 2644 O O . PRO A 1 3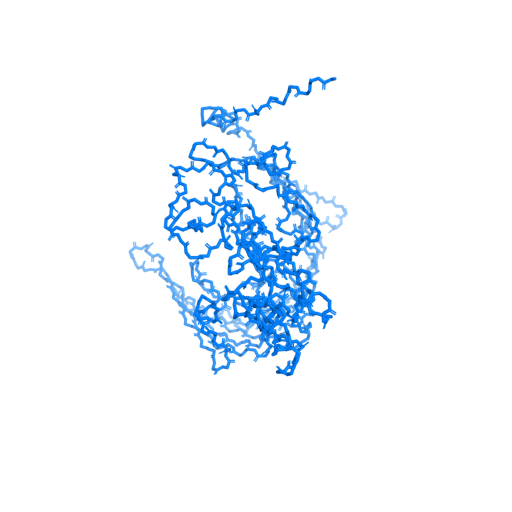49 ? 33.810 -2.767 -30.480 1.00 96.19 349 PRO A O 1
ATOM 2647 N N . GLY A 1 350 ? 34.463 -4.516 -29.234 1.00 93.50 350 GLY A N 1
ATOM 2648 C CA . GLY A 1 350 ? 34.288 -3.866 -27.927 1.00 93.50 350 GLY A CA 1
ATOM 2649 C C . GLY A 1 350 ? 32.872 -3.952 -27.345 1.00 93.50 350 GLY A C 1
ATOM 2650 O O . GLY A 1 350 ? 32.669 -3.603 -26.185 1.00 93.50 350 GLY A O 1
ATOM 2651 N N . SER A 1 351 ? 31.894 -4.464 -28.097 1.00 94.94 351 SER A N 1
ATOM 2652 C CA . SER A 1 351 ? 30.497 -4.549 -27.647 1.00 94.94 351 SER A CA 1
ATOM 2653 C C . SER A 1 351 ? 30.174 -5.775 -26.781 1.00 94.94 351 SER A C 1
ATOM 2655 O O . SER A 1 351 ? 29.163 -5.786 -26.074 1.00 94.94 351 SER A O 1
ATOM 2657 N N . GLY A 1 352 ? 31.024 -6.809 -26.805 1.00 95.62 352 GLY A N 1
ATOM 2658 C CA . GLY A 1 352 ? 30.725 -8.102 -26.190 1.00 95.62 352 GLY A CA 1
ATOM 2659 C C . GLY A 1 352 ? 30.497 -8.038 -24.681 1.00 95.62 352 GLY A C 1
ATOM 2660 O O . GLY A 1 352 ? 29.571 -8.677 -24.184 1.00 95.62 352 GLY A O 1
ATOM 2661 N N . GLY A 1 353 ? 31.274 -7.225 -23.958 1.00 94.50 353 GLY A N 1
ATOM 2662 C CA . GLY A 1 353 ? 31.092 -7.028 -22.515 1.00 94.50 353 GLY A CA 1
ATOM 2663 C C . GLY A 1 353 ? 29.740 -6.394 -22.176 1.00 94.50 353 GLY A C 1
ATOM 2664 O O . GLY A 1 353 ? 29.018 -6.897 -21.316 1.00 94.50 353 GLY A O 1
ATOM 2665 N N . GLY A 1 354 ? 29.351 -5.351 -22.916 1.00 94.62 354 GLY A N 1
ATOM 2666 C CA . GLY A 1 354 ? 28.055 -4.689 -22.745 1.00 94.62 354 GLY A CA 1
ATOM 2667 C C . GLY A 1 354 ? 26.874 -5.608 -23.065 1.00 94.62 354 GLY A C 1
ATOM 2668 O O . GLY A 1 354 ? 25.878 -5.611 -22.336 1.00 94.62 354 GLY A O 1
ATOM 2669 N N . LEU A 1 355 ? 26.991 -6.448 -24.104 1.00 96.06 355 LEU A N 1
ATOM 2670 C CA . LEU A 1 355 ? 25.960 -7.439 -24.424 1.00 96.06 355 LEU A CA 1
ATOM 2671 C C . LEU A 1 355 ? 25.864 -8.524 -23.350 1.00 96.06 355 LEU A C 1
ATOM 2673 O O . LEU A 1 355 ? 24.757 -8.903 -22.971 1.00 96.06 355 LEU A O 1
ATOM 2677 N N . ALA A 1 356 ? 26.996 -9.013 -22.843 1.00 95.12 356 ALA A N 1
ATOM 2678 C CA . ALA A 1 356 ? 27.021 -9.997 -21.767 1.00 95.12 356 ALA A CA 1
ATOM 2679 C C . ALA A 1 356 ? 26.354 -9.458 -20.497 1.00 95.12 356 ALA A C 1
ATOM 2681 O O . ALA A 1 356 ? 25.477 -10.120 -19.948 1.00 95.12 356 ALA A O 1
ATOM 2682 N N . GLN A 1 357 ? 26.693 -8.236 -20.078 1.00 93.75 357 GLN A N 1
ATOM 2683 C CA . GLN A 1 357 ? 26.058 -7.581 -18.933 1.00 93.75 357 GLN A CA 1
ATOM 2684 C C . GLN A 1 357 ? 24.548 -7.408 -19.150 1.00 93.75 357 GLN A C 1
ATOM 2686 O O . GLN A 1 357 ? 23.757 -7.793 -18.294 1.00 93.75 357 GLN A O 1
ATOM 2691 N N . SER A 1 358 ? 24.139 -6.907 -20.319 1.00 95.00 358 SER A N 1
ATOM 2692 C CA . SER A 1 358 ? 22.722 -6.747 -20.680 1.00 95.00 358 SER A CA 1
ATOM 2693 C C . SER A 1 358 ? 21.973 -8.080 -20.684 1.00 95.00 358 SER A C 1
ATOM 2695 O O . SER A 1 358 ? 20.829 -8.155 -20.251 1.00 95.00 358 SER A O 1
ATOM 2697 N N . THR A 1 359 ? 22.638 -9.153 -21.114 1.00 95.06 359 THR A N 1
ATOM 2698 C CA . THR A 1 359 ? 22.087 -10.509 -21.068 1.00 95.06 359 THR A CA 1
ATOM 2699 C C . THR A 1 359 ? 21.867 -10.958 -19.625 1.00 95.06 359 THR A C 1
ATOM 2701 O O . THR A 1 359 ? 20.793 -11.454 -19.311 1.00 95.06 359 THR A O 1
ATOM 2704 N N . MET A 1 360 ? 22.843 -10.757 -18.733 1.00 92.75 360 MET A N 1
ATOM 2705 C CA . MET A 1 360 ? 22.713 -11.111 -17.312 1.00 92.75 360 MET A CA 1
ATOM 2706 C C . MET A 1 360 ? 21.603 -10.312 -16.618 1.00 92.75 360 MET A C 1
ATOM 2708 O O . MET A 1 360 ? 20.813 -10.883 -15.873 1.00 92.75 360 MET A O 1
ATOM 2712 N N . LEU A 1 361 ? 21.507 -9.009 -16.884 1.00 91.50 361 LEU A N 1
ATOM 2713 C CA . LEU A 1 361 ? 20.484 -8.148 -16.287 1.00 91.50 361 LEU A CA 1
ATOM 2714 C C . LEU A 1 361 ? 19.087 -8.467 -16.835 1.00 91.50 361 LEU A C 1
ATOM 2716 O O . LEU A 1 361 ? 18.166 -8.719 -16.067 1.00 91.50 361 LEU A O 1
ATOM 2720 N N . GLY A 1 362 ? 18.933 -8.537 -18.160 1.00 93.50 362 GLY A N 1
ATOM 2721 C CA . GLY A 1 362 ? 17.634 -8.749 -18.807 1.00 93.50 362 GLY A CA 1
ATOM 2722 C C . GLY A 1 362 ? 17.090 -10.179 -18.725 1.00 93.50 362 GLY A C 1
ATOM 2723 O O . GLY A 1 362 ? 15.926 -10.430 -19.051 1.00 93.50 362 GLY A O 1
ATOM 2724 N N . ARG A 1 363 ? 17.932 -11.136 -18.318 1.00 94.06 363 ARG A N 1
ATOM 2725 C CA . ARG A 1 363 ? 17.537 -12.512 -17.975 1.00 94.06 363 ARG A CA 1
ATOM 2726 C C . ARG A 1 363 ? 17.367 -12.713 -16.471 1.00 94.06 363 ARG A C 1
ATOM 2728 O O . ARG A 1 363 ? 16.776 -13.719 -16.082 1.00 94.06 363 ARG A O 1
ATOM 2735 N N . GLY A 1 364 ? 17.893 -11.801 -15.656 1.00 92.69 364 GLY A N 1
ATOM 2736 C CA . GLY A 1 364 ? 17.580 -11.723 -14.240 1.00 92.69 364 GLY A CA 1
ATOM 2737 C C . GLY A 1 364 ? 16.127 -11.308 -14.024 1.00 92.69 364 GLY A C 1
ATOM 2738 O O . GLY A 1 364 ? 15.450 -10.808 -14.930 1.00 92.69 364 GLY A O 1
ATOM 2739 N N . GLN A 1 365 ? 15.638 -11.555 -12.816 1.00 93.56 365 GLN A N 1
ATOM 2740 C CA . GLN A 1 365 ? 14.291 -11.171 -12.417 1.00 93.56 365 GLN A CA 1
ATOM 2741 C C . GLN A 1 365 ? 14.306 -10.518 -11.041 1.00 93.56 365 GLN A C 1
ATOM 2743 O O . GLN A 1 365 ? 15.204 -10.775 -10.242 1.00 93.56 365 GLN A O 1
ATOM 2748 N N . TYR A 1 366 ? 13.289 -9.720 -10.753 1.00 92.62 366 TYR A N 1
ATOM 2749 C CA . TYR A 1 366 ? 12.994 -9.249 -9.404 1.00 92.62 366 TYR A CA 1
ATOM 2750 C C . TYR A 1 366 ? 11.579 -9.669 -9.009 1.00 92.62 366 TYR A C 1
ATOM 2752 O O . TYR A 1 366 ? 10.744 -9.924 -9.875 1.00 92.62 366 TYR A O 1
ATOM 2760 N N . TYR A 1 367 ? 11.308 -9.763 -7.718 1.00 94.00 367 TYR A N 1
ATOM 2761 C CA . TYR A 1 367 ? 9.982 -10.035 -7.170 1.00 94.00 367 TYR A CA 1
ATOM 2762 C C . TYR A 1 367 ? 9.825 -9.286 -5.853 1.00 94.00 367 TYR A C 1
ATOM 2764 O O . TYR A 1 367 ? 10.821 -8.898 -5.238 1.00 94.00 367 TYR A O 1
ATOM 2772 N N . LEU A 1 368 ? 8.587 -9.080 -5.425 1.00 94.44 368 LEU A N 1
ATOM 2773 C CA . LEU A 1 368 ? 8.305 -8.564 -4.094 1.00 94.44 368 LEU A CA 1
ATOM 2774 C C . LEU A 1 368 ? 8.065 -9.726 -3.131 1.00 94.44 368 LEU A C 1
ATOM 2776 O O . LEU A 1 368 ? 7.414 -10.705 -3.485 1.00 94.44 368 LEU A O 1
ATOM 2780 N N . ASP A 1 369 ? 8.646 -9.638 -1.943 1.00 95.25 369 ASP A N 1
ATOM 2781 C CA . ASP A 1 369 ? 8.577 -10.648 -0.889 1.00 95.25 369 ASP A CA 1
ATOM 2782 C C . ASP A 1 369 ? 7.942 -10.029 0.354 1.00 95.25 369 ASP A C 1
ATOM 2784 O O . ASP A 1 369 ? 8.289 -8.905 0.731 1.00 95.25 369 ASP A O 1
ATOM 2788 N N . TYR A 1 370 ? 7.019 -10.744 0.993 1.00 96.44 370 TYR A N 1
ATOM 2789 C CA . TYR A 1 370 ? 6.292 -10.274 2.171 1.00 96.44 370 TYR A CA 1
ATOM 2790 C C . TYR A 1 370 ? 6.641 -11.140 3.387 1.00 96.44 370 TYR A C 1
ATOM 2792 O O . TYR A 1 370 ? 6.033 -12.186 3.601 1.00 96.44 370 TYR A O 1
ATOM 2800 N N . PRO A 1 371 ? 7.629 -10.728 4.205 1.00 96.12 371 PRO A N 1
ATOM 2801 C CA . PRO A 1 371 ? 8.112 -11.559 5.299 1.00 96.12 371 PRO A CA 1
ATOM 2802 C C . PRO A 1 371 ? 7.044 -11.883 6.345 1.00 96.12 371 PRO A C 1
ATOM 2804 O O . PRO A 1 371 ? 6.308 -11.006 6.805 1.00 96.12 371 PRO A O 1
ATOM 2807 N N . GLU A 1 372 ? 7.014 -13.147 6.753 1.00 97.38 372 GLU A N 1
ATOM 2808 C CA . GLU A 1 372 ? 6.064 -13.689 7.722 1.00 97.38 372 GLU A CA 1
ATOM 2809 C C . GLU A 1 372 ? 6.587 -13.629 9.170 1.00 97.38 372 GLU A C 1
ATOM 2811 O O . GLU A 1 372 ? 7.765 -13.382 9.431 1.00 97.38 372 GLU A O 1
ATOM 2816 N N . ASP A 1 373 ? 5.684 -13.892 10.117 1.00 97.44 373 ASP A N 1
ATOM 2817 C CA . ASP A 1 373 ? 5.950 -14.078 11.551 1.00 97.44 373 ASP A CA 1
ATOM 2818 C C . ASP A 1 373 ? 6.755 -12.961 12.238 1.00 97.44 373 ASP A C 1
ATOM 2820 O O . ASP A 1 373 ? 7.615 -13.201 13.092 1.00 97.44 373 ASP A O 1
ATOM 2824 N N . ILE A 1 374 ? 6.464 -11.706 11.895 1.00 97.38 374 ILE A N 1
ATOM 2825 C CA . ILE A 1 374 ? 7.047 -10.539 12.555 1.00 97.38 374 ILE A CA 1
ATOM 2826 C C . ILE A 1 374 ? 6.356 -10.341 13.902 1.00 97.38 374 ILE A C 1
ATOM 2828 O O . ILE A 1 374 ? 5.145 -10.128 13.975 1.00 97.38 374 ILE A O 1
ATOM 2832 N N . ARG A 1 375 ? 7.143 -10.359 14.981 1.00 97.88 375 ARG A N 1
ATOM 2833 C CA . ARG A 1 375 ? 6.654 -10.092 16.336 1.00 97.88 375 ARG A CA 1
ATOM 2834 C C . ARG A 1 375 ? 6.828 -8.619 16.657 1.00 97.88 375 ARG A C 1
ATOM 2836 O O . ARG A 1 375 ? 7.904 -8.063 16.436 1.00 97.88 375 ARG A O 1
ATOM 2843 N N . LEU A 1 376 ? 5.790 -8.007 17.210 1.00 97.44 376 LEU A N 1
ATOM 2844 C CA . LEU A 1 376 ? 5.783 -6.615 17.640 1.00 97.44 376 LEU A CA 1
ATOM 2845 C C . LEU A 1 376 ? 5.322 -6.531 19.092 1.00 97.44 376 LEU A C 1
ATOM 2847 O O . LEU A 1 376 ? 4.279 -7.071 19.453 1.00 97.44 376 LEU A O 1
ATOM 2851 N N . PHE A 1 377 ? 6.107 -5.816 19.894 1.00 97.75 377 PHE A N 1
ATOM 2852 C CA . PHE A 1 377 ? 5.761 -5.383 21.244 1.00 97.75 377 PHE A CA 1
ATOM 2853 C C . PHE A 1 377 ? 5.597 -3.868 21.231 1.00 97.75 377 PHE A C 1
ATOM 2855 O O . PHE A 1 377 ? 6.471 -3.165 20.721 1.00 97.75 377 PHE A O 1
ATOM 2862 N N . GLY A 1 378 ? 4.478 -3.369 21.738 1.00 97.00 378 GLY A N 1
ATOM 2863 C CA . GLY A 1 378 ? 4.151 -1.951 21.702 1.00 97.00 378 GLY A CA 1
ATOM 2864 C C . GLY A 1 378 ? 3.720 -1.426 23.060 1.00 97.00 378 GLY A C 1
ATOM 2865 O O . GLY A 1 378 ? 3.131 -2.158 23.854 1.00 97.00 378 GLY A O 1
ATOM 2866 N N . ALA A 1 379 ? 3.975 -0.145 23.297 1.00 97.50 379 ALA A N 1
ATOM 2867 C CA . ALA A 1 379 ? 3.361 0.605 24.382 1.00 97.50 379 ALA A CA 1
ATOM 2868 C C . ALA A 1 379 ? 2.967 1.999 23.885 1.00 97.50 379 ALA A C 1
ATOM 2870 O O . ALA A 1 379 ? 3.693 2.588 23.083 1.00 97.50 379 ALA A O 1
ATOM 2871 N N . SER A 1 380 ? 1.839 2.524 24.353 1.00 96.88 380 SER A N 1
ATOM 2872 C CA . SER A 1 380 ? 1.390 3.881 24.040 1.00 96.88 380 SER A CA 1
ATOM 2873 C C . SER A 1 380 ? 0.835 4.599 25.262 1.00 96.88 380 SER A C 1
ATOM 2875 O O . SER A 1 380 ? 0.461 3.969 26.253 1.00 96.88 380 SER A O 1
ATOM 2877 N N . PHE A 1 381 ? 0.793 5.926 25.183 1.00 96.62 381 PHE A N 1
ATOM 2878 C CA . PHE A 1 381 ? 0.032 6.764 26.095 1.00 96.62 381 PHE A CA 1
ATOM 2879 C C . PHE A 1 381 ? -0.666 7.891 25.327 1.00 96.62 381 PHE A C 1
ATOM 2881 O O . PHE A 1 381 ? -0.147 8.377 24.317 1.00 96.62 381 PHE A O 1
ATOM 2888 N N . SER A 1 382 ? -1.808 8.332 25.843 1.00 95.88 382 SER A N 1
ATOM 2889 C CA . SER A 1 382 ? -2.561 9.476 25.338 1.00 95.88 382 SER A CA 1
ATOM 2890 C C . SER A 1 382 ? -3.138 10.270 26.505 1.00 95.88 382 SER A C 1
ATOM 2892 O O . SER A 1 382 ? -3.791 9.706 27.382 1.00 95.88 382 SER A O 1
ATOM 2894 N N . THR A 1 383 ? -2.854 11.572 26.562 1.00 95.75 383 THR A N 1
ATOM 2895 C CA . THR A 1 383 ? -3.327 12.458 27.634 1.00 95.75 383 THR A CA 1
ATOM 2896 C C . THR A 1 383 ? -3.582 13.876 27.131 1.00 95.75 383 THR A C 1
ATOM 2898 O O . THR A 1 383 ? -3.096 14.288 26.075 1.00 95.75 383 THR A O 1
ATOM 2901 N N . THR A 1 384 ? -4.330 14.650 27.913 1.00 95.06 384 THR A N 1
ATOM 2902 C CA . THR A 1 384 ? -4.476 16.093 27.725 1.00 95.06 384 THR A CA 1
ATOM 2903 C C . THR A 1 384 ? -3.733 16.814 28.839 1.00 95.06 384 THR A C 1
ATOM 2905 O O . THR A 1 384 ? -4.066 16.686 30.013 1.00 95.06 384 THR A O 1
ATOM 2908 N N . LEU A 1 385 ? -2.717 17.593 28.473 1.00 93.25 385 LEU A N 1
ATOM 2909 C CA . LEU A 1 385 ? -1.972 18.407 29.427 1.00 93.25 385 LEU A CA 1
ATOM 2910 C C . LEU A 1 385 ? -2.869 19.517 30.005 1.00 93.25 385 LEU A C 1
ATOM 2912 O O . LEU A 1 385 ? -3.779 19.983 29.314 1.00 93.25 385 LEU A O 1
ATOM 2916 N N . PRO A 1 386 ? -2.566 20.057 31.204 1.00 93.06 386 PRO A N 1
ATOM 2917 C CA . PRO A 1 386 ? -3.333 21.160 31.801 1.00 93.06 386 PRO A CA 1
ATOM 2918 C C . PRO A 1 386 ? -3.446 22.418 30.922 1.00 93.06 386 PRO A C 1
ATOM 2920 O O . PRO A 1 386 ? -4.322 23.252 31.128 1.00 93.06 386 PRO A O 1
ATOM 2923 N N . THR A 1 387 ? -2.563 22.566 29.931 1.00 93.94 387 THR A N 1
ATOM 2924 C CA . THR A 1 387 ? -2.582 23.640 28.928 1.00 93.94 387 THR A CA 1
ATOM 2925 C C . THR A 1 387 ? -3.625 23.436 27.821 1.00 93.94 387 THR A C 1
ATOM 2927 O O . THR A 1 387 ? -3.719 24.272 26.926 1.00 93.94 387 THR A O 1
ATOM 2930 N N . GLY A 1 388 ? -4.373 22.327 27.833 1.00 91.69 388 GLY A N 1
ATOM 2931 C CA . GLY A 1 388 ? -5.282 21.919 26.757 1.00 91.69 388 GLY A CA 1
ATOM 2932 C C . GLY A 1 388 ? -4.575 21.264 25.565 1.00 91.69 388 GLY A C 1
ATOM 2933 O O . GLY A 1 388 ? -5.188 21.029 24.528 1.00 91.69 388 GLY A O 1
ATOM 2934 N N . THR A 1 389 ? -3.275 20.984 25.681 1.00 94.56 389 THR A N 1
ATOM 2935 C CA . THR A 1 389 ? -2.494 20.328 24.628 1.00 94.56 389 THR A CA 1
ATOM 2936 C C . THR A 1 389 ? -2.702 18.816 24.687 1.00 94.56 389 THR A C 1
ATOM 2938 O O . THR A 1 389 ? -2.372 18.199 25.698 1.00 94.56 389 THR A O 1
ATOM 2941 N N . ALA A 1 390 ? -3.191 18.215 23.599 1.00 92.44 390 ALA A N 1
ATOM 2942 C CA . ALA A 1 390 ? -3.186 16.763 23.438 1.00 92.44 390 ALA A CA 1
ATOM 2943 C C . ALA A 1 390 ? -1.741 16.271 23.272 1.00 92.44 390 ALA A C 1
ATOM 2945 O O . ALA A 1 390 ? -1.012 16.749 22.398 1.00 92.44 390 ALA A O 1
ATOM 2946 N N . TRP A 1 391 ? -1.324 15.336 24.121 1.00 93.69 391 TRP A N 1
ATOM 2947 C CA . TRP A 1 391 ? 0.008 14.754 24.103 1.00 93.69 391 TRP A CA 1
ATOM 2948 C C . TRP A 1 391 ? -0.095 13.237 24.056 1.00 93.69 391 TRP A C 1
ATOM 2950 O O . TRP A 1 391 ? -0.604 12.601 24.979 1.00 93.69 391 TRP A O 1
ATOM 2960 N N . THR A 1 392 ? 0.396 12.666 22.963 1.00 94.12 392 THR A N 1
ATOM 2961 C CA . THR A 1 392 ? 0.398 11.226 22.736 1.00 94.12 392 THR A CA 1
ATOM 2962 C C . THR A 1 392 ? 1.796 10.755 22.373 1.00 94.12 392 THR A C 1
ATOM 2964 O O . THR A 1 392 ? 2.634 11.519 21.878 1.00 94.12 392 THR A O 1
ATOM 2967 N N . GLY A 1 393 ? 2.065 9.485 22.637 1.00 93.75 393 GLY A N 1
ATOM 2968 C CA . GLY A 1 393 ? 3.322 8.861 22.272 1.00 93.75 393 GLY A CA 1
ATOM 2969 C C . GLY A 1 393 ? 3.194 7.353 22.217 1.00 93.75 393 GLY A C 1
ATOM 2970 O O . GLY A 1 393 ? 2.389 6.749 22.922 1.00 93.75 393 GLY A O 1
ATOM 2971 N N . GLU A 1 394 ? 4.019 6.736 21.381 1.00 94.75 394 GLU A N 1
ATOM 2972 C CA . GLU A 1 394 ? 4.107 5.287 21.294 1.00 94.75 394 GLU A CA 1
ATOM 2973 C C . GLU A 1 394 ? 5.534 4.820 21.021 1.00 94.75 394 GLU A C 1
ATOM 2975 O O . GLU A 1 394 ? 6.355 5.532 20.440 1.00 94.75 394 GLU A O 1
ATOM 2980 N N . ILE A 1 395 ? 5.812 3.593 21.440 1.00 94.62 395 ILE A N 1
ATOM 2981 C CA . ILE A 1 395 ? 7.027 2.854 21.126 1.00 94.62 395 ILE A CA 1
ATOM 2982 C C . ILE A 1 395 ? 6.629 1.488 20.582 1.00 94.62 395 ILE A C 1
ATOM 2984 O O . ILE A 1 395 ? 5.767 0.813 21.144 1.00 94.62 395 ILE A O 1
ATOM 2988 N N . SER A 1 396 ? 7.266 1.071 19.492 1.00 94.75 396 SER A N 1
ATOM 2989 C CA . SER A 1 396 ? 7.120 -0.267 18.927 1.00 94.75 396 SER A CA 1
ATOM 2990 C C . SER A 1 396 ? 8.491 -0.926 18.771 1.00 94.75 396 SER A C 1
ATOM 2992 O O . SER A 1 396 ? 9.456 -0.312 18.317 1.00 94.75 396 SER A O 1
ATOM 2994 N N . TYR A 1 397 ? 8.589 -2.190 19.177 1.00 95.62 397 TYR A N 1
ATOM 2995 C CA . TYR A 1 397 ? 9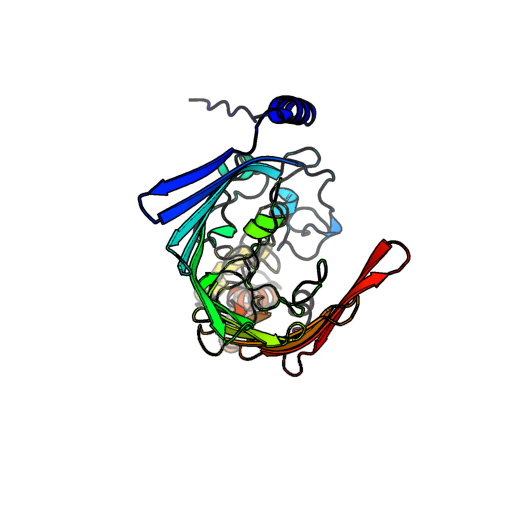.806 -2.989 19.124 1.00 95.62 397 TYR A CA 1
ATOM 2996 C C . TYR A 1 397 ? 9.555 -4.291 18.367 1.00 95.62 397 TYR A C 1
ATOM 2998 O O . TYR A 1 397 ? 8.647 -5.053 18.703 1.00 95.62 397 TYR A O 1
ATOM 3006 N N . ARG A 1 398 ? 10.380 -4.550 17.346 1.00 96.12 398 ARG A N 1
ATOM 3007 C CA . ARG A 1 398 ? 10.278 -5.726 16.474 1.00 96.12 398 ARG A CA 1
ATOM 3008 C C . ARG A 1 398 ? 11.604 -6.484 16.434 1.00 96.12 398 ARG A C 1
ATOM 3010 O O . ARG A 1 398 ? 12.450 -6.168 15.599 1.00 96.12 398 ARG A O 1
ATOM 3017 N N . PRO A 1 399 ? 11.822 -7.478 17.311 1.00 95.94 399 PRO A N 1
ATOM 3018 C CA . PRO A 1 399 ? 13.121 -8.142 17.434 1.00 95.94 399 PRO A CA 1
ATOM 3019 C C . PRO A 1 399 ? 13.522 -8.962 16.201 1.00 95.94 399 PRO A C 1
ATOM 3021 O O . PRO A 1 399 ? 14.695 -9.281 16.041 1.00 95.94 399 PRO A O 1
ATOM 3024 N N . ASN A 1 400 ? 12.565 -9.341 15.351 1.00 96.19 400 ASN A N 1
ATOM 3025 C CA . ASN A 1 400 ? 12.792 -10.203 14.191 1.00 96.19 400 ASN A CA 1
ATOM 3026 C C . ASN A 1 400 ? 12.242 -9.636 12.876 1.00 96.19 400 ASN A C 1
ATOM 3028 O O . ASN A 1 400 ? 12.050 -10.399 11.934 1.00 96.19 400 ASN A O 1
ATOM 3032 N N . ALA A 1 401 ? 11.970 -8.329 12.806 1.00 93.31 401 ALA A N 1
ATOM 3033 C CA . ALA A 1 401 ? 11.614 -7.706 11.536 1.00 93.31 401 ALA A CA 1
ATOM 3034 C C . ALA A 1 401 ? 12.839 -7.691 10.603 1.00 93.31 401 ALA A C 1
ATOM 3036 O O . ALA A 1 401 ? 13.901 -7.210 11.011 1.00 93.31 401 ALA A O 1
ATOM 3037 N N . PRO A 1 402 ? 12.725 -8.192 9.362 1.00 91.88 402 PRO A N 1
ATOM 3038 C CA . PRO A 1 402 ? 13.808 -8.087 8.399 1.00 91.88 402 PRO A CA 1
ATOM 3039 C C . PRO A 1 402 ? 13.983 -6.633 7.961 1.00 91.88 402 PRO A C 1
ATOM 3041 O O . PRO A 1 402 ? 13.013 -5.902 7.759 1.00 91.88 402 PRO A O 1
ATOM 3044 N N . VAL A 1 403 ? 15.237 -6.230 7.783 1.00 89.75 403 VAL A N 1
ATOM 3045 C CA . VAL A 1 403 ? 15.606 -4.910 7.267 1.00 89.75 403 VAL A CA 1
ATOM 3046 C C . VAL A 1 403 ? 16.397 -5.120 5.988 1.00 89.75 403 VAL A C 1
ATOM 3048 O O . VAL A 1 403 ? 17.391 -5.844 5.974 1.00 89.75 403 VAL A O 1
ATOM 3051 N N . GLN A 1 404 ? 15.934 -4.504 4.908 1.00 88.69 404 GLN A N 1
ATOM 3052 C CA . GLN A 1 404 ? 16.581 -4.566 3.607 1.00 88.69 404 GLN A CA 1
ATOM 3053 C C . GLN A 1 404 ? 17.462 -3.325 3.400 1.00 88.69 404 GLN A C 1
ATOM 3055 O O . GLN A 1 404 ? 17.068 -2.210 3.744 1.00 88.69 404 GLN A O 1
ATOM 3060 N N . LEU A 1 405 ? 18.659 -3.529 2.836 1.00 86.12 405 LEU A N 1
ATOM 3061 C CA . LEU A 1 405 ? 19.485 -2.438 2.308 1.00 86.12 405 LEU A CA 1
ATOM 3062 C C . LEU A 1 405 ? 18.702 -1.671 1.240 1.00 86.12 405 LEU A C 1
ATOM 3064 O O . LEU A 1 405 ? 17.887 -2.267 0.542 1.00 86.12 405 LEU A O 1
ATOM 3068 N N . ASN A 1 406 ? 18.949 -0.370 1.098 1.00 81.06 406 ASN A N 1
ATOM 3069 C CA . ASN A 1 406 ? 18.223 0.446 0.128 1.00 81.06 406 ASN A CA 1
ATOM 3070 C C . ASN A 1 406 ? 18.255 -0.216 -1.256 1.00 81.06 406 ASN A C 1
ATOM 3072 O O . ASN A 1 406 ? 19.311 -0.614 -1.738 1.00 81.06 406 ASN A O 1
ATOM 3076 N N . THR A 1 407 ? 17.098 -0.333 -1.902 1.00 75.81 407 THR A N 1
ATOM 3077 C CA . THR A 1 407 ? 16.975 -1.010 -3.198 1.00 75.81 407 THR A CA 1
ATOM 3078 C C . THR A 1 407 ? 17.806 -0.344 -4.289 1.00 75.81 407 THR A C 1
ATOM 3080 O O . THR A 1 407 ? 18.253 -1.027 -5.199 1.00 75.81 407 THR A O 1
ATOM 3083 N N . THR A 1 408 ? 18.061 0.962 -4.170 1.00 66.62 408 THR A N 1
ATOM 3084 C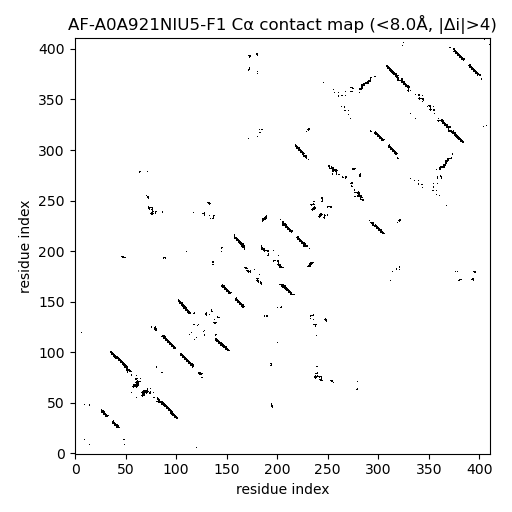 CA . THR A 1 408 ? 18.963 1.709 -5.065 1.00 66.62 408 THR A CA 1
ATOM 3085 C C . THR A 1 408 ? 20.425 1.285 -4.904 1.00 66.62 408 THR A C 1
ATOM 3087 O O . THR A 1 408 ? 21.190 1.408 -5.847 1.00 66.62 408 THR A O 1
ATOM 3090 N N . ASP A 1 409 ? 20.811 0.766 -3.735 1.00 67.31 409 ASP A N 1
ATOM 3091 C CA . ASP A 1 409 ? 22.161 0.245 -3.480 1.00 67.31 409 ASP A CA 1
ATOM 3092 C C . ASP A 1 409 ? 22.293 -1.241 -3.871 1.00 67.31 409 ASP A C 1
ATOM 3094 O O . ASP A 1 409 ? 23.399 -1.782 -3.911 1.00 67.31 409 ASP A O 1
ATOM 3098 N N . LEU A 1 410 ? 21.171 -1.927 -4.128 1.00 65.94 410 LEU A N 1
ATOM 3099 C CA . LEU A 1 410 ? 21.134 -3.345 -4.504 1.00 65.94 410 LEU A CA 1
ATOM 3100 C C . LEU A 1 410 ? 21.285 -3.582 -6.016 1.00 65.94 410 LEU A C 1
ATOM 3102 O O . LEU A 1 410 ? 21.475 -4.733 -6.421 1.00 65.94 410 LEU A O 1
ATOM 3106 N N . THR A 1 411 ? 21.184 -2.536 -6.841 1.00 51.84 411 THR A N 1
ATOM 3107 C CA . THR A 1 411 ? 21.186 -2.604 -8.316 1.00 51.84 411 THR A CA 1
ATOM 3108 C C . THR A 1 411 ? 22.019 -1.498 -8.919 1.00 51.84 411 THR A C 1
ATOM 3110 O O . THR A 1 411 ? 22.735 -1.779 -9.906 1.00 51.84 411 THR A O 1
#

Solvent-accessible surface area (backbone atoms only — not comparable to full-atom values): 21764 Å² total; per-residue (Å²): 134,86,82,80,77,75,77,81,78,78,41,75,68,54,48,52,51,52,51,69,64,50,79,71,69,74,79,55,70,48,74,50,71,62,86,77,33,45,33,40,38,40,52,49,76,49,74,33,61,43,63,35,87,54,65,65,58,41,68,65,21,11,48,77,76,77,29,70,14,93,54,50,45,46,28,41,10,42,57,34,41,50,51,76,34,65,66,37,35,35,41,39,40,39,38,42,40,38,42,32,46,88,57,34,34,40,40,40,27,39,39,37,38,42,21,50,45,53,69,74,47,88,48,79,66,46,77,58,77,56,71,68,38,54,68,68,33,29,49,53,47,72,46,75,46,34,44,29,41,37,40,52,49,62,67,81,95,29,54,32,39,39,35,44,35,21,41,77,68,90,46,76,69,74,87,82,61,76,83,44,62,48,53,78,48,23,38,25,51,33,36,59,70,39,62,87,52,51,73,80,66,19,51,44,35,40,36,28,42,37,39,38,37,38,80,49,102,40,33,34,43,37,38,41,39,36,69,44,59,69,63,43,36,46,30,33,39,32,35,72,86,14,42,23,51,78,21,63,64,34,49,71,40,35,44,44,77,61,38,83,50,55,88,56,42,62,58,34,32,76,72,76,45,56,58,52,64,51,87,63,5,27,22,35,35,59,51,81,59,44,78,49,70,36,70,80,27,34,37,42,36,42,40,37,50,56,96,68,38,39,38,37,41,38,40,35,31,36,51,47,35,61,70,46,84,44,76,44,76,38,93,74,53,71,72,59,44,51,51,42,22,53,55,37,29,73,77,41,76,82,43,13,64,61,50,40,52,46,37,42,48,18,49,13,32,36,28,43,33,23,58,63,74,28,42,39,42,28,41,31,41,40,33,63,46,98,86,72,46,78,47,70,45,68,51,65,46,54,93,65,57,87,82,77,76,60,69,81,80,74,110

Nearest PDB structures (foldseek):
  3m8b-assembly1_A  TM=4.579E-01  e=6.763E-03  Escherichia coli
  1nqe-assembly1_A  TM=2.854E-01  e=3.324E-03  Escherichia coli
  6ofr-assembly1_A  TM=2.476E-01  e=1.055E-03  Escherichia coli
  3jty-assembly2_B  TM=3.916E-01  e=3.654E-01  Pseudomonas protegens Pf-5
  3sy7-assembly1_A  TM=4.466E-01  e=6.988E+00  Pseudomonas aeruginosa

InterPro domains:
  IPR010727 Protein of unknown function DUF1302 [PF06980] (13-410)

Sequence (411 aa):
MTKTIMRAIFTPQALATAVALGCCAQAQAVSFNIGEIEGQFDSSLSVGASWGMRDADKSLVGTVNGGTGQASTGDDGRLNFKKGETFSKIFKGLHDLELKYGDTGVFVRGKYWYDFELKDEDREFKPISDHNRKEGAKSSGAQILDAFVYHNYSLGDLPGTVRAGKQVVSWGESTFIGNSINSINPIDVSAFRRPGAEIKEGLIPVNMLFASQSLTNQLTVEGFYQLEWDQTVLDNCGTFFGGDVAADGCTNNYTVGSPAIRPLQPVAAAFGQGFGVTNEGVIVRRAGDRDARDSGQFGAALRWLGDDTEYGLYFMNYHSRTPTVGTLTANTNLATIGRIINTANALAPGSGGGLAQSTMLGRGQYYLDYPEDIRLFGASFSTTLPTGTAWTGEISYRPNAPVQLNTTDLT

Radius of gyration: 26.2 Å; Cα contacts (8 Å, |Δi|>4): 946; chains: 1; bounding box: 74×50×74 Å